Protein 1IGO (pdb70)

Solvent-accessible surface area: 16139 Å² total; per-residue (Å²): 103,71,80,21,81,67,82,79,71,25,94,33,92,40,7,19,15,27,0,77,37,88,62,23,82,8,42,0,35,4,44,86,23,3,10,0,27,8,115,3,36,75,5,18,41,0,7,0,13,0,0,70,44,26,120,21,89,105,44,10,87,116,36,27,78,0,19,0,66,9,74,11,83,28,78,28,24,6,20,0,22,0,3,0,12,0,7,0,59,121,64,26,1,14,0,9,1,0,2,11,21,12,95,64,70,1,74,21,81,106,70,29,98,26,94,26,33,86,9,42,0,28,2,25,24,31,66,83,107,96,54,85,19,51,101,33,124,19,75,10,89,20,5,17,0,0,17,93,90,107,42,53,48,27,55,1,20,0,2,47,0,0,98,66,0,71,94,64,62,0,79,20,4,88,0,46,1,0,0,1,0,0,15,0,64,24,0,67,4,36,5,54,1,88,43,3,58,0,19,34,40,52,149,90,68,99,73,79,20,82,68,82,80,71,25,94,34,91,41,7,18,15,27,0,80,37,84,65,23,84,7,42,0,34,3,44,86,23,3,11,0,29,7,116,3,36,72,5,22,38,0,7,0,13,0,1,69,48,26,120,20,88,101,52,11,83,121,36,23,78,0,19,0,66,9,77,11,84,28,79,29,24,6,21,0,23,0,3,1,12,0,6,0,57,116,58,28,0,15,0,10,1,0,2,12,20,13,94,66,68,2,71,22,82,103,70,38,80,35,90,29,34,86,11,42,0,30,1,27,27,34,78,80,112,100,53,86,21,51,100,34,124,18,72,10,67,20,0,16,0,0,17,91,93,108,41,53,48,25,51,1,21,0,2,62,0,0,111,55,0,70,89,51,60,0,66,20,4,87,0,44,1,0,0,1,0,0,14,1,65,25,0,65,4,36,5,53,0,87,43,4,59,0,18,34,42,50,150,89,68

Foldseek 3Di:
DDKDWAWDWDADQRWTWTKDFPDFTKMKADDHAFWIKIWTAPTAKIKTWIHDFDDLPAALVRQAFKKKWWAKDWDQQDWKFFWKWFFHVPPTETETATQDTDPDFDAAQFQDWDQDQNFIWTKHKHWDQQDQGPVGRHIYMYIYTHTPHHDRTTMDRVVVVQVVCVVRVNDGGGTRTITRMMMHHNGTIMMTIPGMWMDTNNHTD/DDKDWAWDWDADQRWTWTKDFPDFTKMKADDHAFWIKIWTAPGAKIKTWIFDFDPLPAALVVQAFKKKWWAKDWDQQDWKFFWKWFFHVPPTEIETATQDTDPDFDAAAFQDWAQDQNFIWTKHKHWDAQDQDPVGRHIYMYIYTHTPHHDRTTMDRVVVVQVVCVVSVNDGGGTRIITGMMMHHNGTIMMTIPGMWMDTNRHTD

CATH classification: 2.60.120.180

B-factor: mean 23.37, std 9.86, range [9.43, 102.53]

Sequence (410 aa):
ATTITSNQTGTHDGYDYELWKDSGNTSMTLNSGGAFSAQWSNIGNALFRKGKKFDSTKTHSQLGNISINYNATFNPGGNSYLCVYGWTKDPLTEYYIVDNWGTYRPTGTPKGTFTVDGGTYDIYETTRINQPSIIGIATFKQYWSVRQTKRTSGTVSVSEHFKKWESLGMPMGKMYETALTVEGYQSNGSANVTANVLTIGGKPLATTITSNQTGTHDGYDYELWKDSGNTSMTLNSGGAFSAQWSNIGNALFRKGKKFDSTKTHSQLGNISINYNATFNPGGNSYLCVYGWTKDPLTEYYIVDNWGTYRPTGTPKGTFTVDGGTYDIYETTRINQPSIIGIATFKQYWSVRQTKRTSGTVSVSEHFKKWESLGMPMGKMYETALTVEGYQSNGSANVTANVLTIGGKPL

Organism: Bacillus subtilis (NCBI:txid1423)

Radius of gyration: 24.02 Å; Cα contacts (8 Å, |Δi|>4): 1193; chains: 2; bounding box: 47×47×73 Å

Secondary structure (DSSP, 8-state):
-EEE-S-EEEEETTEEEEEEESSSEEEEEE-STT-EEEEEES-SEEEEEEEEE--S-S-HHHH--EEEEEEEEEE-SSEEEEEEEEEEETTTEEEEEEEEESS-----EEEEEEEETTEEEEEEEEEEEEE--TTSSEEEEEEEEEESS--SEEEE-HHHHHHHHHHTT----EEEEEEEEEEEES--EEEEEEEEEEEETTEE-/-EEE-SSEEEEETTEEEEEEESSSEEEEEE-STT-EEEEEES-SEEEEEEEEE--S-S-HHHH--EEEEEEEEEE-SSEEEEEEEEEEETTTEEEEEEEEESS-----EEEEEEEETTEEEEEEEEEEEEE--TTSSEEEEEEEEEESS--SEEEE-HHHHHHHHHHTT----EEEEEEEEEEEES--EEEEEEEEEEEETTEE-

InterPro domains:
  IPR001137 Glycoside hydrolase family 11 [PR00911] (81-90)
  IPR001137 Glycoside hydrolase family 11 [PR00911] (91-101)
  IPR001137 Glycoside hydrolase family 11 [PR00911] (117-123)
  IPR001137 Glycoside hydrolase family 11 [PR00911] (137-142)
  IPR001137 Glycoside hydrolase family 11 [PR00911] (142-151)
  IPR001137 Glycoside hydrolase family 11 [PR00911] (165-173)
  IPR001137 Glycoside hydrolase family 11 [PTHR46828] (2-196)
  IPR013319 Glycoside hydrolase family 11/12 [G3DSA:2.60.120.180] (1-205)
  IPR013320 Concanavalin A-like lectin/glucanase domain superfamily [SSF49899] (2-203)
  IPR018208 Glycoside hydrolase family 11, active site 1 [PS00776] (91-101)
  IPR033119 Glycoside hydrolase family 11, active site 2 [PS00777] (180-191)
  IPR033123 Glycosyl hydrolase 11 domain [PF00457] (12-194)
  IPR033123 Glycosyl hydrolase 11 domain [PS51761] (3-196)

Structure (mmCIF, N/CA/C/O backbone):
data_1IGO
#
_entry.id   1IGO
#
_cell.length_a   49.190
_cell.length_b   52.540
_cell.length_c   65.410
_cell.angle_alpha   90.00
_cell.angle_beta   97.83
_cell.angle_gamma   90.00
#
_symmetry.space_group_name_H-M   'P 1 21 1'
#
loop_
_entity.id
_entity.type
_entity.pdbx_description
1 polymer 'family 11 xylanase'
2 non-polymer 'SULFATE ION'
3 water water
#
loop_
_atom_site.group_PDB
_atom_site.id
_atom_site.type_symbol
_atom_site.label_atom_id
_atom_site.label_alt_id
_atom_site.label_comp_id
_atom_site.label_asym_id
_atom_site.label_entity_id
_atom_site.label_seq_id
_atom_site.pdbx_PDB_ins_code
_atom_site.Cartn_x
_atom_site.Cartn_y
_atom_site.Cartn_z
_atom_site.occupancy
_atom_site.B_iso_or_equiv
_atom_site.auth_seq_id
_atom_site.auth_comp_id
_atom_site.auth_asym_id
_atom_site.auth_atom_id
_atom_site.pdbx_PDB_model_num
ATOM 1 N N . ALA A 1 1 ? -13.018 -15.309 21.417 1.00 31.41 2 ALA A N 1
ATOM 2 C CA . ALA A 1 1 ? -13.856 -16.285 20.662 1.00 31.86 2 ALA A CA 1
ATOM 3 C C . ALA A 1 1 ? -14.618 -17.191 21.624 1.00 31.87 2 ALA A C 1
ATOM 4 O O . ALA A 1 1 ? -15.827 -17.020 21.819 1.00 34.04 2 ALA A O 1
ATOM 6 N N . THR A 1 2 B -13.929 -18.156 22.226 1.00 28.88 2 THR A N 1
ATOM 7 C CA . THR A 1 2 B -14.603 -19.040 23.169 1.00 26.92 2 THR A CA 1
ATOM 8 C C . THR A 1 2 B -14.148 -18.696 24.578 1.00 25.48 2 THR A C 1
ATOM 9 O O . THR A 1 2 B -12.959 -18.454 24.819 1.00 25.03 2 THR A O 1
ATOM 13 N N . THR A 1 3 ? -15.107 -18.661 25.498 1.00 24.01 3 THR A N 1
ATOM 14 C CA . THR A 1 3 ? -14.843 -18.339 26.890 1.00 21.17 3 THR A CA 1
ATOM 15 C C . THR A 1 3 ? -15.125 -19.538 27.770 1.00 20.80 3 THR A C 1
ATOM 16 O O . THR A 1 3 ? -16.180 -20.166 27.662 1.00 20.18 3 THR A O 1
ATOM 20 N N . ILE A 1 4 ? -14.177 -19.859 28.640 1.00 18.09 4 ILE A N 1
ATOM 21 C CA . ILE A 1 4 ? -14.340 -20.983 29.550 1.00 18.12 4 ILE A CA 1
ATOM 22 C C . ILE A 1 4 ? -14.274 -20.485 30.985 1.00 17.48 4 ILE A C 1
ATOM 23 O O . ILE A 1 4 ? -13.724 -19.418 31.249 1.00 16.72 4 ILE A O 1
ATOM 28 N N . THR A 1 5 ? -14.829 -21.256 31.912 1.00 17.03 5 THR A N 1
ATOM 29 C CA . THR A 1 5 ? -14.842 -20.842 33.310 1.00 17.35 5 THR A CA 1
ATOM 30 C C . THR A 1 5 ? -14.392 -21.907 34.302 1.00 18.29 5 THR A C 1
ATOM 31 O O . THR A 1 5 ? -14.305 -21.640 35.499 1.00 18.46 5 THR A O 1
ATOM 35 N N . SER A 1 6 ? -14.122 -23.111 33.814 1.00 19.22 6 SER A N 1
ATOM 36 C CA . SER A 1 6 ? -13.686 -24.194 34.692 1.00 21.31 6 SER A CA 1
ATOM 37 C C . SER A 1 6 ? -12.509 -24.934 34.086 1.00 19.68 6 SER A C 1
ATOM 38 O O . SER A 1 6 ? -12.237 -24.810 32.895 1.00 20.13 6 SER A O 1
ATOM 41 N N . ASN A 1 7 ? -11.805 -25.692 34.914 1.00 20.00 7 ASN A N 1
ATOM 42 C CA . ASN A 1 7 ? -10.629 -26.433 34.467 1.00 21.04 7 ASN A CA 1
ATOM 43 C C . ASN A 1 7 ? -10.764 -27.066 33.093 1.00 21.11 7 ASN A C 1
ATOM 44 O O . ASN A 1 7 ? -11.662 -27.865 32.849 1.00 23.24 7 ASN A O 1
ATOM 49 N N . GLN A 1 8 ? -9.859 -26.713 32.190 1.00 21.45 8 GLN A N 1
ATOM 50 C CA . GLN A 1 8 ? -9.908 -27.271 30.852 1.00 20.99 8 GLN A CA 1
ATOM 51 C C . GLN A 1 8 ? -8.605 -27.080 30.103 1.00 20.97 8 GLN A C 1
ATOM 52 O O . GLN A 1 8 ? -7.986 -26.009 30.163 1.00 21.53 8 GLN A O 1
ATOM 58 N N . THR A 1 9 ? -8.200 -28.126 29.389 1.00 18.62 9 THR A N 1
ATOM 59 C CA . THR A 1 9 ? -6.986 -28.089 28.589 1.00 17.19 9 THR A CA 1
ATOM 60 C C . THR A 1 9 ? -7.345 -28.501 27.167 1.00 19.65 9 THR A C 1
ATOM 61 O O . THR A 1 9 ? -8.229 -29.336 26.955 1.00 18.86 9 THR A O 1
ATOM 65 N N . GLY A 1 10 ? -6.660 -27.909 26.194 1.00 19.36 10 GLY A N 1
ATOM 66 C CA . GLY A 1 10 ? -6.921 -28.241 24.811 1.00 19.56 10 GLY A CA 1
ATOM 67 C C . GLY A 1 10 ? -5.985 -27.482 23.897 1.00 20.60 10 GLY A C 1
ATOM 68 O O . GLY A 1 10 ? -4.935 -26.995 24.325 1.00 22.60 10 GLY A O 1
ATOM 69 N N . THR A 1 11 ? -6.355 -27.396 22.629 1.00 18.95 11 THR A N 1
ATOM 70 C CA . THR A 1 11 ? -5.556 -26.676 21.654 1.00 18.88 11 THR A CA 1
ATOM 71 C C . THR A 1 11 ? -6.493 -25.721 20.933 1.00 19.09 11 THR A C 1
ATOM 72 O O . THR A 1 11 ? -7.539 -26.124 20.429 1.00 19.19 11 THR A O 1
ATOM 76 N N . HIS A 1 12 ? -6.122 -24.449 20.909 1.00 20.38 12 HIS A N 1
ATOM 77 C CA . HIS A 1 12 ? -6.932 -23.425 20.272 1.00 20.75 12 HIS A CA 1
ATOM 78 C C . HIS A 1 12 ? -6.075 -22.622 19.309 1.00 22.25 12 HIS A C 1
ATOM 79 O O . HIS A 1 12 ? -5.076 -22.007 19.705 1.00 20.69 12 HIS A O 1
ATOM 86 N N . ASP A 1 13 ? -6.463 -22.663 18.038 1.00 21.65 13 ASP A N 1
ATOM 87 C CA . ASP A 1 13 ? -5.776 -21.942 16.980 1.00 22.08 13 ASP A CA 1
ATOM 88 C C . ASP A 1 13 ? -4.280 -22.212 16.999 1.00 22.38 13 ASP A C 1
ATOM 89 O O . ASP A 1 13 ? -3.476 -21.286 16.897 1.00 23.15 13 ASP A O 1
ATOM 94 N N . GLY A 1 14 ? -3.915 -23.481 17.151 1.00 22.21 14 GLY A N 1
ATOM 95 C CA . GLY A 1 14 ? -2.515 -23.862 17.164 1.00 20.82 14 GLY A CA 1
ATOM 96 C C . GLY A 1 14 ? -1.818 -23.846 18.512 1.00 19.92 14 GLY A C 1
ATOM 97 O O . GLY A 1 14 ? -0.777 -24.476 18.676 1.00 19.91 14 GLY A O 1
ATOM 98 N N . TYR A 1 15 ? -2.386 -23.139 19.481 1.00 19.47 15 TYR A N 1
ATOM 99 C CA . TYR A 1 15 ? -1.767 -23.056 20.802 1.00 20.28 15 TYR A CA 1
ATOM 100 C C . TYR A 1 15 ? -2.403 -23.945 21.860 1.00 19.75 15 TYR A C 1
ATOM 101 O O . TYR A 1 15 ? -3.626 -24.073 21.931 1.00 20.05 15 TYR A O 1
ATOM 110 N N . ASP A 1 16 ? -1.562 -24.561 22.680 1.00 18.58 16 ASP A N 1
ATOM 111 C CA . ASP A 1 16 ? -2.060 -25.407 23.751 1.00 19.52 16 ASP A CA 1
ATOM 112 C C . ASP A 1 16 ? -2.461 -24.474 24.877 1.00 19.64 16 ASP A C 1
ATOM 113 O O . ASP A 1 16 ? -1.649 -23.704 25.390 1.00 21.55 16 ASP A O 1
ATOM 118 N N . TYR A 1 17 ? -3.729 -24.533 25.243 1.00 19.04 17 TYR A N 1
ATOM 119 C CA . TYR A 1 17 ? -4.239 -23.664 26.276 1.00 18.99 17 TYR A CA 1
ATOM 120 C C . TYR A 1 17 ? -4.679 -24.464 27.484 1.00 18.60 17 TYR A C 1
ATOM 121 O O . TYR A 1 17 ? -4.952 -25.661 27.388 1.00 18.36 17 TYR A O 1
ATOM 130 N N . GLU A 1 18 ? -4.745 -23.786 28.622 1.00 17.15 18 GLU A N 1
ATOM 131 C CA . GLU A 1 18 ? -5.218 -24.409 29.833 1.00 17.49 18 GLU A CA 1
ATOM 132 C C . GLU A 1 18 ? -5.667 -23.395 30.868 1.00 17.79 18 GLU A C 1
ATOM 133 O O . GLU A 1 18 ? -5.041 -22.349 31.061 1.00 18.64 18 GLU A O 1
ATOM 139 N N . LEU A 1 19 ? -6.795 -23.698 31.498 1.00 16.59 19 LEU A N 1
ATOM 140 C CA . LEU A 1 19 ? -7.319 -22.866 32.564 1.00 16.22 19 LEU A CA 1
ATOM 141 C C . LEU A 1 19 ? -7.316 -23.826 33.735 1.00 17.46 19 LEU A C 1
ATOM 142 O O . LEU A 1 19 ? -7.918 -24.894 33.664 1.00 19.65 19 LEU A O 1
ATOM 147 N N . TRP A 1 20 ? -6.606 -23.471 34.793 1.00 18.37 20 TRP A N 1
ATOM 148 C CA . TRP A 1 20 ? -6.568 -24.314 35.968 1.00 19.08 20 TRP A CA 1
ATOM 149 C C . TRP A 1 20 ? -6.726 -23.489 37.232 1.00 18.80 20 TRP A C 1
ATOM 150 O O . TRP A 1 20 ? -6.214 -22.368 37.337 1.00 20.13 20 TRP A O 1
ATOM 161 N N . LYS A 1 21 ? -7.430 -24.059 38.196 1.00 18.10 21 LYS A N 1
ATOM 162 C CA . LYS A 1 21 ? -7.658 -23.402 39.473 1.00 19.74 21 LYS A CA 1
ATOM 163 C C . LYS A 1 21 ? -8.015 -24.503 40.432 1.00 20.95 21 LYS A C 1
ATOM 164 O O . LYS A 1 21 ? -8.638 -25.488 40.040 1.00 23.06 21 LYS A O 1
ATOM 170 N N . ASP A 1 22 ? -7.616 -24.363 41.683 1.00 21.12 22 ASP A N 1
ATOM 171 C CA . ASP A 1 22 ? -7.980 -25.372 42.646 1.00 22.79 22 ASP A CA 1
ATOM 172 C C . ASP A 1 22 ? -9.386 -25.014 43.123 1.00 22.96 22 ASP A C 1
ATOM 173 O O . ASP A 1 22 ? -10.136 -25.876 43.565 1.00 23.44 22 ASP A O 1
ATOM 178 N N . SER A 1 23 ? -9.742 -23.735 42.995 1.00 24.47 23 SER A N 1
ATOM 179 C CA . SER A 1 23 ? -11.053 -23.233 43.419 1.00 25.42 23 SER A CA 1
ATOM 180 C C . SER A 1 23 ? -11.205 -21.726 43.153 1.00 25.43 23 SER A C 1
ATOM 181 O O . SER A 1 23 ? -10.214 -21.007 43.061 1.00 24.79 23 SER A O 1
ATOM 184 N N . GLY A 1 24 ? -12.444 -21.255 43.022 1.00 25.51 24 GLY A N 1
ATOM 185 C CA . GLY A 1 24 ? -12.668 -19.834 42.794 1.00 25.65 24 GLY A CA 1
ATOM 186 C C . GLY A 1 24 ? -13.266 -19.466 41.447 1.00 26.72 24 GLY A C 1
ATOM 187 O O . GLY A 1 24 ? -13.466 -20.324 40.589 1.00 27.15 24 GLY A O 1
ATOM 188 N N . ASN A 1 25 ? -13.546 -18.179 41.258 1.00 26.38 25 ASN A N 1
ATOM 189 C CA . ASN A 1 25 ? -14.128 -17.698 40.016 1.00 25.68 25 ASN A CA 1
ATOM 190 C C . ASN A 1 25 ? -13.043 -17.421 39.004 1.00 25.61 25 ASN A C 1
ATOM 191 O O . ASN A 1 25 ? -12.137 -16.623 39.252 1.00 25.38 25 ASN A O 1
ATOM 196 N N . THR A 1 26 ? -13.149 -18.073 37.853 1.00 24.41 26 THR A N 1
ATOM 197 C CA . THR A 1 26 ? -12.162 -17.910 36.802 1.00 23.23 26 THR A CA 1
ATOM 198 C C . THR A 1 26 ? -12.810 -17.829 35.431 1.00 22.92 26 THR A C 1
ATOM 199 O O . THR A 1 26 ? -13.713 -18.601 35.107 1.00 22.49 26 THR A O 1
ATOM 203 N N . SER A 1 27 ? -12.341 -16.893 34.623 1.00 20.98 27 SER A N 1
ATOM 204 C CA . SER A 1 27 ? -12.872 -16.750 33.285 1.00 19.49 27 SER A CA 1
ATOM 205 C C . SER A 1 27 ? -11.688 -16.601 32.355 1.00 17.25 27 SER A C 1
ATOM 206 O O . SER A 1 27 ? -10.759 -15.845 32.633 1.00 16.20 27 SER A O 1
ATOM 209 N N . MET A 1 28 ? -11.713 -17.341 31.259 1.00 14.62 28 MET A N 1
ATOM 210 C CA . MET A 1 28 ? -10.630 -17.277 30.298 1.00 15.79 28 MET A CA 1
ATOM 211 C C . MET A 1 28 ? -11.217 -17.208 28.897 1.00 16.43 28 MET A C 1
ATOM 212 O O . MET A 1 28 ? -12.057 -18.028 28.524 1.00 16.39 28 MET A O 1
ATOM 217 N N . THR A 1 29 ? -10.801 -16.207 28.134 1.00 16.45 29 THR A N 1
ATOM 218 C CA . THR A 1 29 ? -11.280 -16.066 26.771 1.00 17.50 29 THR A CA 1
ATOM 219 C C . THR A 1 29 ? -10.135 -16.424 25.825 1.00 17.73 29 THR A C 1
ATOM 220 O O . THR A 1 29 ? -9.047 -15.852 25.900 1.00 18.40 29 THR A O 1
ATOM 224 N N . LEU A 1 30 ? -10.386 -17.398 24.954 1.00 18.39 30 LEU A N 1
ATOM 225 C CA . LEU A 1 30 ? -9.396 -17.866 23.991 1.00 17.22 30 LEU A CA 1
ATOM 226 C C . LEU A 1 30 ? -9.501 -17.070 22.701 1.00 16.97 30 LEU A C 1
ATOM 227 O O . LEU A 1 30 ? -10.522 -17.111 22.023 1.00 18.17 30 LEU A O 1
ATOM 232 N N . ASN A 1 31 ? -8.437 -16.343 22.370 1.00 18.05 31 ASN A N 1
ATOM 233 C CA . ASN A 1 31 ? -8.391 -15.517 21.165 1.00 17.21 31 ASN A CA 1
ATOM 234 C C . ASN A 1 31 ? -7.435 -16.101 20.117 1.00 17.98 31 ASN A C 1
ATOM 235 O O . ASN A 1 31 ? -6.885 -17.186 20.301 1.00 19.75 31 ASN A O 1
ATOM 240 N N . SER A 1 32 ? -7.231 -15.375 19.026 1.00 16.89 32 SER A N 1
ATOM 241 C CA . SER A 1 32 ? -6.367 -15.838 17.938 1.00 19.05 32 SER A CA 1
ATOM 242 C C . SER A 1 32 ? -4.925 -16.140 18.354 1.00 18.50 32 SER A C 1
ATOM 243 O O . SER A 1 32 ? -4.350 -15.446 19.196 1.00 18.95 32 SER A O 1
ATOM 246 N N . GLY A 1 33 ? -4.350 -17.176 17.744 1.00 17.73 33 GLY A N 1
ATOM 247 C CA . GLY A 1 33 ? -2.984 -17.568 18.041 1.00 17.81 33 GLY A CA 1
ATOM 248 C C . GLY A 1 33 ? -2.763 -17.856 19.518 1.00 18.97 33 GLY A C 1
ATOM 249 O O . GLY A 1 33 ? -3.507 -18.632 20.135 1.00 17.07 33 GLY A O 1
ATOM 250 N N . GLY A 1 34 ? -1.735 -17.235 20.090 1.00 17.72 34 GLY A N 1
ATOM 251 C CA . GLY A 1 34 ? -1.454 -17.452 21.495 1.00 18.12 34 GLY A CA 1
ATOM 252 C C . GLY A 1 34 ? -2.165 -16.440 22.372 1.00 18.30 34 GLY A C 1
ATOM 253 O O . GLY A 1 34 ? -1.935 -16.379 23.578 1.00 17.11 34 GLY A O 1
ATOM 254 N N . ALA A 1 35 ? -3.042 -15.642 21.767 1.00 19.00 35 ALA A N 1
ATOM 255 C CA . ALA A 1 35 ? -3.759 -14.620 22.512 1.00 17.39 35 ALA A CA 1
ATOM 256 C C . ALA A 1 35 ? -4.874 -15.183 23.386 1.00 16.66 35 ALA A C 1
ATOM 257 O O . ALA A 1 35 ? -5.570 -16.121 23.010 1.00 16.62 35 ALA A O 1
ATOM 259 N N . PHE A 1 36 ? -5.017 -14.605 24.569 1.00 15.89 36 PHE A N 1
ATOM 260 C CA . PHE A 1 36 ? -6.055 -15.005 25.503 1.00 17.72 36 PHE A CA 1
ATOM 261 C C . PHE A 1 36 ? -6.193 -13.931 26.573 1.00 18.62 36 PHE A C 1
ATOM 262 O O . PHE A 1 36 ? -5.315 -13.077 26.734 1.00 19.83 36 PHE A O 1
ATOM 270 N N . SER A 1 37 ? -7.310 -13.948 27.283 1.00 18.00 37 SER A N 1
ATOM 271 C CA . SER A 1 37 ? -7.521 -12.981 28.344 1.00 18.53 37 SER A CA 1
ATOM 272 C C . SER A 1 37 ? -8.053 -13.756 29.532 1.00 16.89 37 SER A C 1
ATOM 273 O O . SER A 1 37 ? -8.442 -14.913 29.398 1.00 17.85 37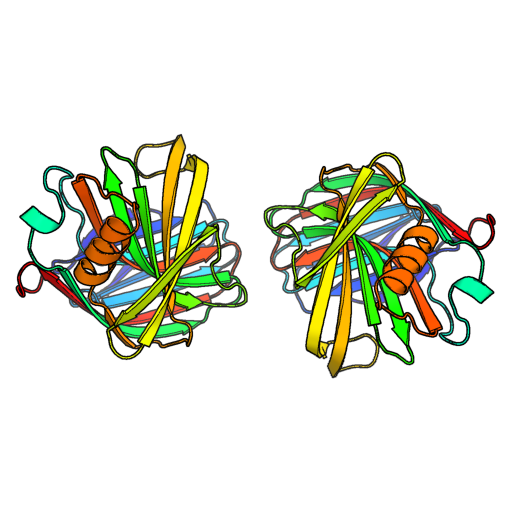 SER A O 1
ATOM 276 N N . ALA A 1 38 ? -8.055 -13.135 30.701 1.00 17.01 38 ALA A N 1
ATOM 277 C CA . ALA A 1 38 ? -8.543 -13.821 31.886 1.00 16.09 38 ALA A CA 1
ATOM 278 C C . ALA A 1 38 ? -8.816 -12.876 33.041 1.00 15.74 38 ALA A C 1
ATOM 279 O O . ALA A 1 38 ? -8.258 -11.780 33.121 1.00 16.50 38 ALA A O 1
ATOM 281 N N . GLN A 1 39 ? -9.699 -13.318 33.925 1.00 16.16 39 GLN A N 1
ATOM 282 C CA . GLN A 1 39 ? -10.056 -12.573 35.123 1.00 17.28 39 GLN A CA 1
ATOM 283 C C . GLN A 1 39 ? -10.362 -13.623 36.167 1.00 16.39 39 GLN A C 1
ATOM 284 O O . GLN A 1 39 ? -10.902 -14.682 35.849 1.00 16.61 39 GLN A O 1
ATOM 290 N N . TRP A 1 40 ? -10.006 -13.338 37.410 1.00 16.27 40 TRP A N 1
ATOM 291 C CA . TRP A 1 40 ? -10.230 -14.288 38.494 1.00 17.18 40 TRP A CA 1
ATOM 292 C C . TRP A 1 40 ? -10.421 -13.559 39.814 1.00 15.48 40 TRP A C 1
ATOM 293 O O . TRP A 1 40 ? -9.933 -12.451 39.984 1.00 16.18 40 TRP A O 1
ATOM 304 N N . SER A 1 41 ? -11.135 -14.195 40.737 1.00 15.71 41 SER A N 1
ATOM 305 C CA . SER A 1 41 ? -11.401 -13.641 42.064 1.00 17.67 41 SER A CA 1
ATOM 306 C C . SER A 1 41 ? -11.813 -14.782 42.983 1.00 18.78 41 SER A C 1
ATOM 307 O O . SER A 1 41 ? -12.232 -15.844 42.511 1.00 19.90 41 SER A O 1
ATOM 310 N N . ASN A 1 42 ? -11.690 -14.556 44.288 1.00 27.08 42 ASN A N 1
ATOM 311 C CA . ASN A 1 42 ? -12.030 -15.560 45.289 1.00 28.69 42 ASN A CA 1
ATOM 312 C C . ASN A 1 42 ? -11.388 -16.898 44.919 1.00 28.35 42 ASN A C 1
ATOM 313 O O . ASN A 1 42 ? -12.037 -17.944 44.983 1.00 27.19 42 ASN A O 1
ATOM 318 N N . ILE A 1 43 ? -10.113 -16.864 44.531 1.00 17.99 43 ILE A N 1
ATOM 319 C CA . ILE A 1 43 ? -9.412 -18.090 44.137 1.00 18.47 43 ILE A CA 1
ATOM 320 C C . ILE A 1 43 ? -8.461 -18.627 45.192 1.00 17.26 43 ILE A C 1
ATOM 321 O O . ILE A 1 43 ? -8.164 -17.963 46.187 1.00 19.38 43 ILE A O 1
ATOM 326 N N . GLY A 1 44 ? -7.994 -19.846 44.954 1.00 15.54 44 GLY A N 1
ATOM 327 C CA . GLY A 1 44 ? -7.012 -20.461 45.820 1.00 13.25 44 GLY A CA 1
ATOM 328 C C . GLY A 1 44 ? -5.764 -20.202 45.005 1.00 14.86 44 GLY A C 1
ATOM 329 O O . GLY A 1 44 ? -4.994 -19.290 45.291 1.00 16.96 44 GLY A O 1
ATOM 330 N N . ASN A 1 45 ? -5.594 -20.986 43.948 1.00 16.67 45 ASN A N 1
ATOM 331 C CA . ASN A 1 45 ? -4.460 -20.853 43.033 1.00 18.26 45 ASN A CA 1
ATOM 332 C C . ASN A 1 45 ? -5.055 -20.986 41.629 1.00 18.05 45 ASN A C 1
ATOM 333 O O . ASN A 1 45 ? -5.882 -21.866 41.390 1.00 17.46 45 ASN A O 1
ATOM 338 N N . ALA A 1 46 ? -4.653 -20.113 40.711 1.00 17.59 46 ALA A N 1
ATOM 339 C CA . ALA A 1 46 ? -5.186 -20.164 39.353 1.00 18.82 46 ALA A CA 1
ATOM 340 C C . ALA A 1 46 ? -4.174 -19.800 38.272 1.00 19.17 46 ALA A C 1
ATOM 341 O O . ALA A 1 46 ? -3.417 -18.837 38.402 1.00 20.48 46 ALA A O 1
ATOM 343 N N . LEU A 1 47 ? -4.178 -20.582 37.200 1.00 17.81 47 LEU A N 1
ATOM 344 C CA . LEU A 1 47 ? -3.275 -20.354 36.084 1.00 17.89 47 LEU A CA 1
ATOM 345 C C . LEU A 1 47 ? -4.024 -20.368 34.763 1.00 17.42 47 LEU A C 1
ATOM 346 O O . LEU A 1 47 ? -4.925 -21.181 34.547 1.00 16.15 47 LEU A O 1
ATOM 351 N N . PHE A 1 48 ? -3.639 -19.447 33.891 1.00 15.80 48 PHE A N 1
ATOM 352 C CA . PHE A 1 48 ? -4.230 -19.311 32.574 1.00 16.19 48 PHE A CA 1
ATOM 353 C C . PHE A 1 48 ? -3.038 -19.243 31.626 1.00 16.64 48 PHE A C 1
ATOM 354 O O . PHE A 1 48 ? -2.075 -18.524 31.894 1.00 15.35 48 PHE A O 1
ATOM 362 N N . ARG A 1 49 ? -3.074 -19.991 30.530 1.00 17.92 49 ARG A N 1
ATOM 363 C CA . ARG A 1 49 ? -1.936 -19.943 29.611 1.00 17.77 49 ARG A CA 1
ATOM 364 C C . ARG A 1 49 ? -2.157 -20.560 28.241 1.00 18.95 49 ARG A C 1
ATOM 365 O O . ARG A 1 49 ? -3.099 -21.331 28.015 1.00 19.06 49 ARG A O 1
ATOM 373 N N . LYS A 1 50 ? -1.268 -20.190 27.330 1.00 17.83 50 LYS A N 1
ATOM 374 C CA . LYS A 1 50 ? -1.268 -20.677 25.968 1.00 18.42 50 LYS A CA 1
ATOM 375 C C . LYS A 1 50 ? 0.183 -20.792 25.551 1.00 19.65 50 LYS A C 1
ATOM 376 O O . LYS A 1 50 ? 0.975 -19.852 25.714 1.00 18.87 50 LYS A O 1
ATOM 382 N N . GLY A 1 51 ? 0.523 -21.952 25.008 1.00 20.28 51 GLY A N 1
ATOM 383 C CA . GLY A 1 51 ? 1.881 -22.190 24.566 1.00 19.83 51 GLY A CA 1
ATOM 384 C C . GLY A 1 51 ? 1.977 -23.559 23.936 1.00 19.34 51 GLY A C 1
ATOM 385 O O . GLY A 1 51 ? 1.172 -23.922 23.079 1.00 18.81 51 GLY A O 1
ATOM 386 N N . LYS A 1 52 ? 2.959 -24.332 24.366 1.00 19.40 52 LYS A N 1
ATOM 387 C CA . LYS A 1 52 ? 3.140 -25.659 23.816 1.00 19.61 52 LYS A CA 1
ATOM 388 C C . LYS A 1 52 ? 3.303 -26.733 24.881 1.00 20.23 52 LYS A C 1
ATOM 389 O O . LYS A 1 52 ? 4.136 -26.617 25.789 1.00 18.59 52 LYS A O 1
ATOM 395 N N . LYS A 1 53 ? 2.481 -27.767 24.770 1.00 19.23 53 LYS A N 1
ATOM 396 C CA . LYS A 1 53 ? 2.580 -28.896 25.661 1.00 20.60 53 LYS A CA 1
ATOM 397 C C . LYS A 1 53 ? 3.344 -29.947 24.855 1.00 21.26 53 LYS A C 1
ATOM 398 O O . LYS A 1 53 ? 2.911 -30.361 23.780 1.00 21.37 53 LYS A O 1
ATOM 404 N N . PHE A 1 54 ? 4.506 -30.341 25.359 1.00 21.14 54 PHE A N 1
ATOM 405 C CA . PHE A 1 54 ? 5.339 -31.315 24.674 1.00 20.67 54 PHE A CA 1
ATOM 406 C C . PHE A 1 54 ? 5.016 -32.717 25.133 1.00 21.17 54 PHE A C 1
ATOM 407 O O . PHE A 1 54 ? 4.139 -32.906 25.972 1.00 23.81 54 PHE A O 1
ATOM 415 N N . ASP A 1 55 ? 5.728 -33.699 24.592 1.00 22.41 55 ASP A N 1
ATOM 416 C CA . ASP A 1 55 ? 5.495 -35.098 24.944 1.00 23.82 55 ASP A CA 1
ATOM 417 C C . ASP A 1 55 ? 6.392 -35.637 26.047 1.00 22.44 55 ASP A C 1
ATOM 418 O O . ASP A 1 55 ? 6.265 -36.801 26.433 1.00 23.24 55 ASP A O 1
ATOM 423 N N . SER A 1 56 ? 7.291 -34.801 26.551 1.00 20.13 56 SER A N 1
ATOM 424 C CA . SER A 1 56 ? 8.223 -35.215 27.595 1.00 20.92 56 SER A CA 1
ATOM 425 C C . SER A 1 56 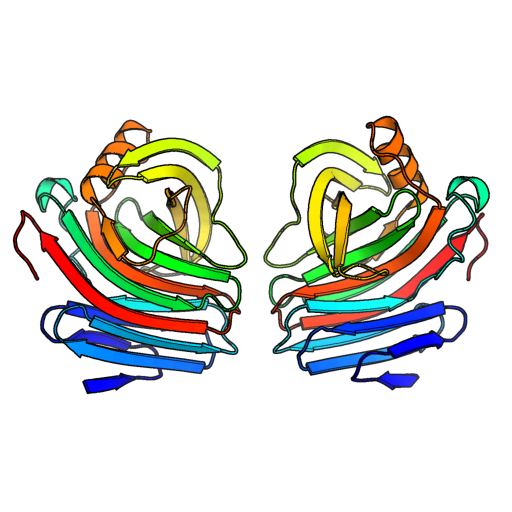? 9.138 -36.322 27.070 1.00 20.26 56 SER A C 1
ATOM 426 O O . SER A 1 56 ? 9.483 -37.253 27.785 1.00 19.36 56 SER A O 1
ATOM 429 N N . THR A 1 57 ? 9.528 -36.224 25.807 1.00 22.84 57 THR A N 1
ATOM 430 C CA . THR A 1 57 ? 10.401 -37.235 25.230 1.00 23.52 57 THR A CA 1
ATOM 431 C C . THR A 1 57 ? 11.688 -36.589 24.756 1.00 24.08 57 THR A C 1
ATOM 432 O O . THR A 1 57 ? 12.629 -37.272 24.376 1.00 24.88 57 THR A O 1
ATOM 436 N N . LYS A 1 58 ? 11.729 -35.265 24.793 1.00 24.93 58 LYS A N 1
ATOM 437 C CA . LYS A 1 58 ? 12.909 -34.547 24.347 1.00 25.56 58 LYS A CA 1
ATOM 438 C C . LYS A 1 58 ? 13.375 -33.478 25.319 1.00 24.82 58 LYS A C 1
ATOM 439 O O . LYS A 1 58 ? 12.568 -32.845 26.002 1.00 23.68 58 LYS A O 1
ATOM 445 N N . THR A 1 59 ? 14.688 -33.284 25.379 1.00 25.05 59 THR A N 1
ATOM 446 C CA . THR A 1 59 ? 15.259 -32.252 26.232 1.00 25.21 59 THR A CA 1
ATOM 447 C C . THR A 1 59 ? 15.153 -30.967 25.412 1.00 24.03 59 THR A C 1
ATOM 448 O O . THR A 1 59 ? 14.966 -31.031 24.195 1.00 23.88 59 THR A O 1
ATOM 452 N N . HIS A 1 60 ? 15.262 -29.812 26.059 1.00 22.70 60 HIS A N 1
ATOM 453 C CA . HIS A 1 60 ? 15.145 -28.551 25.336 1.00 23.60 60 HIS A CA 1
ATOM 454 C C . HIS A 1 60 ? 16.172 -28.416 24.208 1.00 23.62 60 HIS A C 1
ATOM 455 O O . HIS A 1 60 ? 15.874 -27.847 23.161 1.00 22.63 60 HIS A O 1
ATOM 462 N N . SER A 1 61 ? 17.373 -28.956 24.416 1.00 24.47 61 SER A N 1
ATOM 463 C CA . SER A 1 61 ? 18.414 -28.885 23.394 1.00 25.45 61 SER A CA 1
ATOM 464 C C . SER A 1 61 ? 18.037 -29.704 22.165 1.00 24.65 61 SER A C 1
ATOM 465 O O . SER A 1 61 ? 18.503 -29.432 21.061 1.00 24.61 61 SER A O 1
ATOM 468 N N . GLN A 1 62 ? 17.200 -30.716 22.360 1.00 24.98 62 GLN A N 1
ATOM 469 C CA . GLN A 1 62 ? 16.780 -31.558 21.248 1.00 25.56 62 GLN A CA 1
ATOM 470 C C . GLN A 1 62 ? 15.602 -30.931 20.504 1.00 24.80 62 GLN A C 1
ATOM 471 O O . GLN A 1 62 ? 15.320 -31.290 19.363 1.00 25.13 62 GLN A O 1
ATOM 477 N N . LEU A 1 63 ? 14.920 -29.995 21.156 1.00 25.25 63 LEU A N 1
ATOM 478 C CA . LEU A 1 63 ? 13.777 -29.311 20.557 1.00 25.73 63 LEU A CA 1
ATOM 479 C C . LEU A 1 63 ? 14.230 -28.127 19.725 1.00 26.51 63 LEU A C 1
ATOM 480 O O . LEU A 1 63 ? 13.577 -27.752 18.754 1.00 27.96 63 LEU A O 1
ATOM 485 N N . GLY A 1 64 ? 15.352 -27.535 20.106 1.00 26.84 64 GLY A N 1
ATOM 486 C CA . GLY A 1 64 ? 15.832 -26.379 19.377 1.00 28.43 64 GLY A CA 1
ATOM 487 C C . GLY A 1 64 ? 15.534 -25.135 20.191 1.00 29.08 64 GLY A C 1
ATOM 488 O O . GLY A 1 64 ? 14.818 -25.196 21.194 1.00 31.18 64 GLY A O 1
ATOM 489 N N . ASN A 1 65 ? 16.065 -24.002 19.756 1.00 27.91 65 ASN A N 1
ATOM 490 C CA . ASN A 1 65 ? 15.879 -22.753 20.476 1.00 27.15 65 ASN A CA 1
ATOM 491 C C . ASN A 1 65 ? 14.413 -22.397 20.687 1.00 25.55 65 ASN A C 1
ATOM 492 O O . ASN A 1 65 ? 13.631 -22.360 19.737 1.00 25.82 65 ASN A O 1
ATOM 497 N N . ILE A 1 66 ? 14.053 -22.139 21.943 1.00 24.53 66 ILE A N 1
ATOM 498 C CA . ILE A 1 66 ? 12.687 -21.765 22.303 1.00 23.94 66 ILE A CA 1
ATOM 499 C C . ILE A 1 66 ? 12.628 -20.292 22.697 1.00 23.46 66 ILE A C 1
ATOM 500 O O . ILE A 1 66 ? 13.410 -19.824 23.531 1.00 23.69 66 ILE A O 1
ATOM 505 N N . SER A 1 67 ? 11.683 -19.571 22.104 1.00 23.01 67 SER A N 1
ATOM 506 C CA . SER A 1 67 ? 11.517 -18.149 22.370 1.00 23.02 67 SER A CA 1
ATOM 507 C C . SER A 1 67 ? 10.056 -17.714 22.269 1.00 23.24 67 SER A C 1
ATOM 508 O O . SER A 1 67 ? 9.271 -18.289 21.502 1.00 23.59 67 SER A O 1
ATOM 511 N N . ILE A 1 68 ? 9.703 -16.690 23.043 1.00 21.92 68 ILE A N 1
ATOM 512 C CA . ILE A 1 68 ? 8.345 -16.158 23.057 1.00 18.89 68 ILE A CA 1
ATOM 513 C C . ILE A 1 68 ? 8.355 -14.638 22.968 1.00 19.05 68 ILE A C 1
ATOM 514 O O . ILE A 1 68 ? 9.165 -13.977 23.620 1.00 18.88 68 ILE A O 1
ATOM 519 N N . ASN A 1 69 ? 7.470 -14.099 22.135 1.00 18.61 69 ASN A N 1
ATOM 520 C CA . ASN A 1 69 ? 7.316 -12.655 21.986 1.00 20.69 69 ASN A CA 1
ATOM 521 C C . ASN A 1 69 ? 5.919 -12.400 22.498 1.00 19.47 69 ASN A C 1
ATOM 522 O O . ASN A 1 69 ? 4.969 -13.073 22.079 1.00 18.68 69 ASN A O 1
ATOM 527 N N . TYR A 1 70 ? 5.774 -11.444 23.401 1.00 17.86 70 TYR A N 1
ATOM 528 C CA . TYR A 1 70 ? 4.452 -11.191 23.928 1.00 18.81 70 TYR A CA 1
ATOM 529 C C . TYR A 1 70 ? 4.167 -9.734 24.190 1.00 19.23 70 TYR A C 1
ATOM 530 O O . TYR A 1 70 ? 5.069 -8.898 24.307 1.00 17.63 70 TYR A O 1
ATOM 539 N N . ASN A 1 71 ? 2.877 -9.461 24.297 1.00 18.87 71 ASN A N 1
ATOM 540 C CA . ASN A 1 71 ? 2.378 -8.137 24.564 1.00 17.58 71 ASN A CA 1
ATOM 541 C C . ASN A 1 71 ? 1.146 -8.374 25.427 1.00 17.57 71 ASN A C 1
ATOM 542 O O . ASN A 1 71 ? 0.247 -9.148 25.057 1.00 17.62 71 ASN A O 1
ATOM 547 N N . ALA A 1 72 ? 1.098 -7.741 26.586 1.00 14.88 72 ALA A N 1
ATOM 548 C CA . ALA A 1 72 ? -0.050 -7.951 27.444 1.00 15.40 72 ALA A CA 1
ATOM 549 C C . ALA A 1 72 ? -0.404 -6.795 28.354 1.00 15.59 72 ALA A C 1
ATOM 550 O O . ALA A 1 72 ? 0.367 -5.849 28.540 1.00 17.48 72 ALA A O 1
ATOM 552 N N . THR A 1 73 ? -1.602 -6.898 28.908 1.00 14.61 73 THR A N 1
ATOM 553 C CA . THR A 1 73 ? -2.142 -5.946 29.852 1.00 14.07 73 THR A CA 1
ATOM 554 C C . THR A 1 73 ? -2.253 -6.851 31.082 1.00 13.71 73 THR A C 1
ATOM 555 O O . THR A 1 73 ? -2.619 -8.021 30.955 1.00 12.38 73 THR A O 1
ATOM 559 N N . PHE A 1 74 ? -1.954 -6.324 32.264 1.00 12.69 74 PHE A N 1
ATOM 560 C CA . PHE A 1 74 ? -1.929 -7.170 33.448 1.00 15.34 74 PHE A CA 1
ATOM 561 C C . PHE A 1 74 ? -2.249 -6.474 34.766 1.00 15.85 74 PHE A C 1
ATOM 562 O O . PHE A 1 74 ? -1.571 -5.524 35.158 1.00 16.16 74 PHE A O 1
ATOM 570 N N . ASN A 1 75 ? -3.282 -6.956 35.447 1.00 15.70 75 ASN A N 1
ATOM 571 C CA . ASN A 1 75 ? -3.656 -6.411 36.750 1.00 16.66 75 ASN A CA 1
ATOM 572 C C . ASN A 1 75 ? -3.489 -7.478 37.834 1.00 17.11 75 ASN A C 1
ATOM 573 O O . ASN A 1 75 ? -4.336 -8.355 37.985 1.00 15.23 75 ASN A O 1
ATOM 578 N N . PRO A 1 76 ? -2.392 -7.409 38.605 1.00 17.48 76 PRO A N 1
ATOM 579 C CA . PRO A 1 76 ? -2.088 -8.353 39.688 1.00 18.20 76 PRO A CA 1
ATOM 580 C C . PRO A 1 76 ? -3.222 -8.556 40.699 1.00 17.10 76 PRO A C 1
ATOM 581 O O . PRO A 1 76 ? -3.582 -9.688 41.014 1.00 16.20 76 PRO A O 1
ATOM 585 N N . GLY A 1 77 ? -3.768 -7.453 41.207 1.00 17.55 77 GLY A N 1
ATOM 586 C CA . GLY A 1 77 ? -4.843 -7.521 42.183 1.00 15.26 77 GLY A CA 1
ATOM 587 C C . GLY A 1 77 ? -4.434 -8.357 43.379 1.00 15.24 77 GLY A C 1
ATOM 588 O O . GLY A 1 77 ? -5.254 -9.045 43.991 1.00 14.71 77 GLY A O 1
ATOM 589 N N . GLY A 1 78 ? -3.149 -8.297 43.706 1.00 13.32 78 GLY A N 1
ATOM 590 C CA . GLY A 1 78 ? -2.612 -9.058 44.816 1.00 15.54 78 GLY A CA 1
ATOM 591 C C . GLY A 1 78 ? -1.365 -9.799 44.371 1.00 16.13 78 GLY A C 1
ATOM 592 O O . GLY A 1 78 ? -0.521 -9.234 43.675 1.00 18.22 78 GLY A O 1
ATOM 593 N N . ASN A 1 79 ? -1.233 -11.057 44.775 1.00 15.40 79 ASN A N 1
ATOM 594 C CA . ASN A 1 79 ? -0.081 -11.855 44.371 1.00 15.74 79 ASN A CA 1
ATOM 595 C C . ASN A 1 79 ? -0.389 -12.600 43.066 1.00 15.85 79 ASN A C 1
ATOM 596 O O . ASN A 1 79 ? -1.131 -13.583 43.053 1.00 16.71 79 ASN A O 1
ATOM 601 N N . SER A 1 80 ? 0.172 -12.113 41.968 1.00 14.66 80 SER A N 1
ATOM 602 C CA . SER A 1 80 ? -0.032 -12.724 40.662 1.00 16.21 80 SER A CA 1
ATOM 603 C C . SER A 1 80 ? 1.232 -12.526 39.848 1.00 15.83 80 SER A C 1
ATOM 604 O O . SER A 1 80 ? 1.987 -11.578 40.084 1.00 15.04 80 SER A O 1
ATOM 607 N N . TYR A 1 81 ? 1.455 -13.409 38.882 1.00 15.83 81 TYR A N 1
ATOM 608 C CA . TYR A 1 81 ? 2.635 -13.303 38.030 1.00 16.63 81 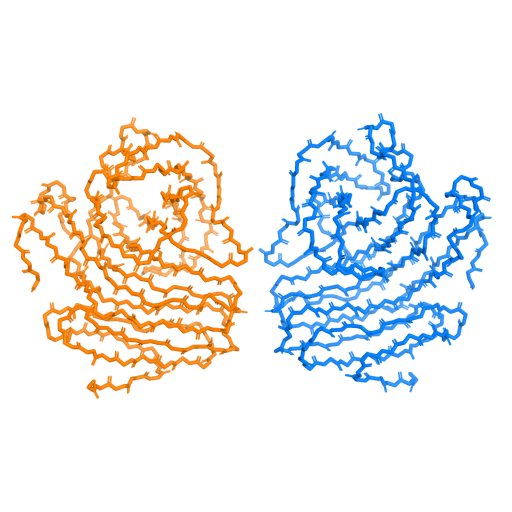TYR A CA 1
ATOM 609 C C . TYR A 1 81 ? 2.303 -13.360 36.542 1.00 14.08 81 TYR A C 1
ATOM 610 O O . TYR A 1 81 ? 1.395 -14.067 36.129 1.00 13.31 81 TYR A O 1
ATOM 619 N N . LEU A 1 82 ? 3.055 -12.597 35.757 1.00 14.34 82 LEU A N 1
ATOM 620 C CA . LEU A 1 82 ? 2.955 -12.595 34.302 1.00 14.32 82 LEU A CA 1
ATOM 621 C C . LEU A 1 82 ? 4.292 -13.268 34.003 1.00 14.16 82 LEU A C 1
ATOM 622 O O . LEU A 1 82 ? 5.339 -12.713 34.326 1.00 14.65 82 LEU A O 1
ATOM 627 N N . CYS A 1 83 ? 4.267 -14.455 33.404 1.00 15.55 83 CYS A N 1
ATOM 628 C CA . CYS A 1 83 ? 5.511 -15.195 33.187 1.00 16.78 83 CYS A CA 1
ATOM 629 C C . CYS A 1 83 ? 5.463 -16.263 32.109 1.00 17.82 83 CYS A C 1
ATOM 630 O O . CYS A 1 83 ? 4.426 -16.510 31.496 1.00 17.74 83 CYS A O 1
ATOM 633 N N . VAL A 1 84 ? 6.617 -16.896 31.897 1.00 17.46 84 VAL A N 1
ATOM 634 C CA . VAL A 1 84 ? 6.738 -18.017 30.976 1.00 16.37 84 VAL A CA 1
ATOM 635 C C . VAL A 1 84 ? 6.826 -19.148 31.993 1.00 17.33 84 VAL A C 1
ATOM 636 O O . VAL A 1 84 ? 7.676 -19.129 32.893 1.00 17.57 84 VAL A O 1
ATOM 640 N N . TYR A 1 85 ? 5.935 -20.117 31.863 1.00 16.97 85 TYR A N 1
ATOM 641 C CA . TYR A 1 85 ? 5.849 -21.220 32.805 1.00 16.29 85 TYR A CA 1
ATOM 642 C C . TYR A 1 85 ? 5.913 -22.574 32.116 1.00 17.13 85 TYR A C 1
ATOM 643 O O . TYR A 1 85 ? 5.570 -22.702 30.935 1.00 17.88 85 TYR A O 1
ATOM 652 N N . GLY A 1 86 ? 6.360 -23.582 32.858 1.00 17.20 86 GLY A N 1
ATOM 653 C CA . GLY A 1 86 ? 6.447 -24.916 32.301 1.00 16.67 86 GLY A CA 1
ATOM 654 C C . GLY A 1 86 ? 6.958 -25.945 33.286 1.00 17.10 86 GLY A C 1
ATOM 655 O O . GLY A 1 86 ? 7.169 -25.655 34.465 1.00 16.04 86 GLY A O 1
ATOM 656 N N . TRP A 1 87 ? 7.159 -27.157 32.782 1.00 17.79 87 TRP A N 1
ATOM 657 C CA . TRP A 1 87 ? 7.647 -28.272 33.581 1.00 18.31 87 TRP A CA 1
ATOM 658 C C . TRP A 1 87 ? 8.508 -29.164 32.727 1.00 17.88 87 TRP A C 1
ATOM 659 O O . TRP A 1 87 ? 8.428 -29.123 31.506 1.00 18.58 87 TRP A O 1
ATOM 670 N N . THR A 1 88 ? 9.317 -29.982 33.392 1.00 19.48 88 THR A N 1
ATOM 671 C CA . THR A 1 88 ? 10.154 -30.970 32.727 1.00 21.31 88 THR A CA 1
ATOM 672 C C . THR A 1 88 ? 9.958 -32.207 33.585 1.00 22.06 88 THR A C 1
ATOM 673 O O . THR A 1 88 ? 9.509 -32.105 34.735 1.00 20.77 88 THR A O 1
ATOM 677 N N . LYS A 1 89 ? 10.278 -33.370 33.035 1.00 22.04 89 LYS A N 1
ATOM 678 C CA . LYS A 1 89 ? 10.137 -34.607 33.785 1.00 23.63 89 LYS A CA 1
ATOM 679 C C . LYS A 1 89 ? 11.474 -35.326 33.773 1.00 24.96 89 LYS A C 1
ATOM 680 O O . LYS A 1 89 ? 12.265 -35.148 32.844 1.00 25.39 89 LYS A O 1
ATOM 686 N N . ASP A 1 90 ? 11.719 -36.135 34.803 1.00 25.98 90 ASP A N 1
ATOM 687 C CA . ASP A 1 90 ? 12.965 -36.890 34.922 1.00 27.32 90 ASP A CA 1
ATOM 688 C C . ASP A 1 90 ? 14.168 -36.005 34.608 1.00 25.95 90 ASP A C 1
ATOM 689 O O . ASP A 1 90 ? 14.858 -36.205 33.603 1.00 27.03 90 ASP A O 1
ATOM 694 N N . PRO A 1 91 ? 14.467 -35.050 35.500 1.00 23.38 91 PRO A N 1
ATOM 695 C CA . PRO A 1 91 ? 13.735 -34.804 36.745 1.00 23.81 91 PRO A CA 1
ATOM 696 C C . PRO A 1 91 ? 12.489 -33.922 36.645 1.00 25.43 91 PRO A C 1
ATOM 697 O O . PRO A 1 91 ? 12.371 -33.061 35.766 1.00 24.64 91 PRO A O 1
ATOM 701 N N . LEU A 1 92 ? 11.563 -34.146 37.571 1.00 25.18 92 LEU A N 1
ATOM 702 C CA . LEU A 1 92 ? 10.334 -33.374 37.628 1.00 25.20 92 LEU A CA 1
ATOM 703 C C . LEU A 1 92 ? 10.723 -31.984 38.096 1.00 25.32 92 LEU A C 1
ATOM 704 O O . LEU A 1 92 ? 11.231 -31.818 39.204 1.00 25.55 92 LEU A O 1
ATOM 709 N N . THR A 1 93 ? 10.485 -30.987 37.251 1.00 25.12 93 THR A N 1
ATOM 710 C CA . THR A 1 93 ? 10.842 -29.618 37.589 1.00 23.64 93 THR A CA 1
ATOM 711 C C . THR A 1 93 ? 9.818 -28.606 37.104 1.00 22.53 93 THR A C 1
ATOM 712 O O . THR A 1 93 ? 9.272 -28.730 36.011 1.00 21.78 93 THR A O 1
ATOM 716 N N . GLU A 1 94 ? 9.565 -27.599 37.930 1.00 22.38 94 GLU A N 1
ATOM 717 C CA . GLU A 1 94 ? 8.632 -26.532 37.578 1.00 22.51 94 GLU A CA 1
ATOM 718 C C . GLU A 1 94 ? 9.464 -25.261 37.437 1.00 21.72 94 GLU A C 1
ATOM 719 O O . GLU A 1 94 ? 10.261 -24.937 38.320 1.00 22.37 94 GLU A O 1
ATOM 725 N N . TYR A 1 95 ? 9.283 -24.537 36.338 1.00 20.29 95 TYR A N 1
ATOM 726 C CA . TYR A 1 95 ? 10.075 -23.337 36.124 1.00 20.03 95 TYR A CA 1
ATOM 727 C C . TYR A 1 95 ? 9.283 -22.081 35.797 1.00 20.50 95 TYR A C 1
ATOM 728 O O . TYR A 1 95 ? 8.166 -22.136 35.268 1.00 19.59 95 TYR A O 1
ATOM 737 N N . TYR A 1 96 ? 9.890 -20.945 36.124 1.00 17.71 96 TYR A N 1
ATOM 738 C CA . TYR A 1 96 ? 9.292 -19.650 35.903 1.00 16.17 96 TYR A CA 1
ATOM 739 C C . TYR A 1 96 ? 10.328 -18.661 35.391 1.00 16.90 96 TYR A C 1
ATOM 740 O O . TYR A 1 96 ? 11.499 -18.728 35.752 1.00 19.19 96 TYR A O 1
ATOM 749 N N . ILE A 1 97 ? 9.882 -17.747 34.540 1.00 17.68 97 ILE A N 1
ATOM 750 C CA . ILE A 1 97 ? 10.719 -16.666 34.023 1.00 17.20 97 ILE A CA 1
ATOM 751 C C . ILE A 1 97 ? 9.730 -15.524 34.202 1.00 16.53 97 ILE A C 1
ATOM 752 O O . ILE A 1 97 ? 8.889 -15.278 33.346 1.00 17.33 97 ILE A O 1
ATOM 757 N N . VAL A 1 98 ? 9.818 -14.855 35.346 1.00 17.51 98 VAL A N 1
ATOM 758 C CA . VAL A 1 98 ? 8.885 -13.791 35.694 1.00 16.05 98 VAL A CA 1
ATOM 759 C C . VAL A 1 98 ? 9.263 -12.388 35.264 1.00 18.57 98 VAL A C 1
ATOM 760 O O . VAL A 1 98 ? 10.311 -11.871 35.654 1.00 19.21 98 VAL A O 1
ATOM 764 N N . ASP A 1 99 ? 8.383 -11.778 34.466 1.00 18.37 99 ASP A N 1
ATOM 765 C CA . ASP A 1 99 ? 8.570 -10.419 33.972 1.00 18.75 99 ASP A CA 1
ATOM 766 C C . ASP A 1 99 ? 7.695 -9.420 34.695 1.00 19.00 99 ASP A C 1
ATOM 767 O O . ASP A 1 99 ? 7.918 -8.224 34.606 1.00 20.77 99 ASP A O 1
ATOM 772 N N . ASN A 1 100 ? 6.685 -9.896 35.403 1.00 19.70 100 ASN A N 1
ATOM 773 C CA . ASN A 1 100 ? 5.830 -8.977 36.130 1.00 19.34 100 ASN A CA 1
ATOM 774 C C . ASN A 1 100 ? 5.188 -9.695 37.313 1.00 19.43 100 ASN A C 1
ATOM 775 O O . ASN A 1 100 ? 4.982 -10.907 37.273 1.00 20.12 100 ASN A O 1
ATOM 780 N N . TRP A 1 101 ? 4.881 -8.946 38.364 1.00 19.09 101 TRP A N 1
ATOM 781 C CA . TRP A 1 101 ? 4.269 -9.516 39.558 1.00 18.30 101 TRP A CA 1
ATOM 782 C C . TRP A 1 101 ? 3.495 -8.444 40.332 1.00 18.54 101 TRP A C 1
ATOM 783 O O . TRP A 1 101 ? 3.595 -7.256 40.034 1.00 18.41 101 TRP A O 1
ATOM 794 N N . GLY A 1 102 ? 2.714 -8.874 41.318 1.00 19.20 102 GLY A N 1
ATOM 795 C CA . GLY A 1 102 ? 1.931 -7.942 42.105 1.00 18.31 102 GLY A CA 1
ATOM 796 C C . GLY A 1 102 ? 2.564 -7.616 43.444 1.00 19.75 102 GLY A C 1
ATOM 797 O O . GLY A 1 102 ? 3.745 -7.285 43.525 1.00 21.88 102 GLY A O 1
ATOM 798 N N . THR A 1 103 ? 1.778 -7.724 44.506 1.00 19.54 103 THR A N 1
ATOM 799 C CA . THR A 1 103 ? 2.255 -7.417 45.845 1.00 20.16 103 THR A CA 1
ATOM 800 C C . THR A 1 103 ? 3.368 -8.337 46.357 1.00 20.66 103 THR A C 1
ATOM 801 O O . THR A 1 103 ? 3.925 -8.085 47.423 1.00 19.86 103 THR A O 1
ATOM 805 N N . TYR A 1 104 ? 3.691 -9.396 45.617 1.00 20.68 104 TYR A N 1
ATOM 806 C CA . TYR A 1 104 ? 4.737 -10.318 46.055 1.00 21.01 104 TYR A CA 1
ATOM 807 C C . TYR A 1 104 ? 5.770 -10.664 44.977 1.00 21.63 104 TYR A C 1
ATOM 808 O O . TYR A 1 104 ? 5.432 -11.212 43.930 1.00 20.47 104 TYR A O 1
ATOM 817 N N . ARG A 1 105 ? 7.036 -10.345 45.237 1.00 21.83 105 ARG A N 1
ATOM 818 C CA . ARG A 1 105 ? 8.085 -10.665 44.281 1.00 22.81 105 ARG A CA 1
ATOM 819 C C . ARG A 1 105 ? 8.598 -12.068 44.554 1.00 23.78 105 ARG A C 1
ATOM 820 O O . ARG A 1 105 ? 9.028 -12.376 45.666 1.00 24.67 105 ARG A O 1
ATOM 828 N N . PRO A 1 106 ? 8.551 -12.945 43.542 1.00 23.67 106 PRO A N 1
ATOM 829 C CA . PRO A 1 106 ? 9.029 -14.315 43.727 1.00 24.50 106 PRO A CA 1
ATOM 830 C C . PRO A 1 106 ? 10.478 -14.329 44.218 1.00 25.59 106 PRO A C 1
ATOM 831 O O . PRO A 1 106 ? 11.335 -13.603 43.707 1.00 24.90 106 PRO A O 1
ATOM 835 N N . THR A 1 107 ? 10.748 -15.151 45.219 1.00 26.22 107 THR A N 1
ATOM 836 C CA . THR A 1 107 ? 12.095 -15.247 45.752 1.00 26.32 107 THR A CA 1
ATOM 837 C C . THR A 1 107 ? 12.389 -16.684 46.146 1.00 26.27 107 THR A C 1
ATOM 838 O O . THR A 1 107 ? 11.496 -17.527 46.159 1.00 25.11 107 THR A O 1
ATOM 842 N N . GLY A 1 108 ? 13.649 -16.959 46.460 1.00 27.30 108 GLY A N 1
ATOM 843 C CA . GLY A 1 108 ? 14.040 -18.299 46.849 1.00 26.22 108 GLY A CA 1
ATOM 844 C C . GLY A 1 108 ? 15.529 -18.365 47.103 1.00 27.04 108 GLY A C 1
ATOM 845 O O . GLY A 1 108 ? 16.170 -17.341 47.347 1.00 27.66 108 GLY A O 1
ATOM 846 N N . THR A 1 109 ? 16.088 -19.567 47.058 1.00 27.07 109 THR A N 1
ATOM 847 C CA . THR A 1 109 ? 17.519 -19.731 47.275 1.00 27.14 109 THR A CA 1
ATOM 848 C C . THR A 1 109 ? 18.240 -19.012 46.144 1.00 26.98 109 THR A C 1
ATOM 849 O O . THR A 1 109 ? 18.125 -19.397 44.979 1.00 25.20 109 THR A O 1
ATOM 853 N N . PRO A 1 110 ? 18.982 -17.944 46.473 1.00 27.30 110 PRO A N 1
ATOM 854 C CA . PRO A 1 110 ? 19.716 -17.180 45.460 1.00 27.44 110 PRO A CA 1
ATOM 855 C C . PRO A 1 110 ? 20.700 -18.098 44.759 1.00 27.62 110 PRO A C 1
ATOM 856 O O . PRO A 1 110 ? 21.382 -18.883 45.409 1.00 28.21 110 PRO A O 1
ATOM 860 N N . LYS A 1 111 ? 20.771 -18.023 43.438 1.00 27.30 111 LYS A N 1
ATOM 861 C CA . LYS A 1 111 ? 21.693 -18.887 42.715 1.00 27.62 111 LYS A CA 1
ATOM 862 C C . LYS A 1 111 ? 22.530 -18.148 41.681 1.00 27.02 111 LYS A C 1
ATOM 863 O O . LYS A 1 111 ? 23.512 -18.684 41.162 1.00 25.65 111 LYS A O 1
ATOM 869 N N . GLY A 1 112 ? 22.140 -16.913 41.387 1.00 26.43 112 GLY A N 1
ATOM 870 C CA . GLY A 1 112 ? 22.872 -16.131 40.412 1.00 26.24 112 GLY A CA 1
ATOM 871 C C . GLY A 1 112 ? 22.020 -15.046 39.795 1.00 26.31 112 GLY A C 1
ATOM 872 O O . GLY A 1 112 ? 20.914 -14.771 40.248 1.00 26.45 112 GLY A O 1
ATOM 873 N N . THR A 1 113 ? 22.546 -14.406 38.762 1.00 26.87 113 THR A N 1
ATOM 874 C CA . THR A 1 113 ? 21.817 -13.352 38.079 1.00 27.15 113 THR A CA 1
ATOM 875 C C . THR A 1 113 ? 22.172 -13.462 36.603 1.00 26.23 113 THR A C 1
ATOM 876 O O . THR A 1 113 ? 23.275 -13.879 36.242 1.00 26.68 113 THR A O 1
ATOM 880 N N . PHE A 1 114 ? 21.224 -13.094 35.755 1.00 25.04 114 PHE A N 1
ATOM 881 C CA . PHE A 1 114 ? 21.380 -13.243 34.321 1.00 24.84 114 PHE A CA 1
ATOM 882 C C . PHE A 1 114 ? 20.785 -12.055 33.573 1.00 25.63 114 PHE A C 1
ATOM 883 O O . PHE A 1 114 ? 19.679 -11.612 33.881 1.00 25.84 114 PHE A O 1
ATOM 891 N N . THR A 1 115 ? 21.520 -11.535 32.596 1.00 23.62 115 THR A N 1
ATOM 892 C CA . THR A 1 115 ? 21.045 -10.397 31.821 1.00 24.92 115 THR A CA 1
ATOM 893 C C . THR A 1 115 ? 20.740 -10.796 30.386 1.00 24.61 115 THR A C 1
ATOM 894 O O . THR A 1 115 ? 21.636 -11.137 29.617 1.00 25.39 115 THR A O 1
ATOM 898 N N . VAL A 1 116 ? 19.464 -10.745 30.030 1.00 24.21 116 VAL A N 1
ATOM 899 C CA . VAL A 1 116 ? 19.041 -11.104 28.690 1.00 22.83 116 VAL A CA 1
ATOM 900 C C . VAL A 1 116 ? 17.748 -10.373 28.338 1.00 23.81 116 VAL A C 1
ATOM 901 O O . VAL A 1 116 ? 17.035 -9.882 29.217 1.00 22.24 116 VAL A O 1
ATOM 905 N N . ASP A 1 117 ? 17.466 -10.287 27.042 1.00 23.38 117 ASP A N 1
ATOM 906 C CA . ASP A 1 117 ? 16.266 -9.636 26.563 1.00 23.94 117 ASP A CA 1
ATOM 907 C C . ASP A 1 117 ? 16.097 -8.232 27.123 1.00 23.52 117 ASP A C 1
ATOM 908 O O . ASP A 1 117 ? 15.013 -7.863 27.573 1.00 23.35 117 ASP A O 1
ATOM 913 N N . GLY A 1 118 ? 17.179 -7.456 27.088 1.00 23.22 118 GLY A N 1
ATOM 914 C CA . GLY A 1 118 ? 17.134 -6.085 27.571 1.00 21.97 118 GLY A CA 1
ATOM 915 C C . GLY A 1 118 ? 16.949 -5.930 29.070 1.00 22.35 118 GLY A C 1
ATOM 916 O O . GLY A 1 118 ? 16.774 -4.818 29.561 1.00 22.99 118 GLY A O 1
ATOM 917 N N . GLY A 1 119 ? 16.987 -7.031 29.810 1.00 22.59 119 GLY A N 1
ATOM 918 C CA . GLY A 1 119 ? 16.820 -6.928 31.246 1.00 23.48 119 GLY A CA 1
ATOM 919 C C . GLY A 1 119 ? 17.789 -7.772 32.050 1.00 23.62 119 GLY A C 1
ATOM 920 O O . GLY A 1 119 ? 18.594 -8.529 31.502 1.00 24.93 119 GLY A O 1
ATOM 921 N N . THR A 1 120 ? 17.703 -7.638 33.368 1.00 24.17 120 THR A N 1
ATOM 922 C CA . THR A 1 120 ? 18.556 -8.389 34.275 1.00 24.82 120 THR A CA 1
ATOM 923 C C . THR A 1 120 ? 17.686 -9.193 35.236 1.00 24.25 120 THR A C 1
ATOM 924 O O . THR A 1 120 ? 16.901 -8.631 35.990 1.00 24.35 120 THR A O 1
ATOM 928 N N . TYR A 1 121 ? 17.836 -10.513 35.197 1.00 22.70 121 TYR A N 1
ATOM 929 C CA . TYR A 1 121 ? 17.046 -11.405 36.036 1.00 23.24 121 TYR A CA 1
ATOM 930 C C . TYR A 1 121 ? 17.769 -11.947 37.264 1.00 23.63 121 TYR A C 1
ATOM 931 O O . TYR A 1 121 ? 18.975 -12.197 37.231 1.00 23.40 121 TYR A O 1
ATOM 940 N N . ASP A 1 122 ? 17.012 -12.119 38.345 1.00 22.68 122 ASP A N 1
ATOM 941 C CA . ASP A 1 122 ? 17.531 -12.687 39.583 1.00 23.94 122 ASP A CA 1
ATOM 942 C C . ASP A 1 122 ? 17.185 -14.163 39.492 1.00 25.26 122 ASP A C 1
ATOM 943 O O . ASP A 1 122 ? 16.040 -14.508 39.206 1.00 26.99 122 ASP A O 1
ATOM 948 N N . ILE A 1 123 ? 18.151 -15.040 39.726 1.00 25.16 123 ILE A N 1
ATOM 949 C CA . ILE A 1 123 ? 17.868 -16.461 39.6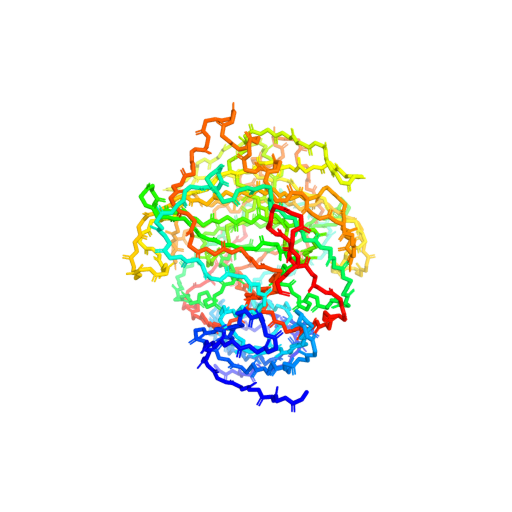39 1.00 25.04 123 ILE A CA 1
ATOM 950 C C . ILE A 1 123 ? 17.756 -17.107 41.008 1.00 26.85 123 ILE A C 1
ATOM 951 O O . ILE A 1 123 ? 18.636 -16.955 41.850 1.00 28.39 123 ILE A O 1
ATOM 956 N N . TYR A 1 124 ? 16.650 -17.812 41.232 1.00 27.26 124 TYR A N 1
ATOM 957 C CA . TYR A 1 124 ? 16.418 -18.492 42.494 1.00 26.67 124 TYR A CA 1
ATOM 958 C C . TYR A 1 124 ? 15.994 -19.924 42.254 1.00 28.13 124 TYR A C 1
ATOM 959 O O . TYR A 1 124 ? 15.522 -20.281 41.171 1.00 26.74 124 TYR A O 1
ATOM 968 N N . GLU A 1 125 ? 16.163 -20.736 43.288 1.00 29.31 125 GLU A N 1
ATOM 969 C CA . GLU A 1 125 ? 15.772 -22.129 43.251 1.00 30.88 125 GLU A CA 1
ATOM 970 C C . GLU A 1 125 ? 15.059 -22.398 44.566 1.00 30.70 125 GLU A C 1
ATOM 971 O O . GLU A 1 125 ? 15.431 -21.864 45.606 1.00 30.71 125 GLU A O 1
ATOM 977 N N . THR A 1 126 ? 14.014 -23.207 44.515 1.00 31.26 126 THR A N 1
ATOM 978 C CA . THR A 1 126 ? 13.260 -23.536 45.711 1.00 31.93 126 THR A CA 1
ATOM 979 C C . THR A 1 126 ? 12.839 -24.981 45.596 1.00 31.85 126 THR A C 1
ATOM 980 O O . THR A 1 126 ? 12.735 -25.507 44.491 1.00 32.04 126 THR A O 1
ATOM 984 N N . THR A 1 127 ? 12.610 -25.630 46.731 1.00 33.18 127 THR A N 1
ATOM 985 C CA . THR A 1 127 ? 12.196 -27.021 46.711 1.00 33.06 127 THR A CA 1
ATOM 986 C C . THR A 1 127 ? 10.757 -27.162 47.166 1.00 33.66 127 THR A C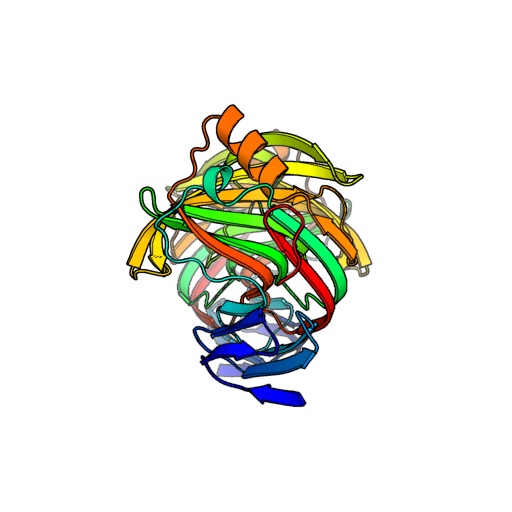 1
ATOM 987 O O . THR A 1 127 ? 10.313 -26.489 48.102 1.00 33.40 127 THR A O 1
ATOM 991 N N . ARG A 1 128 ? 10.031 -28.038 46.481 1.00 33.59 128 ARG A N 1
ATOM 992 C CA . ARG A 1 128 ? 8.632 -28.300 46.782 1.00 33.35 128 ARG A CA 1
ATOM 993 C C . ARG A 1 128 ? 8.506 -29.716 47.320 1.00 33.15 128 ARG A C 1
ATOM 994 O O . ARG A 1 128 ? 8.802 -30.679 46.608 1.00 33.40 128 ARG A O 1
ATOM 1002 N N . ILE A 1 129 ? 8.071 -29.831 48.575 1.00 32.85 129 ILE A N 1
ATOM 1003 C CA . ILE A 1 129 ? 7.911 -31.130 49.229 1.00 31.75 129 ILE A CA 1
ATOM 1004 C C . ILE A 1 129 ? 6.448 -31.560 49.242 1.00 30.40 129 ILE A C 1
ATOM 1005 O O . ILE A 1 129 ? 5.620 -30.942 49.908 1.00 30.55 129 ILE A O 1
ATOM 1010 N N . ASN A 1 130 ? 6.142 -32.622 48.503 1.00 29.26 130 ASN A N 1
ATOM 1011 C CA . ASN A 1 130 ? 4.788 -33.151 48.427 1.00 28.38 130 ASN A CA 1
ATOM 1012 C C . ASN A 1 130 ? 3.760 -32.074 48.123 1.00 27.15 130 ASN A C 1
ATOM 1013 O O . ASN A 1 130 ? 2.844 -31.829 48.909 1.00 26.38 130 ASN A O 1
ATOM 1018 N N . GLN A 1 131 ? 3.917 -31.428 46.977 1.00 26.13 131 GLN A N 1
ATOM 1019 C CA . GLN A 1 131 ? 2.996 -30.386 46.567 1.00 24.19 131 GLN A CA 1
ATOM 1020 C C . GLN A 1 131 ? 2.366 -30.831 45.258 1.00 24.03 131 GLN A C 1
ATOM 1021 O O . GLN A 1 131 ? 2.850 -31.757 44.612 1.00 22.78 131 GLN A O 1
ATOM 1027 N N . PRO A 1 132 ? 1.265 -30.184 44.855 1.00 23.84 132 PRO A N 1
ATOM 1028 C CA . PRO A 1 132 ? 0.599 -30.544 43.607 1.00 23.53 132 PRO A CA 1
ATOM 1029 C C . PRO A 1 132 ? 1.563 -30.354 42.443 1.00 24.59 132 PRO A C 1
ATOM 1030 O O . PRO A 1 132 ? 2.325 -29.386 42.418 1.00 24.52 132 PRO A O 1
ATOM 1034 N N . SER A 1 133 ? 1.539 -31.279 41.489 1.00 23.88 133 SER A N 1
ATOM 1035 C CA . SER A 1 133 ? 2.400 -31.173 40.318 1.00 21.99 133 SER A CA 1
ATOM 1036 C C . SER A 1 133 ? 1.641 -31.761 39.148 1.00 21.96 133 SER A C 1
ATOM 1037 O O . SER A 1 133 ? 0.581 -32.364 39.326 1.00 21.39 133 SER A O 1
ATOM 1040 N N . ILE A 1 134 ? 2.190 -31.587 37.952 1.00 21.62 134 ILE A N 1
ATOM 1041 C CA . ILE A 1 134 ? 1.575 -32.105 36.743 1.00 21.45 134 ILE A CA 1
ATOM 1042 C C . ILE A 1 134 ? 1.403 -33.610 36.807 1.00 22.01 134 ILE A C 1
ATOM 1043 O O . ILE A 1 134 ? 0.606 -34.169 36.061 1.00 22.51 134 ILE A O 1
ATOM 1048 N N . ILE A 1 135 ? 2.154 -34.278 37.680 1.00 20.82 135 ILE A N 1
ATOM 1049 C CA . ILE A 1 135 ? 2.002 -35.725 37.795 1.00 20.77 135 ILE A CA 1
ATOM 1050 C C . ILE A 1 135 ? 1.335 -36.134 39.106 1.00 20.64 135 ILE A C 1
ATOM 1051 O O . ILE A 1 135 ? 1.184 -37.319 39.382 1.00 20.96 135 ILE A O 1
ATOM 1056 N N . GLY A 1 136 ? 0.913 -35.151 39.897 1.00 21.24 136 GLY A N 1
ATOM 1057 C CA . GLY A 1 136 ? 0.276 -35.444 41.169 1.00 21.77 136 GLY A CA 1
ATOM 1058 C C . GLY A 1 136 ? 1.101 -34.937 42.343 1.00 23.57 136 GLY A C 1
ATOM 1059 O O . GLY A 1 136 ? 2.105 -34.244 42.149 1.00 23.05 136 GLY A O 1
ATOM 1060 N N . ILE A 1 137 ? 0.685 -35.264 43.564 1.00 22.89 137 ILE A N 1
ATOM 1061 C CA . ILE A 1 137 ? 1.427 -34.824 44.737 1.00 23.74 137 ILE A CA 1
ATOM 1062 C C . ILE A 1 137 ? 2.834 -35.391 44.602 1.00 23.89 137 ILE A C 1
ATOM 1063 O O . ILE A 1 137 ? 3.018 -36.601 44.531 1.00 25.11 137 ILE A O 1
ATOM 1068 N N . ALA A 1 138 ? 3.827 -34.513 44.556 1.00 24.32 138 ALA A N 1
ATOM 1069 C CA . ALA A 1 138 ? 5.204 -34.955 44.407 1.00 23.90 138 ALA A CA 1
ATOM 1070 C C . ALA A 1 138 ? 6.166 -33.931 44.991 1.00 23.71 138 ALA A C 1
ATOM 1071 O O . ALA A 1 138 ? 5.759 -32.850 45.421 1.00 22.04 138 ALA A O 1
ATOM 1073 N N . THR A 1 139 ? 7.444 -34.294 45.013 1.00 24.07 139 THR A N 1
ATOM 1074 C CA . THR A 1 139 ? 8.495 -33.418 45.511 1.00 24.46 139 THR A CA 1
ATOM 1075 C C . THR A 1 139 ? 9.350 -33.059 44.302 1.00 25.92 139 THR A C 1
ATOM 1076 O O . THR A 1 139 ? 9.695 -33.924 43.489 1.00 25.63 139 THR A O 1
ATOM 1080 N N . PHE A 1 140 ? 9.680 -31.778 44.179 1.00 26.39 140 PHE A N 1
ATOM 1081 C CA . PHE A 1 140 ? 10.441 -31.304 43.027 1.00 25.86 140 PHE A CA 1
ATOM 1082 C C . PHE A 1 140 ? 11.032 -29.923 43.258 1.00 23.10 140 PHE A C 1
ATOM 1083 O O . PHE A 1 140 ? 10.625 -29.203 44.162 1.00 23.01 140 PHE A O 1
ATOM 1091 N N . LYS A 1 141 ? 11.979 -29.551 42.410 1.00 29.79 141 LYS A N 1
ATOM 1092 C CA . LYS A 1 141 ? 12.620 -28.250 42.511 1.00 32.14 141 LYS A CA 1
ATOM 1093 C C . LYS A 1 141 ? 11.876 -27.246 41.638 1.00 32.52 141 LYS A C 1
ATOM 1094 O O . LYS A 1 141 ? 11.234 -27.621 40.652 1.00 32.92 141 LYS A O 1
ATOM 1100 N N . GLN A 1 142 ? 11.950 -25.975 42.024 1.00 21.92 142 GLN A N 1
ATOM 1101 C CA . GLN A 1 142 ? 11.357 -24.896 41.258 1.00 21.96 142 GLN A CA 1
ATOM 1102 C C . GLN A 1 142 ? 12.497 -23.999 40.786 1.00 22.81 142 GLN A C 1
ATOM 1103 O O . GLN A 1 142 ? 13.387 -23.649 41.565 1.00 22.42 142 GLN A O 1
ATOM 1109 N N . TYR A 1 143 ? 12.474 -23.627 39.513 1.00 22.65 143 TYR A N 1
ATOM 1110 C CA . TYR A 1 143 ? 13.499 -22.743 38.975 1.00 22.02 143 TYR A CA 1
ATOM 1111 C C . TYR A 1 143 ? 12.872 -21.370 38.717 1.00 22.60 143 TYR A C 1
ATOM 1112 O O . TYR A 1 143 ? 11.777 -21.271 38.155 1.00 22.26 143 TYR A O 1
ATOM 1121 N N . TRP A 1 144 ? 13.564 -20.315 39.143 1.00 21.30 144 TRP A N 1
ATOM 1122 C CA . TRP A 1 144 ? 13.062 -18.957 38.974 1.00 20.05 144 TRP A CA 1
ATOM 1123 C C . TRP A 1 144 ? 14.031 -17.953 38.350 1.00 20.86 144 TRP A C 1
ATOM 1124 O O . TRP A 1 144 ? 15.204 -17.862 38.738 1.00 20.09 144 TRP A O 1
ATOM 1135 N N . SER A 1 145 ? 13.515 -17.203 37.380 1.00 19.03 145 SER A N 1
ATOM 1136 C CA . SER A 1 145 ? 14.238 -16.119 36.733 1.00 18.18 145 SER A CA 1
ATOM 1137 C C . SER A 1 145 ? 13.252 -14.977 36.929 1.00 19.64 145 SER A C 1
ATOM 1138 O O . SER A 1 145 ? 12.141 -15.009 36.388 1.00 19.16 145 SER A O 1
ATOM 1141 N N . VAL A 1 146 ? 13.633 -13.984 37.718 1.00 19.02 146 VAL A N 1
ATOM 1142 C CA . VAL A 1 146 ? 12.747 -12.858 37.969 1.00 19.19 146 VAL A CA 1
ATOM 1143 C C . VAL A 1 146 ? 13.411 -11.572 37.510 1.00 21.84 146 VAL A C 1
ATOM 1144 O O . VAL A 1 146 ? 14.495 -11.223 37.971 1.00 21.20 146 VAL A O 1
ATOM 1148 N N . ARG A 1 147 ? 12.755 -10.869 36.591 1.00 22.00 147 ARG A N 1
ATOM 1149 C CA . ARG A 1 147 ? 13.300 -9.630 36.065 1.00 21.38 147 ARG A CA 1
ATOM 1150 C C . ARG A 1 147 ? 13.371 -8.640 37.222 1.00 22.02 147 ARG A C 1
ATOM 1151 O O . ARG A 1 147 ? 12.471 -8.605 38.055 1.00 23.45 147 ARG A O 1
ATOM 1159 N N . GLN A 1 148 ? 14.436 -7.847 37.290 1.00 22.21 148 GLN A N 1
ATOM 1160 C CA . GLN A 1 148 ? 14.575 -6.883 38.388 1.00 24.65 148 GLN A CA 1
ATOM 1161 C C . GLN A 1 148 ? 13.609 -5.707 38.232 1.00 25.19 148 GLN A C 1
ATOM 1162 O O . GLN A 1 148 ? 13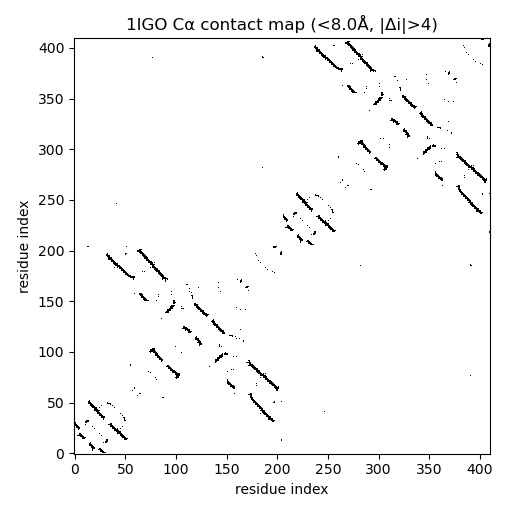.289 -5.018 39.199 1.00 25.24 148 GLN A O 1
ATOM 1168 N N . THR A 1 149 ? 13.143 -5.492 37.007 1.00 25.91 149 THR A N 1
ATOM 1169 C CA . THR A 1 149 ? 12.198 -4.423 36.713 1.00 25.60 149 THR A CA 1
ATOM 1170 C C . THR A 1 149 ? 11.030 -5.039 35.955 1.00 24.09 149 THR A C 1
ATOM 1171 O O . THR A 1 149 ? 11.227 -5.883 35.082 1.00 24.39 149 THR A O 1
ATOM 1175 N N . LYS A 1 150 ? 9.819 -4.618 36.295 1.00 22.71 150 LYS A N 1
ATOM 1176 C CA . LYS A 1 150 ? 8.618 -5.136 35.660 1.00 22.14 150 LYS A CA 1
ATOM 1177 C C . LYS A 1 150 ? 8.412 -4.651 34.222 1.00 23.43 150 LYS A C 1
ATOM 1178 O O . LYS A 1 150 ? 8.877 -3.573 33.840 1.00 23.37 150 LYS A O 1
ATOM 1184 N N . ARG A 1 151 ? 7.716 -5.467 33.431 1.00 22.78 151 ARG A N 1
ATOM 1185 C CA . ARG A 1 151 ? 7.385 -5.139 32.048 1.00 21.70 151 ARG A CA 1
ATOM 1186 C C . ARG A 1 151 ? 6.178 -5.981 31.649 1.00 22.94 151 ARG A C 1
ATOM 1187 O O . ARG A 1 151 ? 5.872 -6.981 32.305 1.00 23.81 151 ARG A O 1
ATOM 1195 N N . THR A 1 152 ? 5.484 -5.572 30.591 1.00 21.13 152 THR A N 1
ATOM 1196 C CA . THR A 1 152 ? 4.299 -6.291 30.140 1.00 20.77 152 THR A CA 1
ATOM 1197 C C . THR A 1 152 ? 4.338 -6.615 28.653 1.00 18.82 152 THR A C 1
ATOM 1198 O O . THR A 1 152 ? 3.311 -6.833 28.027 1.00 20.58 152 THR A O 1
ATOM 1202 N N . SER A 1 153 ? 5.530 -6.631 28.087 1.00 17.86 153 SER A N 1
ATOM 1203 C CA . SER A 1 153 ? 5.689 -6.964 26.686 1.00 17.55 153 SER A CA 1
ATOM 1204 C C . SER A 1 153 ? 7.176 -7.142 26.439 1.00 17.23 153 SER A C 1
ATOM 1205 O O . SER A 1 153 ? 7.999 -6.626 27.189 1.00 15.80 153 SER A O 1
ATOM 1208 N N . GLY A 1 154 ? 7.523 -7.893 25.403 1.00 17.77 154 GLY A N 1
ATOM 1209 C CA . GLY A 1 154 ? 8.925 -8.099 25.114 1.00 17.89 154 GLY A CA 1
ATOM 1210 C C . GLY A 1 154 ? 9.190 -9.506 24.655 1.00 17.38 154 GLY A C 1
ATOM 1211 O O . GLY A 1 154 ? 8.266 -10.285 24.444 1.00 18.70 154 GLY A O 1
ATOM 1212 N N . THR A 1 155 ? 10.465 -9.822 24.501 1.00 17.67 155 THR A N 1
ATOM 1213 C CA . THR A 1 155 ? 10.899 -11.140 24.065 1.00 19.19 155 THR A CA 1
ATOM 1214 C C . THR A 1 155 ? 11.545 -11.866 25.234 1.00 19.99 155 THR A C 1
ATOM 1215 O O . THR A 1 155 ? 12.348 -11.289 25.971 1.00 19.84 155 THR A O 1
ATOM 1219 N N . VAL A 1 156 ? 11.177 -13.128 25.412 1.00 20.79 156 VAL A N 1
ATOM 1220 C CA . VAL A 1 156 ? 11.755 -13.937 26.469 1.00 19.85 156 VAL A CA 1
ATOM 1221 C C . VAL A 1 156 ? 12.525 -15.069 25.796 1.00 20.75 156 VAL A C 1
ATOM 1222 O O . VAL A 1 156 ? 11.937 -15.937 25.148 1.00 21.32 156 VAL A O 1
ATOM 1226 N N . SER A 1 157 ? 13.848 -15.035 25.926 1.00 20.82 157 SER A N 1
ATOM 1227 C CA . SER A 1 157 ? 14.693 -16.073 25.342 1.00 21.14 157 SER A CA 1
ATOM 1228 C C . SER A 1 157 ? 14.705 -17.277 26.283 1.00 20.01 157 SER A C 1
ATOM 1229 O O . SER A 1 157 ? 15.688 -17.530 26.978 1.00 20.57 157 SER A O 1
ATOM 1232 N N . VAL A 1 158 ? 13.599 -18.015 26.285 1.00 18.95 158 VAL A N 1
ATOM 1233 C CA . VAL A 1 158 ? 13.425 -19.179 27.143 1.00 18.15 158 VAL A CA 1
ATOM 1234 C C . VAL A 1 158 ? 14.613 -20.137 27.199 1.00 19.16 158 VAL A C 1
ATOM 1235 O O . VAL A 1 158 ? 15.031 -20.543 28.279 1.00 19.54 158 VAL A O 1
ATOM 1239 N N . SER A 1 159 ? 15.147 -20.507 26.040 1.00 19.40 159 SER A N 1
ATOM 1240 C CA . SER A 1 159 ? 16.273 -21.428 25.999 1.00 20.35 159 SER A CA 1
ATOM 1241 C C . SER A 1 159 ? 17.534 -20.850 26.626 1.00 21.06 159 SER A C 1
ATOM 1242 O O . SER A 1 159 ? 18.324 -21.584 27.212 1.00 21.22 159 SER A O 1
ATOM 1245 N N . GLU A 1 160 ? 17.725 -19.540 26.514 1.00 21.17 160 GLU A N 1
ATOM 1246 C CA . GLU A 1 160 ? 18.902 -18.941 27.113 1.00 21.34 160 GLU A CA 1
ATOM 1247 C C . GLU A 1 160 ? 18.793 -19.075 28.624 1.00 21.09 160 GLU A C 1
ATOM 1248 O O . GLU A 1 160 ? 19.792 -19.305 29.294 1.00 21.98 160 GLU A O 1
ATOM 1254 N N . HIS A 1 161 ? 17.583 -18.944 29.164 1.00 20.06 161 HIS A N 1
ATOM 1255 C CA . HIS A 1 161 ? 17.401 -19.080 30.607 1.00 19.16 161 HIS A CA 1
ATOM 1256 C C . HIS A 1 161 ? 17.731 -20.511 31.005 1.00 19.93 161 HIS A C 1
ATOM 1257 O O . HIS A 1 161 ? 18.439 -20.746 31.986 1.00 18.79 161 HIS A O 1
ATOM 1264 N N . PHE A 1 162 ? 17.221 -21.466 30.229 1.00 19.61 162 PHE A N 1
ATOM 1265 C CA . PHE A 1 162 ? 17.466 -22.876 30.500 1.00 19.92 162 PHE A CA 1
ATOM 1266 C C . PHE A 1 162 ? 18.969 -23.159 30.564 1.00 22.05 162 PHE A C 1
ATOM 1267 O O . PHE A 1 162 ? 19.454 -23.783 31.521 1.00 18.06 162 PHE A O 1
ATOM 1275 N N . LYS A 1 163 ? 19.692 -22.707 29.534 1.00 23.05 163 LYS A N 1
ATOM 1276 C CA . LYS A 1 163 ? 21.141 -22.901 29.457 1.00 26.19 163 LYS A CA 1
ATOM 1277 C C . LYS A 1 163 ? 21.837 -22.292 30.663 1.00 25.53 163 LYS A C 1
ATOM 1278 O O . LYS A 1 163 ? 22.788 -22.856 31.190 1.00 29.97 163 LYS A O 1
ATOM 1284 N N . LYS A 1 164 ? 21.366 -21.137 31.103 1.00 30.71 164 LYS A N 1
ATOM 1285 C CA . LYS A 1 164 ? 21.981 -20.493 32.251 1.00 34.62 164 LYS A CA 1
ATOM 1286 C C . LYS A 1 164 ? 21.658 -21.208 33.547 1.00 33.78 164 LYS A C 1
ATOM 1287 O O . LYS A 1 164 ? 22.502 -21.288 34.445 1.00 35.65 164 LYS A O 1
ATOM 1293 N N . TRP A 1 165 ? 20.445 -21.735 33.651 1.00 21.33 165 TRP A N 1
ATOM 1294 C CA . TRP A 1 165 ? 20.079 -22.458 34.857 1.00 23.37 165 TRP A CA 1
ATOM 1295 C C . TRP A 1 165 ? 20.960 -23.692 34.975 1.00 22.54 165 TRP A C 1
ATOM 1296 O O . TRP A 1 165 ? 21.396 -24.058 36.065 1.00 23.21 165 TRP A O 1
ATOM 1307 N N . GLU A 1 166 ? 21.227 -24.326 33.841 1.00 23.80 166 GLU A N 1
ATOM 1308 C CA . GLU A 1 166 ? 22.053 -25.521 33.823 1.00 26.37 166 GLU A CA 1
ATOM 1309 C C . GLU A 1 166 ? 23.490 -25.198 34.210 1.00 27.20 166 GLU A C 1
ATOM 1310 O O . GLU A 1 166 ? 24.064 -25.864 35.063 1.00 28.76 166 GLU A O 1
ATOM 1316 N N . SER A 1 167 ? 24.065 -24.167 33.601 1.00 27.25 167 SER A N 1
ATOM 1317 C CA . SER A 1 167 ? 25.437 -23.786 33.922 1.00 28.61 167 SER A CA 1
ATOM 1318 C C . SER A 1 167 ? 25.572 -23.450 35.407 1.00 28.91 167 SER A C 1
ATOM 1319 O O . SER A 1 167 ? 26.682 -23.332 35.918 1.00 29.61 167 SER A O 1
ATOM 1322 N N . LEU A 1 168 ? 24.439 -23.283 36.087 1.00 28.72 168 LEU A N 1
ATOM 1323 C CA . LEU A 1 168 ? 24.427 -22.957 37.512 1.00 26.96 168 LEU A CA 1
ATOM 1324 C C . LEU A 1 168 ? 24.057 -24.157 38.367 1.00 27.70 168 LEU A C 1
ATOM 1325 O O . LEU A 1 168 ? 23.616 -23.998 39.500 1.00 28.37 168 LEU A O 1
ATOM 1330 N N . GLY A 1 169 ? 24.218 -25.355 37.820 1.00 26.87 169 GLY A N 1
ATOM 1331 C CA . GLY A 1 169 ? 23.893 -26.547 38.580 1.00 27.14 169 GLY A CA 1
ATOM 1332 C C . GLY A 1 169 ? 22.406 -26.838 38.716 1.00 28.69 169 GLY A C 1
ATOM 1333 O O . GLY A 1 169 ? 22.009 -27.590 39.606 1.00 29.89 169 GLY A O 1
ATOM 1334 N N . MET A 1 170 ? 21.584 -26.248 37.847 1.00 27.54 170 MET A N 1
ATOM 1335 C CA . MET A 1 170 ? 20.135 -26.464 37.868 1.00 26.31 170 MET A CA 1
ATOM 1336 C C . MET A 1 170 ? 19.732 -27.214 36.595 1.00 26.72 170 MET A C 1
ATOM 1337 O O . MET A 1 170 ? 19.343 -26.610 35.590 1.00 26.26 170 MET A O 1
ATOM 1342 N N . PRO A 1 171 ? 19.818 -28.553 36.630 1.00 26.31 171 PRO A N 1
ATOM 1343 C CA . PRO A 1 171 ? 19.488 -29.434 35.505 1.00 25.75 171 PRO A CA 1
ATOM 1344 C C . PRO A 1 171 ? 18.030 -29.455 35.081 1.00 25.18 171 PRO A C 1
ATOM 1345 O O . PRO A 1 171 ? 17.128 -29.304 35.898 1.00 25.07 171 PRO A O 1
ATOM 1349 N N . MET A 1 172 ? 17.821 -29.657 33.786 1.00 25.78 172 MET A N 1
ATOM 1350 C CA . MET A 1 172 ? 16.487 -29.719 33.201 1.00 24.68 172 MET A CA 1
ATOM 1351 C C . MET A 1 172 ? 16.243 -31.137 32.679 1.00 24.32 172 MET A C 1
ATOM 1352 O O . MET A 1 172 ? 17.166 -31.787 32.192 1.00 23.16 172 MET A O 1
ATOM 1357 N N . GLY A 1 173 ? 15.009 -31.617 32.782 1.00 22.75 173 GLY A N 1
ATOM 1358 C CA . GLY A 1 173 ? 14.705 -32.945 32.275 1.00 22.23 173 GLY A CA 1
ATOM 1359 C C . GLY A 1 173 ? 14.057 -32.810 30.909 1.00 22.39 173 GLY A C 1
ATOM 1360 O O . GLY A 1 173 ? 14.321 -31.844 30.185 1.00 22.66 173 GLY A O 1
ATOM 1361 N N . LYS A 1 174 ? 13.212 -33.766 30.541 1.00 21.44 174 LYS A N 1
ATOM 1362 C CA . LYS A 1 174 ? 12.533 -33.697 29.255 1.00 22.34 174 LYS A CA 1
ATOM 1363 C C . LYS A 1 174 ? 11.425 -32.641 29.345 1.00 22.64 174 LYS A C 1
ATOM 1364 O O . LYS A 1 174 ? 10.730 -32.539 30.354 1.00 23.02 174 LYS A O 1
ATOM 1370 N N . MET A 1 175 ? 11.280 -31.843 28.293 1.00 21.00 175 MET A N 1
ATOM 1371 C CA . MET A 1 175 ? 10.285 -30.778 28.273 1.00 20.06 175 MET A CA 1
ATOM 1372 C C . MET A 1 175 ? 8.853 -31.284 28.267 1.00 20.56 175 MET A C 1
ATOM 1373 O O . MET A 1 175 ? 8.485 -32.136 27.461 1.00 18.82 175 MET A O 1
ATOM 1378 N N . TYR A 1 176 ? 8.056 -30.749 29.183 1.00 19.34 176 TYR A N 1
ATOM 1379 C CA . TYR A 1 176 ? 6.652 -31.096 29.284 1.00 20.09 176 TYR A CA 1
ATOM 1380 C C . TYR A 1 176 ? 5.824 -29.937 28.735 1.00 22.00 176 TYR A C 1
ATOM 1381 O O . TYR A 1 176 ? 4.772 -30.145 28.131 1.00 21.57 176 TYR A O 1
ATOM 1390 N N . GLU A 1 177 ? 6.314 -28.715 28.922 1.00 22.06 177 GLU A N 1
ATOM 1391 C CA . GLU A 1 177 ? 5.573 -27.545 28.467 1.00 22.30 177 GLU A CA 1
ATOM 1392 C C . GLU A 1 177 ? 6.351 -26.236 28.582 1.00 21.40 177 GLU A C 1
ATOM 1393 O O . GLU A 1 177 ? 7.309 -26.132 29.342 1.00 22.44 177 GLU A O 1
ATOM 1399 N N . THR A 1 178 ? 5.928 -25.252 27.793 1.00 20.28 178 THR A N 1
ATOM 1400 C CA . THR A 1 178 ? 6.499 -23.911 27.798 1.00 19.32 178 THR A CA 1
ATOM 1401 C C . THR A 1 178 ? 5.362 -22.984 27.385 1.00 19.20 178 THR A C 1
ATOM 1402 O O . THR A 1 178 ? 4.865 -23.078 26.264 1.00 19.33 178 THR A O 1
ATOM 1406 N N . ALA A 1 179 ? 4.946 -22.086 28.272 1.00 17.58 179 ALA A N 1
ATOM 1407 C CA . ALA A 1 179 ? 3.850 -21.197 27.918 1.00 17.86 179 ALA A CA 1
ATOM 1408 C C . ALA A 1 179 ? 3.779 -19.877 28.669 1.00 16.73 179 ALA A C 1
ATOM 1409 O O . ALA A 1 179 ? 4.049 -19.807 29.874 1.00 16.70 179 ALA A O 1
ATOM 1411 N N . LEU A 1 180 ? 3.404 -18.837 27.927 1.00 15.82 180 LEU A N 1
ATOM 1412 C CA . LEU A 1 180 ? 3.211 -17.502 28.477 1.00 15.99 180 LEU A CA 1
ATOM 1413 C C . LEU A 1 180 ? 2.060 -17.768 29.439 1.00 14.61 180 LEU A C 1
ATOM 1414 O O . LEU A 1 180 ? 1.008 -18.280 29.040 1.00 11.22 180 LEU A O 1
ATOM 1419 N N . THR A 1 181 ? 2.271 -17.422 30.701 1.00 16.22 181 THR A N 1
ATOM 1420 C CA . THR A 1 181 ? 1.305 -17.712 31.745 1.00 14.68 181 THR A CA 1
ATOM 1421 C C . THR A 1 181 ? 1.011 -16.579 32.709 1.00 16.04 181 THR A C 1
ATOM 1422 O O . THR A 1 181 ? 1.880 -15.773 33.043 1.00 14.71 181 THR A O 1
ATOM 1426 N N . VAL A 1 182 ? -0.242 -16.528 33.140 1.00 16.95 182 VAL A N 1
ATOM 1427 C CA . VAL A 1 182 ? -0.688 -15.562 34.127 1.00 18.14 182 VAL A CA 1
ATOM 1428 C C . VAL A 1 182 ? -1.128 -16.458 35.272 1.00 18.83 182 VAL A C 1
ATOM 1429 O O . VAL A 1 182 ? -1.930 -17.384 35.077 1.00 16.40 182 VAL A O 1
ATOM 1433 N N . GLU A 1 183 ? -0.566 -16.212 36.449 1.00 19.72 183 GLU A N 1
ATOM 1434 C CA . GLU A 1 183 ? -0.873 -17.007 37.627 1.00 21.36 183 GLU A CA 1
ATOM 1435 C C . GLU A 1 183 ? -1.318 -16.123 38.775 1.00 23.12 183 GLU A C 1
ATOM 1436 O O . GLU A 1 183 ? -0.850 -14.990 38.921 1.00 22.71 183 GLU A O 1
ATOM 1442 N N . GLY A 1 184 ? -2.233 -16.646 39.584 1.00 23.44 184 GLY A N 1
ATOM 1443 C CA . GLY A 1 184 ? -2.734 -15.888 40.710 1.00 22.90 184 GLY A CA 1
ATOM 1444 C C . GLY A 1 184 ? -2.895 -16.751 41.938 1.00 23.84 184 GLY A C 1
ATOM 1445 O O . GLY A 1 184 ? -3.185 -17.943 41.839 1.00 24.27 184 GLY A O 1
ATOM 1446 N N . TYR A 1 185 ? -2.697 -16.144 43.101 1.00 24.32 185 TYR A N 1
ATOM 1447 C CA . TYR A 1 185 ? -2.830 -16.845 44.372 1.00 24.12 185 TYR A CA 1
ATOM 1448 C C . TYR A 1 185 ? -3.637 -15.978 45.334 1.00 21.59 185 TYR A C 1
ATOM 1449 O O . TYR A 1 185 ? -3.117 -15.006 45.873 1.00 19.18 185 TYR A O 1
ATOM 1458 N N . GLN A 1 186 ? -4.902 -16.336 45.544 1.00 20.40 186 GLN A N 1
ATOM 1459 C CA . GLN A 1 186 ? -5.791 -15.579 46.425 1.00 20.46 186 GLN A CA 1
ATOM 1460 C C . GLN A 1 186 ? -5.791 -14.096 46.059 1.00 19.96 186 GLN A C 1
ATOM 1461 O O . GLN A 1 186 ? -5.943 -13.229 46.912 1.00 19.11 186 GLN A O 1
ATOM 1467 N N . SER A 1 187 ? -5.619 -13.822 44.773 1.00 20.80 187 SER A N 1
ATOM 1468 C CA . SER A 1 187 ? -5.609 -12.463 44.260 1.00 20.53 187 SER A CA 1
ATOM 1469 C C . SER A 1 187 ? -6.885 -12.264 43.444 1.00 20.38 187 SER A C 1
ATOM 1470 O O . SER A 1 187 ? -7.598 -13.221 43.165 1.00 21.25 187 SER A O 1
ATOM 1473 N N . ASN A 1 188 ? -7.176 -11.022 43.077 1.00 19.97 188 ASN A N 1
ATOM 1474 C CA . ASN A 1 188 ? -8.355 -10.711 42.275 1.00 19.31 188 ASN A CA 1
ATOM 1475 C C . ASN A 1 188 ? -7.877 -9.819 41.153 1.00 17.54 188 ASN A C 1
ATOM 1476 O O . ASN A 1 188 ? -7.766 -8.609 41.312 1.00 17.62 188 ASN A O 1
ATOM 1481 N N . GLY A 1 189 ? -7.586 -10.422 40.014 1.00 18.10 189 GLY A N 1
ATOM 1482 C CA . GLY A 1 189 ? -7.098 -9.633 38.913 1.00 18.59 189 GLY A CA 1
ATOM 1483 C C . GLY A 1 189 ? -7.569 -10.084 37.556 1.00 18.58 189 GLY A C 1
ATOM 1484 O O . GLY A 1 189 ? -8.604 -10.745 37.403 1.00 19.29 189 GLY A O 1
ATOM 1485 N N . SER A 1 190 ? -6.788 -9.703 36.559 1.00 16.48 190 SER A N 1
ATOM 1486 C CA . SER A 1 190 ? -7.104 -10.028 35.193 1.00 17.11 190 SER A CA 1
ATOM 1487 C C . SER A 1 190 ? -5.902 -9.700 34.330 1.00 16.94 190 SER A C 1
ATOM 1488 O O . SER A 1 190 ? -4.944 -9.061 34.783 1.00 13.23 190 SER A O 1
ATOM 1491 N N . ALA A 1 191 ? -5.965 -10.139 33.081 1.00 15.35 191 ALA A N 1
ATOM 1492 C CA . ALA A 1 191 ? -4.898 -9.890 32.135 1.00 15.91 191 ALA A CA 1
ATOM 1493 C C . ALA A 1 191 ? -5.440 -10.074 30.729 1.00 15.82 191 ALA A C 1
ATOM 1494 O O . ALA A 1 191 ? -6.377 -10.839 30.508 1.00 18.46 191 ALA A O 1
ATOM 1496 N N . ASN A 1 192 ? -4.846 -9.366 29.782 1.00 15.48 192 ASN A N 1
ATOM 1497 C CA . ASN A 1 192 ? -5.249 -9.456 28.391 1.00 14.05 192 ASN A CA 1
ATOM 1498 C C . ASN A 1 192 ? -3.968 -9.608 27.601 1.00 14.98 192 ASN A C 1
ATOM 1499 O O . ASN A 1 192 ? -3.221 -8.645 27.431 1.00 14.79 192 ASN A O 1
ATOM 1504 N N . VAL A 1 193 ? -3.693 -10.829 27.158 1.00 15.58 193 VAL A N 1
ATOM 1505 C CA . VAL A 1 193 ? -2.503 -11.093 26.363 1.00 17.21 193 VAL A CA 1
ATOM 1506 C C . VAL A 1 193 ? -2.912 -10.938 24.896 1.00 17.28 193 VAL A C 1
ATOM 1507 O O . VAL A 1 193 ? -3.476 -11.853 24.298 1.00 18.55 193 VAL A O 1
ATOM 1511 N N . THR A 1 194 ? -2.637 -9.764 24.332 1.00 18.08 194 THR A N 1
ATOM 1512 C CA . THR A 1 194 ? -2.990 -9.463 22.947 1.00 19.01 194 THR A CA 1
ATOM 1513 C C . THR A 1 194 ? -2.022 -10.043 21.911 1.00 19.22 194 THR A C 1
ATOM 1514 O O . THR A 1 194 ? -2.370 -10.193 20.746 1.00 19.80 194 THR A O 1
ATOM 1518 N N . ALA A 1 195 ? -0.801 -10.347 22.333 1.00 19.78 195 ALA A N 1
ATOM 1519 C CA . ALA A 1 195 ? 0.197 -10.923 21.436 1.00 19.03 195 ALA A CA 1
ATOM 1520 C C . ALA A 1 195 ? 0.975 -11.956 22.229 1.00 17.40 195 ALA A C 1
ATOM 1521 O O . ALA A 1 195 ? 1.392 -11.700 23.358 1.00 17.52 195 ALA A O 1
ATOM 1523 N N . ASN A 1 196 ? 1.148 -13.131 21.642 1.00 18.26 196 ASN A N 1
ATOM 1524 C CA . ASN A 1 196 ? 1.857 -14.221 22.300 1.00 18.05 196 ASN A CA 1
ATOM 1525 C C . ASN A 1 196 ? 2.261 -15.243 21.261 1.00 18.93 196 ASN A C 1
ATOM 1526 O O . ASN A 1 196 ? 1.452 -16.061 20.839 1.00 19.08 196 ASN A O 1
ATOM 1531 N N . VAL A 1 197 ? 3.521 -15.187 20.846 1.00 20.55 197 VAL A N 1
ATOM 1532 C CA . VAL A 1 197 ? 4.028 -16.112 19.851 1.00 20.65 197 VAL A CA 1
ATOM 1533 C C . VAL A 1 197 ? 5.187 -16.938 20.347 1.00 20.47 197 VAL A C 1
ATOM 1534 O O . VAL A 1 197 ? 6.215 -16.412 20.767 1.00 17.13 197 VAL A O 1
ATOM 1538 N N . LEU A 1 198 ? 5.004 -18.246 20.287 1.00 20.40 198 LEU A N 1
ATOM 1539 C CA . LEU A 1 198 ? 6.026 -19.173 20.714 1.00 20.30 198 LEU A CA 1
ATOM 1540 C C . LEU A 1 198 ? 6.665 -19.813 19.483 1.00 19.85 198 LEU A C 1
ATOM 1541 O O . LEU A 1 198 ? 5.986 -20.389 18.631 1.00 19.38 198 LEU A O 1
ATOM 1546 N N . THR A 1 199 ? 7.978 -19.668 19.381 1.00 20.03 199 THR A N 1
ATOM 1547 C CA . THR A 1 199 ? 8.722 -20.250 18.277 1.00 19.65 199 THR A CA 1
ATOM 1548 C C . THR A 1 199 ? 9.620 -21.368 18.792 1.00 21.71 199 THR A C 1
ATOM 1549 O O . THR A 1 199 ? 10.156 -21.298 19.906 1.00 20.63 199 THR A O 1
ATOM 1553 N N . ILE A 1 200 ? 9.759 -22.406 17.976 1.00 22.23 200 ILE A N 1
ATOM 1554 C CA . ILE A 1 200 ? 10.612 -23.539 18.292 1.00 23.63 200 ILE A CA 1
ATOM 1555 C C . ILE A 1 200 ? 11.532 -23.658 17.085 1.00 23.82 200 ILE A C 1
ATOM 1556 O O . ILE A 1 200 ? 11.072 -23.906 15.968 1.00 20.78 200 ILE A O 1
ATOM 1561 N N . GLY A 1 201 ? 12.828 -23.457 17.304 1.00 23.78 201 GLY A N 1
ATOM 1562 C CA . GLY A 1 201 ? 13.750 -23.509 16.191 1.00 22.91 201 GLY A CA 1
ATOM 1563 C C . GLY A 1 201 ? 13.389 -22.360 15.267 1.00 25.02 201 GLY A C 1
ATOM 1564 O O . GLY A 1 201 ? 13.541 -22.451 14.045 1.00 26.41 201 GLY A O 1
ATOM 1565 N N . GLY A 1 202 ? 12.885 -21.277 15.858 1.00 24.12 202 GLY A N 1
ATOM 1566 C CA . GLY A 1 202 ? 12.510 -20.104 15.090 1.00 22.62 202 GLY A CA 1
ATOM 1567 C C . GLY A 1 202 ? 11.177 -20.227 14.377 1.00 24.45 202 GLY A C 1
ATOM 1568 O O . GLY A 1 202 ? 10.674 -19.253 13.801 1.00 23.59 202 GLY A O 1
ATOM 1569 N N . LYS A 1 203 ? 10.596 -21.422 14.414 1.00 24.52 203 LYS A N 1
ATOM 1570 C CA . LYS A 1 203 ? 9.317 -21.669 13.758 1.00 24.60 203 LYS A CA 1
ATOM 1571 C C . LYS A 1 203 ? 8.141 -21.437 14.712 1.00 23.44 203 LYS A C 1
ATOM 1572 O O . LYS A 1 203 ? 8.043 -22.082 15.754 1.00 24.20 203 LYS A O 1
ATOM 1578 N N . PRO A 1 204 ? 7.235 -20.509 14.358 1.00 21.83 204 PRO A N 1
ATOM 1579 C CA . PRO A 1 204 ? 6.056 -20.178 15.163 1.00 22.19 204 PRO A CA 1
ATOM 1580 C C . PRO A 1 204 ? 5.067 -21.348 15.257 1.00 22.18 204 PRO A C 1
ATOM 1581 O O . PRO A 1 204 ? 4.939 -22.147 14.328 1.00 20.33 204 PRO A O 1
ATOM 1585 N N . LEU A 1 205 ? 4.356 -21.424 16.376 1.00 23.17 205 LEU A N 1
ATOM 1586 C CA . LEU A 1 205 ? 3.371 -22.476 16.589 1.00 24.01 205 LEU A CA 1
ATOM 1587 C C . LEU A 1 205 ? 2.200 -22.296 15.624 1.00 25.57 205 LEU A C 1
ATOM 1588 O O . LEU A 1 205 ? 1.941 -21.144 15.224 1.00 26.67 205 LEU A O 1
ATOM 1594 N N . ALA B 1 1 ? -20.044 -11.816 72.860 1.00 32.94 2 ALA B N 1
ATOM 1595 C CA . ALA B 1 1 ? -21.077 -10.842 73.320 1.00 33.38 2 ALA B CA 1
ATOM 1596 C C . ALA B 1 1 ? -21.540 -9.977 72.150 1.00 32.90 2 ALA B C 1
ATOM 1597 O O . ALA B 1 1 ? -22.549 -10.283 71.508 1.00 35.25 2 ALA B O 1
ATOM 1599 N N . THR B 1 2 B -20.808 -8.908 71.852 1.00 30.02 2 THR B N 1
ATOM 1600 C CA . THR B 1 2 B -21.208 -8.048 70.745 1.00 26.72 2 THR B CA 1
ATOM 1601 C C . THR B 1 2 B -20.387 -8.397 69.519 1.00 25.49 2 THR B C 1
ATOM 1602 O O . THR B 1 2 B -19.186 -8.656 69.628 1.00 27.29 2 THR B O 1
ATOM 1606 N N . THR B 1 3 ? -21.038 -8.409 68.358 1.00 23.05 3 THR B N 1
ATOM 1607 C CA . THR B 1 3 ? -20.378 -8.727 67.097 1.00 20.75 3 THR B CA 1
ATOM 1608 C C . THR B 1 3 ? -20.394 -7.520 66.158 1.00 19.91 3 THR B C 1
ATOM 1609 O O . THR B 1 3 ? -21.443 -6.935 65.888 1.00 18.45 3 THR B O 1
ATOM 1613 N N . ILE B 1 4 ? -19.222 -7.141 65.666 1.00 19.35 4 ILE B N 1
ATOM 1614 C CA . ILE B 1 4 ? -19.116 -6.007 64.754 1.00 17.97 4 ILE B CA 1
ATOM 1615 C C . ILE B 1 4 ? -18.619 -6.490 63.407 1.00 18.53 4 ILE B C 1
ATOM 1616 O O . ILE B 1 4 ? -17.921 -7.496 63.323 1.00 19.11 4 ILE B O 1
ATOM 1621 N N . THR B 1 5 ? -18.969 -5.761 62.354 1.00 20.68 5 THR B N 1
ATOM 1622 C CA . THR B 1 5 ? -18.591 -6.158 61.007 1.00 19.99 5 THR B CA 1
ATOM 1623 C C . THR B 1 5 ? -17.863 -5.099 60.194 1.00 20.75 5 THR B C 1
ATOM 1624 O O . THR B 1 5 ? -17.415 -5.380 59.085 1.00 21.48 5 THR B O 1
ATOM 1628 N N . SER B 1 6 ? -17.755 -3.885 60.722 1.00 20.42 6 SER B N 1
ATOM 1629 C CA . SER B 1 6 ? -17.068 -2.821 59.998 1.00 21.26 6 SER B CA 1
ATOM 1630 C C . SER B 1 6 ? -16.107 -2.097 60.917 1.00 20.68 6 SER B C 1
ATOM 1631 O O . SER B 1 6 ? -16.198 -2.234 62.133 1.00 20.85 6 SER B O 1
ATOM 1634 N N . ASN B 1 7 ? -15.191 -1.330 60.331 1.00 21.53 7 ASN B N 1
ATOM 1635 C CA . ASN B 1 7 ? -14.182 -0.597 61.092 1.00 21.89 7 ASN B CA 1
ATOM 1636 C C . ASN B 1 7 ? -14.694 0.045 62.368 1.00 22.13 7 ASN B C 1
ATOM 1637 O O . ASN B 1 7 ? -15.592 0.884 62.339 1.00 23.14 7 ASN B O 1
ATOM 1642 N N . GLN B 1 8 ? -14.105 -0.342 63.490 1.00 20.93 8 GLN B N 1
ATOM 1643 C CA . GLN B 1 8 ? -14.527 0.202 64.761 1.00 21.82 8 GLN B CA 1
ATOM 1644 C C . GLN B 1 8 ? -13.459 0.025 65.820 1.00 21.71 8 GLN B C 1
ATOM 1645 O O . GLN B 1 8 ? -12.738 -0.980 65.837 1.00 22.88 8 GLN B O 1
ATOM 1651 N N . THR B 1 9 ? -13.362 1.010 66.703 1.00 19.84 9 THR B N 1
ATOM 1652 C CA . THR B 1 9 ? -12.403 0.961 67.791 1.00 20.56 9 THR B CA 1
ATOM 1653 C C . THR B 1 9 ? -13.105 1.363 69.073 1.00 19.70 9 THR B C 1
ATOM 1654 O O . THR B 1 9 ? -14.054 2.142 69.058 1.00 19.47 9 THR B O 1
ATOM 1658 N N . GLY B 1 10 ? -12.641 0.817 70.187 1.00 20.64 10 GLY B N 1
ATOM 1659 C CA . GLY B 1 10 ? -13.236 1.155 71.463 1.00 19.99 10 GLY B CA 1
ATOM 1660 C C . GLY B 1 10 ? -12.593 0.386 72.589 1.00 20.10 10 GLY B C 1
ATOM 1661 O O . GLY B 1 10 ? -11.467 -0.096 72.473 1.00 21.09 10 GLY B O 1
ATOM 1662 N N . THR B 1 11 ? -13.313 0.277 73.694 1.00 20.59 11 THR B N 1
ATOM 1663 C CA . THR B 1 11 ? -12.824 -0.453 74.849 1.00 20.60 11 THR B CA 1
ATOM 1664 C C . THR B 1 11 ? -13.917 -1.434 75.242 1.00 21.68 11 THR B C 1
ATOM 1665 O O . THR B 1 11 ? -15.095 -1.080 75.333 1.00 20.66 11 THR B O 1
ATOM 1669 N N . HIS B 1 12 ? -13.521 -2.680 75.450 1.00 23.54 12 HIS B N 1
ATOM 1670 C CA . HIS B 1 12 ? -14.470 -3.715 75.808 1.00 24.16 12 HIS B CA 1
ATOM 1671 C C . HIS B 1 12 ? -13.933 -4.552 76.952 1.00 25.05 12 HIS B C 1
ATOM 1672 O O . HIS B 1 12 ? -12.893 -5.208 76.832 1.00 25.39 12 HIS B O 1
ATOM 1679 N N . ASP B 1 13 ? -14.637 -4.488 78.075 1.00 23.74 13 ASP B N 1
ATOM 1680 C CA . ASP B 1 13 ? -14.282 -5.244 79.261 1.00 23.56 13 ASP B CA 1
ATOM 1681 C C . ASP B 1 13 ? -12.821 -5.039 79.639 1.00 24.59 13 ASP B C 1
ATOM 1682 O O . ASP B 1 13 ? -12.086 -6.002 79.877 1.00 25.19 13 ASP B O 1
ATOM 1687 N N . GLY B 1 14 ? -12.401 -3.778 79.685 1.00 24.72 14 GLY B N 1
ATOM 1688 C CA . GLY B 1 14 ? -11.033 -3.456 80.049 1.00 21.97 14 GLY B CA 1
ATOM 1689 C C . GLY B 1 14 ? -10.023 -3.412 78.915 1.00 20.98 14 GLY B C 1
ATOM 1690 O O . GLY B 1 14 ? -8.985 -2.767 79.043 1.00 19.72 14 GLY B O 1
ATOM 1691 N N . TYR B 1 15 ? -10.324 -4.072 77.798 1.00 20.70 15 TYR B N 1
ATOM 1692 C CA . TYR B 1 15 ? -9.398 -4.116 76.660 1.00 20.52 15 TYR B CA 1
ATOM 1693 C C . TYR B 1 15 ? -9.744 -3.198 75.490 1.00 20.43 15 TYR B C 1
ATOM 1694 O O . TYR B 1 15 ? -10.913 -3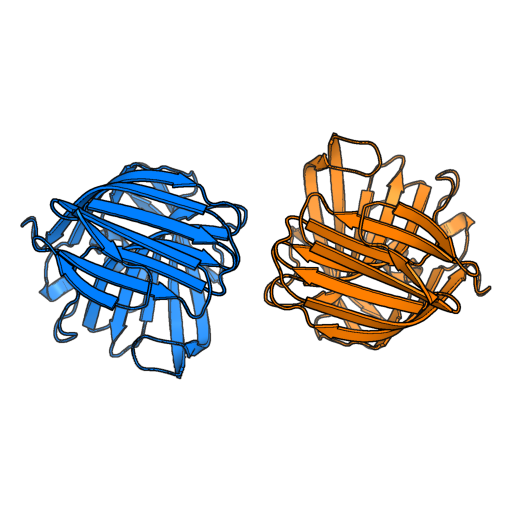.043 75.123 1.00 22.20 15 TYR B O 1
ATOM 1703 N N . ASP B 1 16 ? -8.722 -2.585 74.904 1.00 20.30 16 ASP B N 1
ATOM 1704 C CA . ASP B 1 16 ? -8.935 -1.718 73.746 1.00 20.17 16 ASP B CA 1
ATOM 1705 C C . ASP B 1 16 ? -9.019 -2.631 72.539 1.00 21.25 16 ASP B C 1
ATOM 1706 O O . ASP B 1 16 ? -8.077 -3.356 72.228 1.00 21.90 16 ASP B O 1
ATOM 1711 N N . TYR B 1 17 ? -10.157 -2.604 71.863 1.00 20.90 17 TYR B N 1
ATOM 1712 C CA . TYR B 1 17 ? -10.347 -3.471 70.722 1.00 20.32 17 TYR B CA 1
ATOM 1713 C C . TYR B 1 17 ? -10.414 -2.685 69.427 1.00 20.58 17 TYR B C 1
ATOM 1714 O O . TYR B 1 17 ? -10.651 -1.478 69.426 1.00 21.08 17 TYR B O 1
ATOM 1723 N N . GLU B 1 18 ? -10.197 -3.383 68.322 1.00 19.77 18 GLU B N 1
ATOM 1724 C CA . GLU B 1 18 ? -10.283 -2.757 67.024 1.00 20.17 18 GLU B CA 1
ATOM 1725 C C . GLU B 1 18 ? -10.421 -3.728 65.867 1.00 19.99 18 GLU B C 1
ATOM 1726 O O . GLU B 1 18 ? -9.722 -4.732 65.785 1.00 21.58 18 GLU B O 1
ATOM 1732 N N . LEU B 1 19 ? -11.363 -3.425 64.986 1.00 20.87 19 LEU B N 1
ATOM 1733 C CA . LEU B 1 19 ? -11.555 -4.210 63.788 1.00 21.79 19 LEU B CA 1
ATOM 1734 C C . LEU B 1 19 ? -11.177 -3.216 62.696 1.00 21.24 19 LEU B C 1
ATOM 1735 O O . LEU B 1 19 ? -11.672 -2.090 62.677 1.00 19.77 19 LEU B O 1
ATOM 1740 N N . TRP B 1 20 ? -10.250 -3.604 61.830 1.00 21.25 20 TRP B N 1
ATOM 1741 C CA . TRP B 1 20 ? -9.856 -2.737 60.731 1.00 22.47 20 TRP B CA 1
ATOM 1742 C C . TRP B 1 20 ? -9.644 -3.539 59.457 1.00 21.62 20 TRP B C 1
ATOM 1743 O O . TRP B 1 20 ? -9.103 -4.649 59.480 1.00 21.59 20 TRP B O 1
ATOM 1754 N N . LYS B 1 21 ? -10.066 -2.955 58.345 1.00 21.35 21 LYS B N 1
ATOM 1755 C CA . LYS B 1 21 ? -9.927 -3.579 57.037 1.00 23.06 21 LYS B CA 1
ATOM 1756 C C . LYS B 1 21 ? -10.006 -2.473 56.000 1.00 24.59 21 LYS B C 1
ATOM 1757 O O . LYS B 1 21 ? -10.706 -1.476 56.201 1.00 26.10 21 LYS B O 1
ATOM 1763 N N . ASP B 1 22 ? -9.283 -2.628 54.901 1.00 24.84 22 ASP B N 1
ATOM 1764 C CA . ASP B 1 22 ? -9.360 -1.629 53.853 1.00 26.65 22 ASP B CA 1
ATOM 1765 C C . ASP B 1 22 ? -10.572 -2.003 53.016 1.00 26.59 22 ASP B C 1
ATOM 1766 O O . ASP B 1 22 ? -11.141 -1.166 52.328 1.00 26.38 22 ASP B O 1
ATOM 1771 N N . SER B 1 23 ? -10.971 -3.270 53.101 1.00 26.56 23 SER B N 1
ATOM 1772 C CA . SER B 1 23 ? -12.106 -3.771 52.332 1.00 27.73 23 SER B CA 1
ATOM 1773 C C . SER B 1 23 ? -12.312 -5.271 52.535 1.00 27.68 23 SER B C 1
ATOM 1774 O O . SER B 1 23 ? -11.380 -5.986 52.899 1.00 28.05 23 SER B O 1
ATOM 1777 N N . GLY B 1 24 ? -13.535 -5.743 52.302 1.00 26.58 24 GLY B N 1
ATOM 1778 C CA . GLY B 1 24 ? -13.818 -7.159 52.456 1.00 26.46 24 GLY B CA 1
ATOM 1779 C C . GLY B 1 24 ? -14.807 -7.498 53.555 1.00 27.24 24 GLY B C 1
ATOM 1780 O O . GLY B 1 24 ? -15.260 -6.614 54.275 1.00 26.68 24 GLY B O 1
ATOM 1781 N N . ASN B 1 25 ? -15.138 -8.785 53.681 1.00 27.67 25 ASN B N 1
ATOM 1782 C CA . ASN B 1 25 ? -16.069 -9.259 54.704 1.00 27.03 25 ASN B CA 1
ATOM 1783 C C . ASN B 1 25 ? -15.312 -9.562 55.984 1.00 25.84 25 ASN B C 1
ATOM 1784 O O . ASN B 1 25 ? -14.416 -10.405 56.007 1.00 26.35 25 ASN B O 1
ATOM 1789 N N . THR B 1 26 ? -15.684 -8.880 57.057 1.00 25.32 26 THR B N 1
ATOM 1790 C CA . THR B 1 26 ? -15.023 -9.073 58.335 1.00 24.42 26 THR B CA 1
ATOM 1791 C C . THR B 1 26 ? -16.049 -9.147 59.451 1.00 24.30 26 THR B C 1
ATOM 1792 O O . THR B 1 26 ? -17.016 -8.380 59.477 1.00 24.51 26 THR B O 1
ATOM 1796 N N . SER B 1 27 ? -15.835 -10.073 60.374 1.00 22.55 27 SER B N 1
ATOM 1797 C CA . SER B 1 27 ? -16.735 -10.229 61.506 1.00 20.54 27 SER B CA 1
ATOM 1798 C C . SER B 1 27 ? -15.873 -10.445 62.736 1.00 18.15 27 SER B C 1
ATOM 1799 O O . SER B 1 27 ? -14.972 -11.277 62.731 1.00 18.93 27 SER B O 1
ATOM 1802 N N . MET B 1 28 ? -16.136 -9.671 63.777 1.00 16.56 28 MET B N 1
ATOM 1803 C CA . MET B 1 28 ? -15.382 -9.776 65.011 1.00 16.46 28 MET B CA 1
ATOM 1804 C C . MET B 1 28 ? -16.360 -9.800 66.166 1.00 17.33 28 MET B C 1
ATOM 1805 O O . MET B 1 28 ? -17.273 -8.968 66.241 1.00 18.12 28 MET B O 1
ATOM 1810 N N . THR B 1 29 ? -16.177 -10.772 67.049 1.00 17.50 29 THR B N 1
ATOM 1811 C CA . THR B 1 29 ? -17.030 -10.924 68.214 1.00 18.84 29 THR B CA 1
ATOM 1812 C C . THR B 1 29 ? -16.208 -10.609 69.450 1.00 18.45 29 THR B C 1
ATOM 1813 O O . THR B 1 29 ? -15.182 -11.235 69.709 1.00 19.05 29 THR B O 1
ATOM 1817 N N . LEU B 1 30 ? -16.664 -9.620 70.206 1.00 19.39 30 LEU B N 1
ATOM 1818 C CA . LEU B 1 30 ? -15.976 -9.198 71.419 1.00 19.70 30 LEU B CA 1
ATOM 1819 C C . LEU B 1 30 ? -16.418 -10.037 72.608 1.00 18.92 30 LEU B C 1
ATOM 1820 O O . LEU B 1 30 ? -17.596 -10.057 72.954 1.00 21.81 30 LEU B O 1
ATOM 1825 N N . ASN B 1 31 ? -15.469 -10.734 73.225 1.00 19.81 31 ASN B N 1
ATOM 1826 C CA . ASN B 1 31 ? -15.758 -11.590 74.376 1.00 20.36 31 ASN B CA 1
ATOM 1827 C C . ASN B 1 31 ? -15.117 -11.033 75.652 1.00 20.65 31 ASN B C 1
ATOM 1828 O O . ASN B 1 31 ? -14.520 -9.961 75.635 1.00 21.36 31 ASN B O 1
ATOM 1833 N N . SER B 1 32 ? -15.235 -11.764 76.755 1.00 20.36 32 SER B N 1
ATOM 1834 C CA . SER B 1 32 ? -14.698 -11.318 78.043 1.00 20.50 32 SER B CA 1
ATOM 1835 C C . SER B 1 32 ? -13.195 -11.025 78.062 1.00 20.16 32 SER B C 1
ATOM 1836 O O . SER B 1 32 ? -12.399 -11.733 77.440 1.00 21.19 32 SER B O 1
ATOM 1839 N N . GLY B 1 33 ? -12.817 -9.985 78.801 1.00 19.50 33 GLY B N 1
ATOM 1840 C CA . GLY B 1 33 ? -11.416 -9.617 78.914 1.00 18.81 33 GLY B CA 1
ATOM 1841 C C . GLY B 1 33 ? -10.798 -9.339 77.558 1.00 19.34 33 GLY B C 1
ATOM 1842 O O . GLY B 1 33 ? -11.341 -8.557 76.769 1.00 18.55 33 GLY B O 1
ATOM 1843 N N . GLY B 1 34 ? -9.662 -9.976 77.283 1.00 18.42 34 GLY B N 1
ATOM 1844 C CA . GLY B 1 34 ? -9.000 -9.780 76.009 1.00 17.79 34 GLY B CA 1
ATOM 1845 C C . GLY B 1 34 ? -9.451 -10.791 74.963 1.00 18.32 34 GLY B C 1
ATOM 1846 O O . GLY B 1 34 ? -8.869 -10.876 73.880 1.00 16.09 34 GLY B O 1
ATOM 1847 N N . ALA B 1 35 ? -10.499 -11.550 75.279 1.00 19.02 35 ALA B N 1
ATOM 1848 C CA . ALA B 1 35 ? -11.002 -12.572 74.370 1.00 18.11 35 ALA B CA 1
ATOM 1849 C C . ALA B 1 35 ? -11.806 -12.002 73.215 1.00 19.60 35 ALA B C 1
ATOM 1850 O O . ALA B 1 35 ? -12.538 -11.028 73.376 1.00 22.19 35 ALA B O 1
ATOM 1852 N N . PHE B 1 36 ? -11.666 -12.620 72.047 1.00 19.21 36 PHE B N 1
ATOM 1853 C CA . PHE B 1 36 ? -12.384 -12.190 70.858 1.00 19.03 36 PHE B CA 1
ATOM 1854 C C . PHE B 1 36 ? -12.222 -13.238 69.779 1.00 20.09 36 PHE B C 1
ATOM 1855 O O . PHE B 1 36 ? -11.349 -14.099 69.862 1.00 21.07 36 PHE B O 1
ATOM 1863 N N . SER B 1 37 ? -13.082 -13.190 68.776 1.00 19.43 37 SER B N 1
ATOM 1864 C CA . SER B 1 37 ? -12.995 -14.141 67.686 1.00 18.95 37 SER B CA 1
ATOM 1865 C C . SER B 1 37 ? -13.184 -13.359 66.396 1.00 17.97 37 SER B C 1
ATOM 1866 O O . SER B 1 37 ? -13.625 -12.213 66.422 1.00 15.33 37 SER B O 1
ATOM 1869 N N . ALA B 1 38 ? -12.838 -13.965 65.268 1.00 17.79 38 ALA B N 1
ATOM 1870 C CA . ALA B 1 38 ? -12.992 -13.270 64.000 1.00 17.66 38 ALA B CA 1
ATOM 1871 C C . ALA B 1 38 ? -12.934 -14.201 62.814 1.00 17.35 38 ALA B C 1
ATOM 1872 O O . ALA B 1 38 ? -12.321 -15.263 62.868 1.00 19.24 38 ALA B O 1
ATOM 1874 N N . GLN B 1 39 ? -13.588 -13.782 61.740 1.00 18.13 39 GLN B N 1
ATOM 1875 C CA . GLN B 1 39 ? -13.605 -14.513 60.487 1.00 18.68 39 GLN B CA 1
ATOM 1876 C C . GLN B 1 39 ? -13.610 -13.467 59.388 1.00 19.29 39 GLN B C 1
ATOM 1877 O O . GLN B 1 39 ? -14.227 -12.407 59.532 1.00 17.38 39 GLN B O 1
ATOM 1883 N N . TRP B 1 40 ? -12.925 -13.766 58.291 1.00 19.44 40 TRP B N 1
ATOM 1884 C CA . TRP B 1 40 ? -12.828 -12.822 57.189 1.00 19.10 40 TRP B CA 1
ATOM 1885 C C . TRP B 1 40 ? -12.631 -13.530 55.852 1.00 18.58 40 TRP B C 1
ATOM 1886 O O . TRP B 1 40 ? -12.141 -14.655 55.797 1.00 18.29 40 TRP B O 1
ATOM 1897 N N . SER B 1 41 ? -13.013 -12.852 54.777 1.00 19.10 41 SER B N 1
ATOM 1898 C CA . SER B 1 41 ? -12.878 -13.382 53.422 1.00 21.03 41 SER B CA 1
ATOM 1899 C C . SER B 1 41 ? -13.013 -12.230 52.442 1.00 20.38 41 SER B C 1
ATOM 1900 O O . SER B 1 41 ? -13.570 -11.183 52.786 1.00 22.17 41 SER B O 1
ATOM 1903 N N . ASN B 1 42 ? -12.501 -12.428 51.228 1.00 26.83 42 ASN B N 1
ATOM 1904 C CA . ASN B 1 42 ? -12.555 -11.408 50.182 1.00 28.02 42 ASN B CA 1
ATOM 1905 C C . ASN B 1 42 ? -12.054 -10.100 50.763 1.00 26.87 42 ASN B C 1
ATOM 1906 O O . ASN B 1 42 ? -12.703 -9.064 50.631 1.00 25.82 42 ASN B O 1
ATOM 1911 N N . ILE B 1 43 ? -10.899 -10.148 51.416 1.00 20.21 43 ILE B N 1
ATOM 1912 C CA . ILE B 1 43 ? -10.350 -8.947 52.031 1.00 19.88 43 ILE B CA 1
ATOM 1913 C C . ILE B 1 43 ? -9.125 -8.399 51.327 1.00 18.73 43 ILE B C 1
ATOM 1914 O O . ILE B 1 43 ? -8.517 -9.054 50.487 1.00 20.87 43 ILE B O 1
ATOM 1919 N N . GLY B 1 44 ? -8.786 -7.169 51.673 1.00 18.24 44 GLY B N 1
ATOM 1920 C CA . GLY B 1 44 ? -7.589 -6.576 51.150 1.00 17.09 44 GLY B CA 1
ATOM 1921 C C . GLY B 1 44 ? -6.678 -6.907 52.312 1.00 19.66 44 GLY B C 1
ATOM 1922 O O . GLY B 1 44 ? -6.020 -7.949 52.330 1.00 20.37 44 GLY B O 1
ATOM 1923 N N . ASN B 1 45 ? -6.688 -6.032 53.312 1.00 20.50 45 ASN B N 1
ATOM 1924 C CA . ASN B 1 45 ? -5.890 -6.197 54.521 1.00 20.07 45 ASN B CA 1
ATOM 1925 C C . ASN B 1 45 ? -6.870 -6.093 55.693 1.00 19.37 45 ASN B C 1
ATOM 1926 O O . ASN B 1 45 ? -7.792 -5.287 55.657 1.00 19.41 45 ASN B O 1
ATOM 1931 N N . ALA B 1 46 ? -6.688 -6.909 56.725 1.00 19.07 46 ALA B N 1
ATOM 1932 C CA . ALA B 1 46 ? -7.598 -6.862 57.866 1.00 19.68 46 ALA B CA 1
ATOM 1933 C C . ALA B 1 46 ? -6.932 -7.233 59.184 1.00 20.15 46 ALA B C 1
ATOM 1934 O O . ALA B 1 46 ? -6.170 -8.200 59.266 1.00 21.35 46 ALA B O 1
ATOM 1936 N N . LEU B 1 47 ? -7.240 -6.455 60.215 1.00 20.33 47 LEU B N 1
ATOM 1937 C CA . LEU B 1 47 ? -6.692 -6.676 61.543 1.00 19.55 47 LEU B CA 1
ATOM 1938 C C . LEU B 1 47 ? -7.769 -6.681 62.617 1.00 19.50 47 LEU B C 1
ATOM 1939 O O . LEU B 1 47 ? -8.668 -5.837 62.627 1.00 19.68 47 LEU B O 1
ATOM 1944 N N . PHE B 1 48 ? -7.664 -7.655 63.511 1.00 18.13 48 PHE B N 1
ATOM 1945 C CA . PHE B 1 48 ? -8.594 -7.821 64.617 1.00 18.87 48 PHE B CA 1
ATOM 1946 C C . PHE B 1 48 ? -7.724 -7.913 65.858 1.00 18.22 48 PHE B C 1
ATOM 1947 O O . PHE B 1 48 ? -6.778 -8.698 65.887 1.00 19.73 48 PHE B O 1
ATOM 1955 N N . ARG B 1 49 ? -8.015 -7.117 66.879 1.00 17.49 49 ARG B N 1
ATOM 1956 C CA . ARG B 1 49 ? -7.189 -7.190 68.078 1.00 18.71 49 ARG B CA 1
ATOM 1957 C C . ARG B 1 49 ? -7.780 -6.567 69.336 1.00 18.78 49 ARG B C 1
ATOM 1958 O O . ARG B 1 49 ? -8.709 -5.761 69.281 1.00 18.80 49 ARG B O 1
ATOM 1966 N N . LYS B 1 50 ? -7.219 -6.977 70.468 1.00 18.33 50 LYS B N 1
ATOM 1967 C CA . LYS B 1 50 ? -7.608 -6.484 71.775 1.00 18.82 50 LYS B CA 1
ATOM 1968 C C . LYS B 1 50 ? -6.337 -6.337 72.579 1.00 19.64 50 LYS B C 1
ATOM 1969 O O . LYS B 1 50 ? -5.559 -7.283 72.715 1.00 19.45 50 LYS B O 1
ATOM 1975 N N . GLY B 1 51 ? -6.126 -5.148 73.120 1.00 19.92 51 GLY B N 1
ATOM 1976 C CA . GLY B 1 51 ? -4.940 -4.922 73.911 1.00 20.65 51 GLY B CA 1
ATOM 1977 C C . GLY B 1 51 ? -5.005 -3.573 74.579 1.00 21.82 51 GLY B C 1
ATOM 1978 O O . GLY B 1 51 ? -6.044 -3.179 75.122 1.00 21.45 51 GLY B O 1
ATOM 1979 N N . LYS B 1 52 ? -3.891 -2.860 74.544 1.00 20.93 52 LYS B N 1
ATOM 1980 C CA . LYS B 1 52 ? -3.858 -1.554 75.151 1.00 21.54 52 LYS B CA 1
ATOM 1981 C C . LYS B 1 52 ? -3.430 -0.462 74.191 1.00 21.02 52 LYS B C 1
ATOM 1982 O O . LYS B 1 52 ? -2.397 -0.563 73.525 1.00 20.10 52 LYS B O 1
ATOM 1988 N N . LYS B 1 53 ? -4.258 0.571 74.108 1.00 20.66 53 LYS B N 1
ATOM 1989 C CA . LYS B 1 53 ? -3.954 1.725 73.290 1.00 21.37 53 LYS B CA 1
ATOM 1990 C C . LYS B 1 53 ? -3.417 2.767 74.266 1.00 21.38 53 LYS B C 1
ATOM 1991 O O . LYS B 1 53 ? -4.104 3.177 75.200 1.00 21.55 53 LYS B O 1
ATOM 1997 N N . PHE B 1 54 ? -2.166 3.155 74.067 1.00 21.52 54 PHE B N 1
ATOM 1998 C CA . PHE B 1 54 ? -1.521 4.121 74.941 1.00 22.44 54 PHE B CA 1
ATOM 1999 C C . PHE B 1 54 ? -1.667 5.547 74.428 1.00 22.85 54 PHE B C 1
ATOM 2000 O O . PHE B 1 54 ? -2.246 5.778 73.366 1.00 24.56 54 PHE B O 1
ATOM 2008 N N . ASP B 1 55 ? -1.136 6.498 75.189 1.00 23.06 55 ASP B N 1
ATOM 2009 C CA . ASP B 1 55 ? -1.219 7.908 74.837 1.00 23.93 55 ASP B CA 1
ATOM 2010 C C . ASP B 1 55 ? -0.016 8.433 74.076 1.00 23.08 55 ASP B C 1
ATOM 2011 O O . ASP B 1 55 ? 0.054 9.620 73.783 1.00 24.08 55 ASP B O 1
ATOM 2016 N N . SER B 1 56 ? 0.934 7.560 73.772 1.00 22.13 56 SER B N 1
ATOM 2017 C CA . SER B 1 56 ? 2.128 7.956 73.040 1.00 22.69 56 SER B CA 1
ATOM 2018 C C . SER B 1 56 ? 2.981 8.980 73.792 1.00 23.10 56 SER B C 1
ATOM 2019 O O . SER B 1 56 ? 3.749 9.723 73.177 1.00 23.43 56 SER B O 1
ATOM 2022 N N . THR B 1 57 ? 2.858 9.020 75.116 1.00 23.16 57 THR B N 1
ATOM 2023 C CA . THR B 1 57 ? 3.644 9.972 75.900 1.00 24.23 57 THR B CA 1
ATOM 2024 C C . THR B 1 57 ? 4.756 9.299 76.702 1.00 24.73 57 THR B C 1
ATOM 2025 O O . THR B 1 57 ? 5.623 9.976 77.243 1.00 24.90 57 THR B O 1
ATOM 2029 N N . LYS B 1 58 ? 4.739 7.971 76.763 1.00 25.74 58 LYS B N 1
ATOM 2030 C CA . LYS B 1 58 ? 5.728 7.233 77.541 1.00 26.61 58 LYS B CA 1
ATOM 2031 C C . LYS B 1 58 ? 6.458 6.135 76.786 1.00 25.70 58 LYS B C 1
ATOM 2032 O O . LYS B 1 58 ? 5.876 5.455 75.953 1.00 27.95 58 LYS B O 1
ATOM 2038 N N . THR B 1 59 ? 7.735 5.952 77.092 1.00 25.03 59 THR B N 1
ATOM 2039 C CA . THR B 1 59 ? 8.502 4.892 76.452 1.00 24.27 59 THR B CA 1
ATOM 2040 C C . THR B 1 59 ? 8.058 3.612 77.142 1.00 24.50 59 THR B C 1
ATOM 2041 O O . THR B 1 59 ? 7.437 3.667 78.208 1.00 22.49 59 THR B O 1
ATOM 2045 N N . HIS B 1 60 ? 8.361 2.465 76.542 1.00 23.91 60 HIS B N 1
ATOM 2046 C CA . HIS B 1 60 ? 7.954 1.198 77.131 1.00 23.41 60 HIS B CA 1
ATOM 2047 C C . HIS B 1 60 ? 8.600 1.019 78.503 1.00 24.14 60 HIS B C 1
ATOM 2048 O O . HIS B 1 60 ? 7.984 0.459 79.416 1.00 22.80 60 HIS B O 1
ATOM 2055 N N . SER B 1 61 ? 9.826 1.519 78.657 1.00 23.80 61 SER B N 1
ATOM 2056 C CA . SER B 1 61 ? 10.518 1.395 79.930 1.00 24.94 61 SER B CA 1
ATOM 2057 C C . SER B 1 61 ? 9.772 2.153 81.039 1.00 24.17 61 SER B C 1
ATOM 2058 O O . SER B 1 61 ? 9.764 1.721 82.185 1.00 23.13 61 SER B O 1
ATOM 2061 N N . GLN B 1 62 ? 9.138 3.272 80.699 1.00 23.66 62 GLN B N 1
ATOM 2062 C CA . GLN B 1 62 ? 8.383 4.049 81.683 1.00 24.07 62 GLN B CA 1
ATOM 2063 C C . GLN B 1 62 ? 7.131 3.305 82.104 1.00 24.47 62 GLN B C 1
ATOM 2064 O O . GLN B 1 62 ? 6.730 3.337 83.265 1.00 22.94 62 GLN B O 1
ATOM 2070 N N . LEU B 1 63 ? 6.496 2.655 81.137 1.00 26.18 63 LEU B N 1
ATOM 2071 C CA . LEU B 1 63 ? 5.274 1.909 81.406 1.00 26.57 63 LEU B CA 1
ATOM 2072 C C . LEU B 1 63 ? 5.538 0.691 82.277 1.00 26.49 63 LEU B C 1
ATOM 2073 O O . LEU B 1 63 ? 4.683 0.276 83.052 1.00 27.33 63 LEU B O 1
ATOM 2078 N N . GLY B 1 64 ? 6.724 0.117 82.144 1.00 26.48 64 GLY B N 1
ATOM 2079 C CA . GLY B 1 64 ? 7.046 -1.062 82.919 1.00 27.61 64 GLY B CA 1
ATOM 2080 C C . GLY B 1 64 ? 7.033 -2.277 82.012 1.00 28.21 64 GLY B C 1
ATOM 2081 O O . GLY B 1 64 ? 6.647 -2.185 80.852 1.00 29.55 64 GLY B O 1
ATOM 2082 N N . ASN B 1 65 ? 7.462 -3.413 82.538 1.00 27.71 65 ASN B N 1
ATOM 2083 C CA . ASN B 1 65 ? 7.509 -4.651 81.775 1.00 27.53 65 ASN B CA 1
ATOM 2084 C C . ASN B 1 65 ? 6.147 -5.000 81.190 1.00 25.99 65 ASN B C 1
ATOM 2085 O O . ASN B 1 65 ? 5.151 -5.064 81.914 1.00 26.05 65 ASN B O 1
ATOM 2090 N N . ILE B 1 66 ? 6.117 -5.225 79.878 1.00 24.65 66 ILE B N 1
ATOM 2091 C CA . ILE B 1 66 ? 4.894 -5.577 79.163 1.00 23.91 66 ILE B CA 1
ATOM 2092 C C . ILE B 1 66 ? 4.916 -7.048 78.765 1.00 23.84 66 ILE B C 1
ATOM 2093 O O . ILE B 1 66 ? 5.886 -7.523 78.168 1.00 23.56 66 ILE B O 1
ATOM 2098 N N . SER B 1 67 ? 3.834 -7.755 79.077 1.00 22.49 67 SER B N 1
ATOM 2099 C CA . SER B 1 67 ? 3.730 -9.173 78.764 1.00 22.71 67 SER B CA 1
ATOM 2100 C C . SER B 1 67 ? 2.300 -9.592 78.399 1.00 22.35 67 SER B C 1
ATOM 2101 O O . SER B 1 67 ? 1.320 -8.959 78.813 1.00 21.38 67 SER B O 1
ATOM 2104 N N . ILE B 1 68 ? 2.192 -10.663 77.617 1.00 22.16 68 ILE B N 1
ATOM 2105 C CA . ILE B 1 68 ? 0.898 -11.185 77.184 1.00 21.98 68 ILE B CA 1
ATOM 2106 C C . ILE B 1 68 ? 0.840 -12.717 77.227 1.00 23.10 68 ILE B C 1
ATOM 2107 O O . ILE B 1 68 ? 1.737 -13.397 76.720 1.00 24.29 68 ILE B O 1
ATOM 2112 N N . ASN B 1 69 ? -0.219 -13.245 77.837 1.00 21.85 69 ASN B N 1
ATOM 2113 C CA . ASN B 1 69 ? -0.436 -14.684 77.917 1.00 22.49 69 ASN B CA 1
ATOM 2114 C C . ASN B 1 69 ? -1.655 -14.919 77.052 1.00 21.08 69 ASN B C 1
ATOM 2115 O O . ASN B 1 69 ? -2.695 -14.283 77.245 1.00 21.19 69 ASN B O 1
ATOM 2120 N N . TYR B 1 70 ? -1.547 -15.826 76.097 1.00 20.02 70 TYR B N 1
ATOM 2121 C CA . TYR B 1 70 ? -2.691 -16.065 75.241 1.00 20.16 70 TYR B CA 1
ATOM 2122 C C . TYR B 1 70 ? -2.910 -17.522 74.900 1.00 20.24 70 TYR B C 1
ATOM 2123 O O . TYR B 1 70 ? -2.014 -18.365 75.018 1.00 19.88 70 TYR B O 1
ATOM 2132 N N . ASN B 1 71 ? -4.128 -17.792 74.462 1.00 19.22 71 ASN B N 1
ATOM 2133 C CA . ASN B 1 71 ? -4.538 -19.117 74.065 1.00 18.33 71 ASN B CA 1
ATOM 2134 C C . ASN B 1 71 ? -5.470 -18.881 72.887 1.00 17.24 71 ASN B C 1
ATOM 2135 O O . ASN B 1 71 ? -6.453 -18.147 72.997 1.00 18.21 71 ASN B O 1
ATOM 2140 N N . ALA B 1 72 ? -5.170 -19.481 71.750 1.00 16.24 72 ALA B N 1
ATOM 2141 C CA . ALA B 1 72 ? -6.023 -19.245 70.603 1.00 17.38 72 ALA B CA 1
ATOM 2142 C C . ALA B 1 72 ? -6.100 -20.361 69.588 1.00 16.93 72 ALA B C 1
ATOM 2143 O O . ALA B 1 72 ? -5.244 -21.248 69.528 1.00 17.49 72 ALA B O 1
ATOM 2145 N N . THR B 1 73 ? -7.161 -20.287 68.793 1.00 15.98 73 THR B N 1
ATOM 2146 C CA . THR B 1 73 ? -7.433 -21.213 67.718 1.00 15.70 73 THR B CA 1
ATOM 2147 C C . THR B 1 73 ? -7.202 -20.288 66.507 1.00 15.31 73 THR B C 1
ATOM 2148 O O . THR B 1 73 ? -7.648 -19.139 66.517 1.00 14.39 73 THR B O 1
ATOM 2152 N N . PHE B 1 74 ? -6.527 -20.778 65.471 1.00 14.89 74 PHE B N 1
ATOM 2153 C CA . PHE B 1 74 ? -6.168 -19.921 64.338 1.00 17.07 74 PHE B CA 1
ATOM 2154 C C . PHE B 1 74 ? -6.107 -20.613 62.972 1.00 18.46 74 PHE B C 1
ATOM 2155 O O . PHE B 1 74 ? -5.360 -21.580 62.776 1.00 19.51 74 PHE B O 1
ATOM 2163 N N . ASN B 1 75 ? -6.896 -20.116 62.028 1.00 18.45 75 ASN B N 1
ATOM 2164 C CA . ASN B 1 75 ? -6.900 -20.666 60.678 1.00 19.01 75 ASN B CA 1
ATOM 2165 C C . ASN B 1 75 ? -6.437 -19.590 59.702 1.00 19.90 75 ASN B C 1
ATOM 2166 O O . ASN B 1 75 ? -7.200 -18.693 59.344 1.00 19.35 75 ASN B O 1
ATOM 2171 N N . PRO B 1 76 ? -5.177 -19.668 59.258 1.00 19.88 76 PRO B N 1
ATOM 2172 C CA . PRO B 1 76 ? -4.628 -18.690 58.317 1.00 20.78 76 PRO B CA 1
ATOM 2173 C C . PRO B 1 76 ? -5.467 -18.518 57.042 1.00 20.89 76 PRO B C 1
ATOM 2174 O O . PRO B 1 76 ? -5.812 -17.392 56.660 1.00 20.60 76 PRO B O 1
ATOM 2178 N N . GLY B 1 77 ? -5.798 -19.632 56.392 1.00 20.89 77 GLY B N 1
ATOM 2179 C CA . GLY B 1 77 ? -6.578 -19.570 55.165 1.00 18.76 77 GLY B CA 1
ATOM 2180 C C . GLY B 1 77 ? -5.883 -18.690 54.139 1.00 17.52 77 GLY B C 1
ATOM 2181 O O . GLY B 1 77 ? -6.531 -17.948 53.409 1.00 18.51 77 GLY B O 1
ATOM 2182 N N . GLY B 1 78 ? -4.556 -18.778 54.089 1.00 15.96 78 GLY B N 1
ATOM 2183 C CA . GLY B 1 78 ? -3.777 -17.969 53.170 1.00 16.22 78 GLY B CA 1
ATOM 2184 C C . GLY B 1 78 ? -2.718 -17.227 53.961 1.00 16.65 78 GLY B C 1
ATOM 2185 O O . GLY B 1 78 ? -2.166 -17.777 54.908 1.00 16.88 78 GLY B O 1
ATOM 2186 N N . ASN B 1 79 ? -2.424 -15.988 53.586 1.00 15.63 79 ASN B N 1
ATOM 2187 C CA . ASN B 1 79 ? -1.431 -15.210 54.321 1.00 18.60 79 ASN B CA 1
ATOM 2188 C C . ASN B 1 79 ? -2.083 -14.482 55.504 1.00 18.43 79 ASN B C 1
ATOM 2189 O O . ASN B 1 79 ? -2.750 -13.462 55.323 1.00 20.47 79 ASN B O 1
ATOM 2194 N N . SER B 1 80 ? -1.888 -15.014 56.710 1.00 17.84 80 SER B N 1
ATOM 2195 C CA . SER B 1 80 ? -2.449 -14.419 57.921 1.00 16.94 80 SER B CA 1
ATOM 2196 C C . SER B 1 80 ? -1.460 -14.592 59.056 1.00 17.91 80 SER B C 1
ATOM 2197 O O . SER B 1 80 ? -0.700 -15.559 59.060 1.00 15.53 80 SER B O 1
ATOM 2200 N N . TYR B 1 81 ? -1.486 -13.670 60.022 1.00 19.01 81 TYR B N 1
ATOM 2201 C CA . TYR B 1 81 ? -0.587 -13.739 61.176 1.00 19.50 81 TYR B CA 1
ATOM 2202 C C . TYR B 1 81 ? -1.323 -13.707 62.514 1.00 19.17 81 TYR B C 1
ATOM 2203 O O . TYR B 1 81 ? -2.366 -13.061 62.646 1.00 19.59 81 TYR B O 1
ATOM 2212 N N . LEU B 1 82 ? -0.757 -14.403 63.499 1.00 18.69 82 LEU B N 1
ATOM 2213 C CA . LEU B 1 82 ? -1.272 -14.433 64.869 1.00 18.36 82 LEU B CA 1
ATOM 2214 C C . LEU B 1 82 ? -0.072 -13.847 65.601 1.00 19.46 82 LEU B C 1
ATOM 2215 O O . LEU B 1 82 ? 0.984 -14.480 65.700 1.00 18.89 82 LEU B O 1
ATOM 2220 N N . CYS B 1 83 ? -0.220 -12.638 66.121 1.00 18.90 83 CYS B N 1
ATOM 2221 C CA . CYS B 1 83 ? 0.933 -11.987 66.725 1.00 19.56 83 CYS B CA 1
ATOM 2222 C C . CYS B 1 83 ? 0.582 -10.926 67.734 1.00 18.32 83 CYS B C 1
ATOM 2223 O O . CYS B 1 83 ? -0.580 -10.715 68.051 1.00 17.92 83 CYS B O 1
ATOM 2226 N N . VAL B 1 84 ? 1.625 -10.274 68.237 1.00 18.40 84 VAL B N 1
ATOM 2227 C CA . VAL B 1 84 ? 1.482 -9.156 69.157 1.00 17.56 84 VAL B CA 1
ATOM 2228 C C . VAL B 1 84 ? 1.874 -8.019 68.222 1.00 18.31 84 VAL B C 1
ATOM 2229 O O . VAL B 1 84 ? 2.934 -8.050 67.592 1.00 19.06 84 VAL B O 1
ATOM 2233 N N . TYR B 1 85 ? 1.004 -7.030 68.116 1.00 18.37 85 TYR B N 1
ATOM 2234 C CA . TYR B 1 85 ? 1.217 -5.927 67.195 1.00 17.26 85 TYR B CA 1
ATOM 2235 C C . TYR B 1 85 ? 1.079 -4.585 67.887 1.00 17.97 85 TYR B C 1
ATOM 2236 O O . TYR B 1 85 ? 0.457 -4.483 68.944 1.00 19.06 85 TYR B O 1
ATOM 2245 N N . GLY B 1 86 ? 1.656 -3.552 67.285 1.00 16.94 86 GLY B N 1
ATOM 2246 C CA . GLY B 1 86 ? 1.567 -2.238 67.878 1.00 17.02 86 GLY B CA 1
ATOM 2247 C C . GLY B 1 86 ? 2.400 -1.206 67.155 1.00 19.46 86 GLY B C 1
ATOM 2248 O O . GLY B 1 86 ? 3.013 -1.484 66.117 1.00 20.78 86 GLY B O 1
ATOM 2249 N N . TRP B 1 87 ? 2.418 -0.001 67.714 1.00 19.56 87 TRP B N 1
ATOM 2250 C CA . TRP B 1 87 ? 3.171 1.107 67.142 1.00 19.82 87 TRP B CA 1
ATOM 2251 C C . TRP B 1 87 ? 3.753 1.961 68.237 1.00 19.66 87 TRP B C 1
ATOM 2252 O O . TRP B 1 87 ? 3.355 1.865 69.387 1.00 20.63 87 TRP B O 1
ATOM 2263 N N . THR B 1 88 ? 4.693 2.808 67.843 1.00 20.93 88 THR B N 1
ATOM 2264 C CA . THR B 1 88 ? 5.313 3.777 68.733 1.00 22.24 88 THR B CA 1
ATOM 2265 C C . THR B 1 88 ? 5.379 5.041 67.869 1.00 22.76 88 THR B C 1
ATOM 2266 O O . THR B 1 88 ? 5.269 4.969 66.639 1.00 21.16 88 THR B O 1
ATOM 2270 N N . LYS B 1 89 ? 5.550 6.193 68.506 1.00 23.77 89 LYS B N 1
ATOM 2271 C CA . LYS B 1 89 ? 5.647 7.448 67.776 1.00 24.98 89 LYS B CA 1
ATOM 2272 C C . LYS B 1 89 ? 6.927 8.153 68.193 1.00 26.22 89 LYS B C 1
ATOM 2273 O O . LYS B 1 89 ? 7.420 7.951 69.300 1.00 25.17 89 LYS B O 1
ATOM 2279 N N . ASP B 1 90 ? 7.457 8.982 67.304 1.00 28.77 90 ASP B N 1
ATOM 2280 C CA . ASP B 1 90 ? 8.686 9.717 67.576 1.00 30.28 90 ASP B CA 1
ATOM 2281 C C . ASP B 1 90 ? 9.764 8.822 68.180 1.00 29.77 90 ASP B C 1
ATOM 2282 O O . ASP B 1 90 ? 10.119 8.967 69.351 1.00 29.82 90 ASP B O 1
ATOM 2287 N N . PRO B 1 91 ? 10.320 7.906 67.375 1.00 28.00 91 PRO B N 1
ATOM 2288 C CA . PRO B 1 91 ? 9.965 7.718 65.967 1.00 27.98 91 PRO B CA 1
ATOM 2289 C C . PRO B 1 91 ? 8.715 6.859 65.745 1.00 28.65 91 PRO B C 1
ATOM 2290 O O . PRO B 1 91 ? 8.309 6.086 66.618 1.00 27.15 91 PRO B O 1
ATOM 2294 N N . LEU B 1 92 ? 8.110 7.023 64.572 1.00 28.72 92 LEU B N 1
ATOM 2295 C CA . LEU B 1 92 ? 6.929 6.262 64.190 1.00 28.73 92 LEU B CA 1
ATOM 2296 C C . LEU B 1 92 ? 7.449 4.874 63.832 1.00 28.37 92 LEU B C 1
ATOM 2297 O O . LEU B 1 92 ? 8.307 4.737 62.959 1.00 29.53 92 LEU B O 1
ATOM 2302 N N . THR B 1 93 ? 6.946 3.851 64.516 1.00 26.86 93 THR B N 1
ATOM 2303 C CA . THR B 1 93 ? 7.382 2.484 64.259 1.00 24.49 93 THR B CA 1
ATOM 2304 C C . THR B 1 93 ? 6.257 1.482 64.442 1.00 22.09 93 THR B C 1
ATOM 2305 O O . THR B 1 93 ? 5.450 1.603 65.358 1.00 21.75 93 THR B O 1
ATOM 2309 N N . GLU B 1 94 ? 6.213 0.498 63.548 1.00 22.08 94 GLU B N 1
ATOM 2310 C CA . GLU B 1 94 ? 5.222 -0.568 63.596 1.00 21.58 94 GLU B CA 1
ATOM 2311 C C . GLU B 1 94 ? 6.013 -1.821 63.946 1.00 22.63 94 GLU B C 1
ATOM 2312 O O . GLU B 1 94 ? 7.077 -2.059 63.370 1.00 22.26 94 GLU B O 1
ATOM 2318 N N . TYR B 1 95 ? 5.508 -2.622 64.882 1.00 21.53 95 TYR B N 1
ATOM 2319 C CA . TYR B 1 95 ? 6.235 -3.822 65.279 1.00 21.29 95 TYR B CA 1
ATOM 2320 C C . TYR B 1 95 ? 5.386 -5.084 65.391 1.00 20.80 95 TYR B C 1
ATOM 2321 O O . TYR B 1 95 ? 4.219 -5.048 65.790 1.00 18.64 95 TYR B O 1
ATOM 2330 N N . TYR B 1 96 ? 6.012 -6.205 65.057 1.00 18.67 96 TYR B N 1
ATOM 2331 C CA . TYR B 1 96 ? 5.373 -7.500 65.107 1.00 18.47 96 TYR B CA 1
ATOM 2332 C C . TYR B 1 96 ? 6.224 -8.504 65.876 1.00 18.81 96 TYR B C 1
ATOM 2333 O O . TYR B 1 96 ? 7.454 -8.464 65.824 1.00 20.55 96 TYR B O 1
ATOM 2342 N N . ILE B 1 97 ? 5.552 -9.402 66.584 1.00 18.49 97 ILE B N 1
ATOM 2343 C CA . ILE B 1 97 ? 6.190 -10.497 67.302 1.00 17.94 97 ILE B CA 1
ATOM 2344 C C . ILE B 1 97 ? 5.254 -11.616 66.856 1.00 18.04 97 ILE B C 1
ATOM 2345 O O . ILE B 1 97 ? 4.207 -11.848 67.463 1.00 16.85 97 ILE B O 1
ATOM 2350 N N . VAL B 1 98 ? 5.628 -12.276 65.762 1.00 19.26 98 VAL B N 1
ATOM 2351 C CA . VAL B 1 98 ? 4.822 -13.335 65.149 1.00 18.36 98 VAL B CA 1
ATOM 2352 C C . VAL B 1 98 ? 5.057 -14.744 65.682 1.00 18.98 98 VAL B C 1
ATOM 2353 O O . VAL B 1 98 ? 6.174 -15.262 65.611 1.00 19.32 98 VAL B O 1
ATOM 2357 N N . ASP B 1 99 ? 3.993 -15.356 66.203 1.00 19.21 99 ASP B N 1
ATOM 2358 C CA . ASP B 1 99 ? 4.047 -16.718 66.735 1.00 20.84 99 ASP B CA 1
ATOM 2359 C C . ASP B 1 99 ? 3.415 -17.721 65.777 1.00 21.48 99 ASP B C 1
ATOM 2360 O O . ASP B 1 99 ? 3.657 -18.926 65.876 1.00 21.08 99 ASP B O 1
ATOM 2365 N N . ASN B 1 100 ? 2.598 -17.230 64.852 1.00 21.27 100 ASN B N 1
ATOM 2366 C CA . ASN B 1 100 ? 1.974 -18.122 63.887 1.00 21.38 100 ASN B CA 1
ATOM 2367 C C . ASN B 1 100 ? 1.690 -17.390 62.575 1.00 21.53 100 ASN B C 1
ATOM 2368 O O . ASN B 1 100 ? 1.505 -16.173 62.556 1.00 21.25 100 ASN B O 1
ATOM 2373 N N . TRP B 1 101 ? 1.660 -18.140 61.479 1.00 21.27 101 TRP B N 1
ATOM 2374 C CA . TRP B 1 101 ? 1.418 -17.566 60.163 1.00 19.48 101 TRP B CA 1
ATOM 2375 C C . TRP B 1 101 ? 0.900 -18.638 59.209 1.00 19.18 101 TRP B C 1
ATOM 2376 O O . TRP B 1 101 ? 0.938 -19.827 59.516 1.00 19.58 101 TRP B O 1
ATOM 2387 N N . GLY B 1 102 ? 0.421 -18.204 58.051 1.00 19.53 102 GLY B N 1
ATOM 2388 C CA . GLY B 1 102 ? -0.113 -19.133 57.077 1.00 19.83 102 GLY B CA 1
ATOM 2389 C C . GLY B 1 102 ? 0.855 -19.485 55.967 1.00 20.80 102 GLY B C 1
ATOM 2390 O O . GLY B 1 102 ? 1.977 -19.923 56.222 1.00 24.02 102 GLY B O 1
ATOM 2391 N N . THR B 1 103 ? 0.421 -19.289 54.728 1.00 20.41 103 THR B N 1
ATOM 2392 C CA . THR B 1 103 ? 1.243 -19.614 53.575 1.00 20.09 103 THR B CA 1
ATOM 2393 C C . THR B 1 103 ? 2.456 -18.713 53.390 1.00 20.47 103 THR B C 1
ATOM 2394 O O . THR B 1 103 ? 3.315 -19.015 52.569 1.00 21.35 103 THR B O 1
ATOM 2398 N N . TYR B 1 104 ? 2.536 -17.616 54.145 1.00 20.39 104 TYR B N 1
ATOM 2399 C CA . TYR B 1 104 ? 3.680 -16.699 54.027 1.00 20.53 104 TYR B CA 1
ATOM 2400 C C . TYR B 1 104 ? 4.374 -16.390 55.361 1.00 20.90 104 TYR B C 1
ATOM 2401 O O . TYR B 1 104 ? 3.741 -15.897 56.294 1.00 20.48 104 TYR B O 1
ATOM 2410 N N . ARG B 1 105 ? 5.671 -16.675 55.449 1.00 20.49 105 ARG B N 1
ATOM 2411 C CA . ARG B 1 105 ? 6.417 -16.388 56.669 1.00 22.08 105 ARG B CA 1
ATOM 2412 C C . ARG B 1 105 ? 7.017 -14.987 56.583 1.00 24.15 105 ARG B C 1
ATOM 2413 O O . ARG B 1 105 ? 7.784 -14.680 55.664 1.00 23.44 105 ARG B O 1
ATOM 2421 N N . PRO B 1 106 ? 6.669 -14.114 57.542 1.00 24.74 106 PRO B N 1
ATOM 2422 C CA . PRO B 1 106 ? 7.189 -12.747 57.554 1.00 25.35 106 PRO B CA 1
ATOM 2423 C C . PRO B 1 106 ? 8.712 -12.732 57.497 1.00 25.81 106 PRO B C 1
ATOM 2424 O O . PRO B 1 106 ? 9.377 -13.445 58.242 1.00 25.39 106 PRO B O 1
ATOM 2428 N N . THR B 1 107 ? 9.260 -11.917 56.608 1.00 27.68 107 THR B N 1
ATOM 2429 C CA . THR B 1 107 ? 10.702 -11.811 56.477 1.00 27.84 107 THR B CA 1
ATOM 2430 C C . THR B 1 107 ? 11.115 -10.364 56.218 1.00 28.69 107 THR B C 1
ATOM 2431 O O . THR B 1 107 ? 10.269 -9.480 56.057 1.00 27.45 107 THR B O 1
ATOM 2435 N N . GLY B 1 108 ? 12.420 -10.123 56.189 1.00 30.01 108 GLY B N 1
ATOM 2436 C CA . GLY B 1 108 ? 12.907 -8.779 55.948 1.00 30.19 108 GLY B CA 1
ATOM 2437 C C . GLY B 1 108 ? 14.403 -8.727 56.109 1.00 30.20 108 GLY B C 1
ATOM 2438 O O . GLY B 1 108 ? 15.067 -9.754 56.023 1.00 32.84 108 GLY B O 1
ATOM 2439 N N . THR B 1 109 ? 14.940 -7.536 56.342 1.00 31.05 109 THR B N 1
ATOM 2440 C CA . THR B 1 109 ? 16.378 -7.387 56.522 1.00 31.09 109 THR B CA 1
ATOM 2441 C C . THR B 1 109 ? 16.766 -8.094 57.811 1.00 31.47 109 THR B C 1
ATOM 2442 O O . THR B 1 109 ? 16.396 -7.654 58.902 1.00 30.67 109 THR B O 1
ATOM 2446 N N . PRO B 1 110 ? 17.518 -9.201 57.700 1.00 31.34 110 PRO B N 1
ATOM 2447 C CA . PRO B 1 110 ? 17.950 -9.967 58.870 1.00 31.44 110 PRO B CA 1
ATOM 2448 C C . PRO B 1 110 ? 18.727 -9.073 59.820 1.00 32.57 110 PRO B C 1
ATOM 2449 O O . PRO B 1 110 ? 19.540 -8.255 59.384 1.00 33.62 110 PRO B O 1
ATOM 2453 N N . LYS B 1 111 ? 18.478 -9.215 61.117 1.00 33.10 111 LYS B N 1
ATOM 2454 C CA . LYS B 1 111 ? 19.185 -8.386 62.087 1.00 33.07 111 LYS B CA 1
ATOM 2455 C C . LYS B 1 111 ? 19.676 -9.148 63.305 1.00 31.70 111 LYS B C 1
ATOM 2456 O O . LYS B 1 111 ? 20.378 -8.592 64.149 1.00 32.77 111 LYS B O 1
ATOM 2462 N N . GLY B 1 112 ? 19.321 -10.424 63.391 1.00 31.13 112 GLY B N 1
ATOM 2463 C CA . GLY B 1 112 ? 19.758 -11.217 64.522 1.00 29.23 112 GLY B CA 1
ATOM 2464 C C . GLY B 1 112 ? 18.789 -12.316 64.896 1.00 30.03 112 GLY B C 1
ATOM 2465 O O . GLY B 1 112 ? 17.811 -12.579 64.183 1.00 29.41 112 GLY B O 1
ATOM 2466 N N . THR B 1 113 ? 19.069 -12.962 66.025 1.00 29.93 113 THR B N 1
ATOM 2467 C CA . THR B 1 113 ? 18.247 -14.055 66.525 1.00 29.53 113 THR B CA 1
ATOM 2468 C C . THR B 1 113 ? 18.027 -13.839 68.029 1.00 28.37 113 THR B C 1
ATOM 2469 O O . THR B 1 113 ? 18.879 -13.265 68.708 1.00 27.49 113 THR B O 1
ATOM 2473 N N . PHE B 1 114 ? 16.887 -14.287 68.546 1.00 26.62 114 PHE B N 1
ATOM 2474 C CA . PHE B 1 114 ? 16.563 -14.083 69.955 1.00 26.47 114 PHE B CA 1
ATOM 2475 C C . PHE B 1 114 ? 15.706 -15.230 70.496 1.00 27.20 114 PHE B C 1
ATOM 2476 O O . PHE B 1 114 ? 14.646 -15.533 69.941 1.00 27.03 114 PHE B O 1
ATOM 2484 N N . THR B 1 115 ? 16.165 -15.876 71.566 1.00 26.42 115 THR B N 1
ATOM 2485 C CA . THR B 1 115 ? 15.401 -16.973 72.147 1.00 28.13 115 THR B CA 1
ATOM 2486 C C . THR B 1 115 ? 14.751 -16.519 73.448 1.00 26.89 115 THR B C 1
ATOM 2487 O O . THR B 1 115 ? 15.419 -16.007 74.338 1.00 27.14 115 THR B O 1
ATOM 2491 N N . VAL B 1 116 ? 13.437 -16.694 73.545 1.00 25.60 116 VAL B N 1
ATOM 2492 C CA . VAL B 1 116 ? 12.702 -16.290 74.733 1.00 23.19 116 VAL B CA 1
ATOM 2493 C C . VAL B 1 116 ? 11.341 -16.986 74.716 1.00 23.98 116 VAL B C 1
ATOM 2494 O O . VAL B 1 116 ? 10.894 -17.465 73.673 1.00 24.45 116 VAL B O 1
ATOM 2498 N N . ASP B 1 117 ? 10.698 -17.057 75.876 1.00 24.37 117 ASP B N 1
ATOM 2499 C CA . ASP B 1 117 ? 9.395 -17.698 76.004 1.00 25.09 117 ASP B CA 1
ATOM 2500 C C . ASP B 1 117 ? 9.395 -19.107 75.419 1.00 25.80 117 ASP B C 1
ATOM 2501 O O . ASP B 1 117 ? 8.461 -19.507 74.716 1.00 27.55 117 ASP B O 1
ATOM 2506 N N . GLY B 1 118 ? 10.452 -19.856 75.719 1.00 25.41 118 GLY B N 1
ATOM 2507 C CA . GLY B 1 118 ? 10.559 -21.216 75.237 1.00 23.89 118 GLY B CA 1
ATOM 2508 C C . GLY B 1 118 ? 10.740 -21.316 73.737 1.00 23.55 118 GLY B C 1
ATOM 2509 O O . GLY B 1 118 ? 10.632 -22.400 73.172 1.00 23.92 118 GLY B O 1
ATOM 2510 N N . GLY B 1 119 ? 11.023 -20.195 73.084 1.00 23.80 119 GLY B N 1
ATOM 2511 C CA . GLY B 1 119 ? 11.205 -20.231 71.646 1.00 22.92 119 GLY B CA 1
ATOM 2512 C C . GLY B 1 119 ? 12.392 -19.436 71.148 1.00 23.94 119 GLY B C 1
ATOM 2513 O O . GLY B 1 119 ? 13.083 -18.755 71.911 1.00 23.80 119 GLY B O 1
ATOM 2514 N N . THR B 1 120 ? 12.635 -19.532 69.847 1.00 24.34 120 THR B N 1
ATOM 2515 C CA . THR B 1 120 ? 13.728 -18.807 69.222 1.00 24.54 120 THR B CA 1
ATOM 2516 C C . THR B 1 120 ? 13.169 -18.025 68.046 1.00 24.23 120 THR B C 1
ATOM 2517 O O . THR B 1 120 ? 12.624 -18.597 67.100 1.00 24.57 120 THR B O 1
ATOM 2521 N N . TYR B 1 121 ? 13.296 -16.707 68.123 1.00 23.98 121 TYR B N 1
ATOM 2522 C CA . TYR B 1 121 ? 12.778 -15.825 67.088 1.00 23.75 121 TYR B CA 1
ATOM 2523 C C . TYR B 1 121 ? 13.834 -15.281 66.143 1.00 24.51 121 TYR B C 1
ATOM 2524 O O . TYR B 1 121 ? 14.968 -15.019 66.540 1.00 25.44 121 TYR B O 1
ATOM 2533 N N . ASP B 1 122 ? 13.442 -15.124 64.883 1.00 24.61 122 ASP B N 1
ATOM 2534 C CA . ASP B 1 122 ? 14.300 -14.554 63.855 1.00 23.84 122 ASP B CA 1
ATOM 2535 C C . ASP B 1 122 ? 13.929 -13.082 63.869 1.00 24.61 122 ASP B C 1
ATOM 2536 O O . ASP B 1 122 ? 12.746 -12.739 63.793 1.00 26.51 122 ASP B O 1
ATOM 2541 N N . ILE B 1 123 ? 14.914 -12.207 63.975 1.00 25.35 123 ILE B N 1
ATOM 2542 C CA . ILE B 1 123 ? 14.622 -10.786 63.987 1.00 26.64 123 ILE B CA 1
ATOM 2543 C C . ILE B 1 123 ? 14.874 -10.125 62.628 1.00 27.82 123 ILE B C 1
ATOM 2544 O O . ILE B 1 123 ? 15.917 -10.327 62.013 1.00 28.89 123 ILE B O 1
ATOM 2549 N N . TYR B 1 124 ? 13.901 -9.347 62.160 1.00 29.10 124 TYR B N 1
ATOM 2550 C CA . TYR B 1 124 ? 14.026 -8.657 60.880 1.00 29.47 124 TYR B CA 1
ATOM 2551 C C . TYR B 1 124 ? 13.589 -7.212 61.009 1.00 30.67 124 TYR B C 1
ATOM 2552 O O . TYR B 1 124 ? 12.826 -6.851 61.909 1.00 31.23 124 TYR B O 1
ATOM 2561 N N . GLU B 1 125 ? 14.076 -6.392 60.085 1.00 32.30 125 GLU B N 1
ATOM 2562 C CA . GLU B 1 125 ? 13.736 -4.978 60.029 1.00 32.64 125 GLU B CA 1
ATOM 2563 C C . GLU B 1 125 ? 13.452 -4.664 58.561 1.00 33.20 125 GLU B C 1
ATOM 2564 O O . GLU B 1 125 ? 14.124 -5.180 57.662 1.00 32.78 125 GLU B O 1
ATOM 2570 N N . THR B 1 126 ? 12.446 -3.834 58.326 1.00 33.17 126 THR B N 1
ATOM 2571 C CA . THR B 1 126 ? 12.055 -3.464 56.978 1.00 33.87 126 THR B CA 1
ATOM 2572 C C . THR B 1 126 ? 11.571 -2.026 57.016 1.00 34.49 126 THR B C 1
ATOM 2573 O O . THR B 1 126 ? 11.099 -1.556 58.051 1.00 34.32 126 THR B O 1
ATOM 2577 N N . THR B 1 127 ? 11.689 -1.323 55.896 1.00 35.28 127 THR B N 1
ATOM 2578 C CA . THR B 1 127 ? 11.245 0.060 55.843 1.00 33.95 127 THR B CA 1
ATOM 2579 C C . THR B 1 127 ? 10.011 0.223 54.988 1.00 34.20 127 THR B C 1
ATOM 2580 O O . THR B 1 127 ? 9.879 -0.393 53.932 1.00 35.26 127 THR B O 1
ATOM 2584 N N . ARG B 1 128 ? 9.105 1.063 55.466 1.00 33.88 128 ARG B N 1
ATOM 2585 C CA . ARG B 1 128 ? 7.863 1.336 54.773 1.00 34.34 128 ARG B CA 1
ATOM 2586 C C . ARG B 1 128 ? 7.913 2.784 54.302 1.00 34.77 128 ARG B C 1
ATOM 2587 O O . ARG B 1 128 ? 7.967 3.705 55.116 1.00 35.05 128 ARG B O 1
ATOM 2595 N N . ILE B 1 129 ? 7.921 2.982 52.987 1.00 34.62 129 ILE B N 1
ATOM 2596 C CA . ILE B 1 129 ? 7.965 4.327 52.424 1.00 33.26 129 ILE B CA 1
ATOM 2597 C C . ILE B 1 129 ? 6.593 4.703 51.863 1.00 32.75 129 ILE B C 1
ATOM 2598 O O . ILE B 1 129 ? 6.096 4.083 50.926 1.00 32.56 129 ILE B O 1
ATOM 2603 N N . ASN B 1 130 ? 5.984 5.714 52.474 1.00 32.35 130 ASN B N 1
ATOM 2604 C CA . ASN B 1 130 ? 4.666 6.190 52.091 1.00 31.51 130 ASN B CA 1
ATOM 2605 C C . ASN B 1 130 ? 3.640 5.071 52.093 1.00 29.33 130 ASN B C 1
ATOM 2606 O O . ASN B 1 130 ? 3.052 4.754 51.062 1.00 30.46 130 ASN B O 1
ATOM 2611 N N . GLN B 1 131 ? 3.431 4.469 53.257 1.00 28.05 131 GLN B N 1
ATOM 2612 C CA . GLN B 1 131 ? 2.453 3.398 53.392 1.00 26.19 131 GLN B CA 1
ATOM 2613 C C . GLN B 1 131 ? 1.449 3.820 54.457 1.00 25.67 131 GLN B C 1
ATOM 2614 O O . GLN B 1 131 ? 1.714 4.731 55.242 1.00 24.68 131 GLN B O 1
ATOM 2620 N N . PRO B 1 132 ? 0.280 3.166 54.494 1.00 25.74 132 PRO B N 1
ATOM 2621 C CA . PRO B 1 132 ? -0.734 3.519 55.493 1.00 25.55 132 PRO B CA 1
ATOM 2622 C C . PRO B 1 132 ? -0.177 3.318 56.896 1.00 26.08 132 PRO B C 1
ATOM 2623 O O . PRO B 1 132 ? 0.521 2.338 57.149 1.00 27.90 132 PRO B O 1
ATOM 2627 N N . SER B 1 133 ? -0.470 4.241 57.803 1.00 25.90 133 SER B N 1
ATOM 2628 C CA . SER B 1 133 ? -0.004 4.109 59.182 1.00 24.45 133 SER B CA 1
ATOM 2629 C C . SER B 1 133 ? -1.079 4.674 60.100 1.00 23.70 133 SER B C 1
ATOM 2630 O O . SER B 1 133 ? -2.085 5.218 59.628 1.00 21.15 133 SER B O 1
ATOM 2633 N N . ILE B 1 134 ? -0.860 4.543 61.406 1.00 22.98 134 ILE B N 1
ATOM 2634 C CA . ILE B 1 134 ? -1.809 5.030 62.398 1.00 23.32 134 ILE B CA 1
ATOM 2635 C C . ILE B 1 134 ? -2.030 6.530 62.293 1.00 24.86 134 ILE B C 1
ATOM 2636 O O . ILE B 1 134 ? -3.051 7.044 62.749 1.00 24.82 134 ILE B O 1
ATOM 2641 N N . ILE B 1 135 ? -1.077 7.228 61.680 1.00 26.23 135 ILE B N 1
ATOM 2642 C CA . ILE B 1 135 ? -1.171 8.675 61.516 1.00 27.28 135 ILE B CA 1
ATOM 2643 C C . ILE B 1 135 ? -1.373 9.074 60.061 1.00 28.00 135 ILE B C 1
ATOM 2644 O O . ILE B 1 135 ? -1.317 10.255 59.725 1.00 29.01 135 ILE B O 1
ATOM 2649 N N . GLY B 1 136 ? -1.610 8.088 59.203 1.00 27.83 136 GLY B N 1
ATOM 2650 C CA . GLY B 1 136 ? -1.816 8.363 57.794 1.00 26.41 136 GLY B CA 1
ATOM 2651 C C . GLY B 1 136 ? -0.652 7.893 56.936 1.00 27.63 136 GLY B C 1
ATOM 2652 O O . GLY B 1 136 ? 0.282 7.238 57.425 1.00 25.83 136 GLY B O 1
ATOM 2653 N N . ILE B 1 137 ? -0.708 8.213 55.645 1.00 26.79 137 ILE B N 1
ATOM 2654 C CA . ILE B 1 137 ? 0.362 7.823 54.741 1.00 26.22 137 ILE B CA 1
ATOM 2655 C C . ILE B 1 137 ? 1.661 8.362 55.310 1.00 25.54 137 ILE B C 1
ATOM 2656 O O . ILE B 1 137 ? 1.826 9.560 55.496 1.00 26.68 137 ILE B O 1
ATOM 2661 N N . ALA B 1 138 ? 2.588 7.469 55.599 1.00 27.00 138 ALA B N 1
ATOM 2662 C CA . ALA B 1 138 ? 3.845 7.899 56.167 1.00 26.82 138 ALA B CA 1
ATOM 2663 C C . ALA B 1 138 ? 4.931 6.880 55.884 1.00 28.08 138 ALA B C 1
ATOM 2664 O O . ALA B 1 138 ? 4.655 5.783 55.385 1.00 29.46 138 ALA B O 1
ATOM 2666 N N . THR B 1 139 ? 6.167 7.260 56.192 1.00 28.29 139 THR B N 1
ATOM 2667 C CA . THR B 1 139 ? 7.312 6.388 56.007 1.00 28.66 139 THR B CA 1
ATOM 2668 C C . THR B 1 139 ? 7.799 6.020 57.404 1.00 29.37 139 THR B C 1
ATOM 2669 O O . THR B 1 139 ? 7.856 6.863 58.300 1.00 30.21 139 THR B O 1
ATOM 2673 N N . PHE B 1 140 ? 8.133 4.751 57.593 1.00 29.54 140 PHE B N 1
ATOM 2674 C CA . PHE B 1 140 ? 8.561 4.266 58.902 1.00 29.19 140 PHE B CA 1
ATOM 2675 C C . PHE B 1 140 ? 9.224 2.895 58.822 1.00 28.64 140 PHE B C 1
ATOM 2676 O O . PHE B 1 140 ? 9.119 2.195 57.811 1.00 29.55 140 PHE B O 1
ATOM 2684 N N . LYS B 1 141 ? 9.891 2.511 59.903 1.00 32.28 141 LYS B N 1
ATOM 2685 C CA . LYS B 1 141 ? 10.544 1.215 59.954 1.00 34.29 141 LYS B CA 1
ATOM 2686 C C . LYS B 1 141 ? 9.642 0.200 60.650 1.00 33.32 141 LYS B C 1
ATOM 2687 O O . LYS B 1 141 ? 8.929 0.541 61.590 1.00 33.63 141 LYS B O 1
ATOM 2693 N N . GLN B 1 142 ? 9.665 -1.037 60.158 1.00 25.62 142 GLN B N 1
ATOM 2694 C CA . GLN B 1 142 ? 8.894 -2.135 60.736 1.00 24.44 142 GLN B CA 1
ATOM 2695 C C . GLN B 1 142 ? 9.866 -3.040 61.485 1.00 23.73 142 GLN B C 1
ATOM 2696 O O . GLN B 1 142 ? 10.938 -3.361 60.974 1.00 21.49 142 GLN B O 1
ATOM 2702 N N . TYR B 1 143 ? 9.477 -3.464 62.681 1.00 23.49 143 TYR B N 1
ATOM 2703 C CA . TYR B 1 143 ? 10.302 -4.358 63.477 1.00 23.88 143 TYR B CA 1
ATOM 2704 C C . TYR B 1 143 ? 9.631 -5.720 63.528 1.00 24.48 143 TYR B C 1
ATOM 2705 O O . TYR B 1 143 ? 8.420 -5.802 63.765 1.00 26.05 143 TYR B O 1
ATOM 2714 N N . TRP B 1 144 ? 10.403 -6.782 63.295 1.00 23.41 144 TRP B N 1
ATOM 2715 C CA . TRP B 1 144 ? 9.850 -8.136 63.308 1.00 22.51 144 TRP B CA 1
ATOM 2716 C C . TRP B 1 144 ? 10.581 -9.174 64.162 1.00 22.83 144 TRP B C 1
ATOM 2717 O O . TRP B 1 144 ? 11.816 -9.290 64.119 1.00 22.24 144 TRP B O 1
ATOM 2728 N N . SER B 1 145 ? 9.793 -9.931 64.920 1.00 20.66 145 SER B N 1
ATOM 2729 C CA . SER B 1 145 ? 10.285 -11.044 65.723 1.00 20.63 145 SER B CA 1
ATOM 2730 C C . SER B 1 145 ? 9.392 -12.194 65.265 1.00 20.59 145 SER B C 1
ATOM 2731 O O . SER B 1 145 ? 8.193 -12.201 65.543 1.00 19.14 145 SER B O 1
ATOM 2734 N N . VAL B 1 146 ? 9.970 -13.145 64.536 1.00 21.44 146 VAL B N 1
ATOM 2735 C CA . VAL B 1 146 ? 9.206 -14.283 64.031 1.00 22.27 146 VAL B CA 1
ATOM 2736 C C . VAL B 1 146 ? 9.707 -15.583 64.648 1.00 23.40 146 VAL B C 1
ATOM 2737 O O . VAL B 1 146 ? 10.863 -15.968 64.445 1.00 25.71 146 VAL B O 1
ATOM 2741 N N . ARG B 1 147 ? 8.837 -16.254 65.398 1.00 22.14 147 ARG B N 1
ATOM 2742 C CA . ARG B 1 147 ? 9.196 -17.507 66.046 1.00 23.59 147 ARG B CA 1
ATOM 2743 C C . ARG B 1 147 ? 9.570 -18.498 64.938 1.00 24.72 147 ARG B C 1
ATOM 2744 O O . ARG B 1 147 ? 8.931 -18.520 63.880 1.00 24.72 147 ARG B O 1
ATOM 2752 N N . GLN B 1 148 ? 10.604 -19.305 65.166 1.00 25.17 148 GLN B N 1
ATOM 2753 C CA . GLN B 1 148 ? 11.028 -20.266 64.145 1.00 26.38 148 GLN B CA 1
ATOM 2754 C C . GLN B 1 148 ? 10.039 -21.426 64.018 1.00 26.41 148 GLN B C 1
ATOM 2755 O O . GLN B 1 148 ? 10.004 -22.120 63.006 1.00 26.75 148 GLN B O 1
ATOM 2761 N N . THR B 1 149 ? 9.225 -21.615 65.050 1.00 26.93 149 THR B N 1
ATOM 2762 C CA . THR B 1 149 ? 8.220 -22.666 65.057 1.00 26.77 149 THR B CA 1
ATOM 2763 C C . THR B 1 149 ? 6.881 -22.047 65.425 1.00 25.82 149 THR B C 1
ATOM 2764 O O . THR B 1 149 ? 6.807 -21.138 66.247 1.00 27.42 149 THR B O 1
ATOM 2768 N N . LYS B 1 150 ? 5.816 -22.533 64.807 1.00 24.44 150 LYS B N 1
ATOM 2769 C CA . LYS B 1 150 ? 4.500 -21.994 65.078 1.00 23.35 150 LYS B CA 1
ATOM 2770 C C . LYS B 1 150 ? 3.912 -22.523 66.382 1.00 23.86 150 LYS B C 1
ATOM 2771 O O . LYS B 1 150 ? 4.255 -23.611 66.830 1.00 24.66 150 LYS B O 1
ATOM 2777 N N . ARG B 1 151 ? 3.034 -21.727 66.988 1.00 22.97 151 ARG B N 1
ATOM 2778 C CA . ARG B 1 151 ? 2.342 -22.086 68.221 1.00 21.41 151 ARG B CA 1
ATOM 2779 C C . ARG B 1 151 ? 1.090 -21.225 68.286 1.00 21.58 151 ARG B C 1
ATOM 2780 O O . ARG B 1 151 ? 1.011 -20.178 67.637 1.00 22.83 151 ARG B O 1
ATOM 2788 N N . THR B 1 152 ? 0.111 -21.666 69.060 1.00 20.98 152 THR B N 1
ATOM 2789 C CA . THR B 1 152 ? -1.143 -20.938 69.176 1.00 21.11 152 THR B CA 1
ATOM 2790 C C . THR B 1 152 ? -1.504 -20.631 70.623 1.00 21.36 152 THR B C 1
ATOM 2791 O O . THR B 1 152 ? -2.669 -20.393 70.955 1.00 21.82 152 THR B O 1
ATOM 2795 N N . SER B 1 153 ? -0.501 -20.654 71.489 1.00 19.85 153 SER B N 1
ATOM 2796 C CA . SER B 1 153 ? -0.715 -20.339 72.893 1.00 19.72 153 SER B CA 1
ATOM 2797 C C . SER B 1 153 ? 0.637 -20.166 73.557 1.00 19.36 153 SER B C 1
ATOM 2798 O O . SER B 1 153 ? 1.638 -20.733 73.120 1.00 19.98 153 SER B O 1
ATOM 2801 N N . GLY B 1 154 ? 0.673 -19.364 74.608 1.00 20.22 154 GLY B N 1
ATOM 2802 C CA . GLY B 1 154 ? 1.925 -19.152 75.289 1.00 18.59 154 GLY B CA 1
ATOM 2803 C C . GLY B 1 154 ? 1.997 -17.753 75.834 1.00 20.02 154 GLY B C 1
ATOM 2804 O O . GLY B 1 154 ? 1.008 -17.020 75.850 1.00 19.65 154 GLY B O 1
ATOM 2805 N N . THR B 1 155 ? 3.186 -17.396 76.292 1.00 19.43 155 THR B N 1
ATOM 2806 C CA . THR B 1 155 ? 3.445 -16.090 76.845 1.00 18.41 155 THR B CA 1
ATOM 2807 C C . THR B 1 155 ? 4.441 -15.407 75.930 1.00 19.39 155 THR B C 1
ATOM 2808 O O . THR B 1 155 ? 5.422 -16.021 75.484 1.00 18.42 155 THR B O 1
ATOM 2812 N N . VAL B 1 156 ? 4.175 -14.136 75.650 1.00 18.82 156 VAL B N 1
ATOM 2813 C CA . VAL B 1 156 ? 5.045 -13.326 74.815 1.00 18.67 156 VAL B CA 1
ATOM 2814 C C . VAL B 1 156 ? 5.625 -12.207 75.689 1.00 20.44 156 VAL B C 1
ATOM 2815 O O . VAL B 1 156 ? 4.904 -11.292 76.110 1.00 21.01 156 VAL B O 1
ATOM 2819 N N . SER B 1 157 ? 6.922 -12.288 75.971 1.00 19.35 157 SER B N 1
ATOM 2820 C CA . SER B 1 157 ? 7.575 -11.273 76.791 1.00 20.00 157 SER B CA 1
ATOM 2821 C C . SER B 1 157 ? 7.898 -10.069 75.915 1.00 20.33 157 SER B C 1
ATOM 2822 O O . SER B 1 157 ? 9.060 -9.819 75.568 1.00 21.52 157 SER B O 1
ATOM 2825 N N . VAL B 1 158 ? 6.846 -9.335 75.566 1.00 19.36 158 VAL B N 1
ATOM 2826 C CA . VAL B 1 158 ? 6.930 -8.158 74.720 1.00 19.74 158 VAL B CA 1
ATOM 2827 C C . VAL B 1 158 ? 8.098 -7.213 75.014 1.00 21.16 158 VAL B C 1
ATOM 2828 O O . VAL B 1 158 ? 8.846 -6.850 74.111 1.00 21.14 158 VAL B O 1
ATOM 2832 N N . SER B 1 159 ? 8.253 -6.809 76.270 1.00 22.34 159 SER B N 1
ATOM 2833 C CA . SER B 1 159 ? 9.331 -5.900 76.633 1.00 21.51 159 SER B CA 1
ATOM 2834 C C . SER B 1 159 ? 10.714 -6.486 76.380 1.00 23.54 159 SER B C 1
ATOM 2835 O O . SER B 1 159 ? 11.653 -5.752 76.058 1.00 25.03 159 SER B O 1
ATOM 2838 N N . GLU B 1 160 ? 10.856 -7.800 76.529 1.00 23.29 160 GLU B N 1
ATOM 2839 C CA . GLU B 1 160 ? 12.154 -8.406 76.277 1.00 22.91 160 GLU B CA 1
ATOM 2840 C C . GLU B 1 160 ? 12.468 -8.277 74.787 1.00 22.46 160 GLU B C 1
ATOM 2841 O O . GLU B 1 160 ? 13.617 -8.076 74.407 1.00 22.52 160 GLU B O 1
ATOM 2847 N N . HIS B 1 161 ? 11.450 -8.378 73.936 1.00 21.01 161 HIS B N 1
ATOM 2848 C CA . HIS B 1 161 ? 11.692 -8.236 72.506 1.00 19.16 161 HIS B CA 1
ATOM 2849 C C . HIS B 1 161 ? 12.128 -6.809 72.259 1.00 19.79 161 HIS B C 1
ATOM 2850 O O . HIS B 1 161 ? 13.086 -6.564 71.528 1.00 20.54 161 HIS B O 1
ATOM 2857 N N . PHE B 1 162 ? 11.418 -5.863 72.867 1.00 20.25 162 PHE B N 1
ATOM 2858 C CA . PHE B 1 162 ? 11.747 -4.452 72.706 1.00 21.16 162 PHE B CA 1
ATOM 2859 C C . PHE B 1 162 ? 13.222 -4.232 73.058 1.00 23.30 162 PHE B C 1
ATOM 2860 O O . PHE B 1 162 ? 13.983 -3.668 72.265 1.00 22.60 162 PHE B O 1
ATOM 2868 N N . LYS B 1 163 ? 13.619 -4.693 74.241 1.00 24.35 163 LYS B N 1
ATOM 2869 C CA . LYS B 1 163 ? 15.001 -4.553 74.700 1.00 26.90 163 LYS B CA 1
ATOM 2870 C C . LYS B 1 163 ? 15.984 -5.200 73.722 1.00 27.99 163 LYS B C 1
ATOM 2871 O O . LYS B 1 163 ? 17.069 -4.671 73.466 1.00 30.20 163 LYS B O 1
ATOM 2877 N N . LYS B 1 164 ? 15.603 -6.353 73.182 1.00 34.53 164 LYS B N 1
ATOM 2878 C CA . LYS B 1 164 ? 16.445 -7.058 72.226 1.00 34.27 164 LYS B CA 1
ATOM 2879 C C . LYS B 1 164 ? 16.561 -6.239 70.942 1.00 32.43 164 LYS B C 1
ATOM 2880 O O . LYS B 1 164 ? 17.639 -6.120 70.362 1.00 30.74 164 LYS B O 1
ATOM 2886 N N . TRP B 1 165 ? 15.441 -5.673 70.503 1.00 24.18 165 TRP B N 1
ATOM 2887 C CA . TRP B 1 165 ? 15.435 -4.870 69.290 1.00 24.95 165 TRP B CA 1
ATOM 2888 C C . TRP B 1 165 ? 16.339 -3.655 69.449 1.00 25.51 165 TRP B C 1
ATOM 2889 O O . TRP B 1 165 ? 17.091 -3.304 68.544 1.00 26.33 165 TRP B O 1
ATOM 2900 N N . GLU B 1 166 ? 16.266 -3.018 70.609 1.00 26.17 166 GLU B N 1
ATOM 2901 C CA . GLU B 1 166 ? 17.080 -1.846 70.859 1.00 28.22 166 GLU B CA 1
ATOM 2902 C C . GLU B 1 166 ? 18.563 -2.203 70.842 1.00 29.71 166 GLU B C 1
ATOM 2903 O O . GLU B 1 166 ? 19.343 -1.570 70.133 1.00 31.00 166 GLU B O 1
ATOM 2909 N N . SER B 1 167 ? 18.955 -3.232 71.590 1.00 29.32 167 SER B N 1
ATOM 2910 C CA . SER B 1 167 ? 20.360 -3.633 71.622 1.00 29.67 167 SER B CA 1
ATOM 2911 C C . SER B 1 167 ? 20.888 -3.960 70.224 1.00 30.01 167 SER B C 1
ATOM 2912 O O . SER B 1 167 ? 22.094 -4.083 70.025 1.00 30.95 167 SER B O 1
ATOM 2915 N N . LEU B 1 168 ? 19.986 -4.098 69.258 1.00 30.05 168 LEU B N 1
ATOM 2916 C CA . LEU B 1 168 ? 20.378 -4.399 67.883 1.00 28.74 168 LEU B CA 1
ATOM 2917 C C . LEU B 1 168 ? 20.275 -3.167 66.996 1.00 28.54 168 LEU B C 1
ATOM 2918 O O . LEU B 1 168 ? 20.169 -3.285 65.775 1.00 27.78 168 LEU B O 1
ATOM 2923 N N . GLY B 1 169 ? 20.292 -1.991 67.617 1.00 27.74 169 GLY B N 1
ATOM 2924 C CA . GLY B 1 169 ? 20.200 -0.754 66.862 1.00 28.55 169 GLY B CA 1
ATOM 2925 C C . GLY B 1 169 ? 18.818 -0.475 66.301 1.00 28.88 169 GLY B C 1
ATOM 2926 O O . GLY B 1 169 ? 18.680 0.224 65.296 1.00 30.16 169 GLY B O 1
ATOM 2927 N N . MET B 1 170 ? 17.793 -1.026 66.945 1.00 29.57 170 MET B N 1
ATOM 2928 C CA . MET B 1 170 ? 16.410 -0.837 66.512 1.00 28.94 170 MET B CA 1
ATOM 2929 C C . MET B 1 170 ? 15.650 -0.099 67.616 1.00 29.09 170 MET B C 1
ATOM 2930 O O . MET B 1 170 ? 14.915 -0.707 68.397 1.00 29.86 170 MET B O 1
ATOM 2935 N N . PRO B 1 171 ? 15.816 1.233 67.680 1.00 27.66 171 PRO B N 1
ATOM 2936 C CA . PRO B 1 171 ? 15.186 2.112 68.665 1.00 26.40 171 PRO B CA 1
ATOM 2937 C C . PRO B 1 171 ? 13.670 2.178 68.603 1.00 25.79 171 PRO B C 1
ATOM 2938 O O . PRO B 1 171 ? 13.072 2.068 67.537 1.00 26.00 171 PRO B O 1
ATOM 2942 N N . MET B 1 172 ? 13.069 2.366 69.774 1.00 24.69 172 MET B N 1
ATOM 2943 C CA . MET B 1 172 ? 11.624 2.454 69.933 1.00 24.20 172 MET B CA 1
ATOM 2944 C C . MET B 1 172 ? 11.252 3.878 70.358 1.00 23.97 172 MET B C 1
ATOM 2945 O O . MET B 1 172 ? 12.042 4.570 70.988 1.00 22.54 172 MET B O 1
ATOM 2950 N N . GLY B 1 173 ? 10.044 4.313 70.026 1.00 23.72 173 GLY B N 1
ATOM 2951 C CA . GLY B 1 173 ? 9.627 5.646 70.426 1.00 23.51 173 GLY B CA 1
ATOM 2952 C C . GLY B 1 173 ? 8.635 5.523 71.564 1.00 23.28 173 GLY B C 1
ATOM 2953 O O . GLY B 1 173 ? 8.659 4.547 72.305 1.00 22.64 173 GLY B O 1
ATOM 2954 N N . LYS B 1 174 ? 7.760 6.506 71.719 1.00 23.39 174 LYS B N 1
ATOM 2955 C CA . LYS B 1 174 ? 6.764 6.434 72.768 1.00 23.42 174 LYS B CA 1
ATOM 2956 C C . LYS B 1 174 ? 5.730 5.391 72.349 1.00 23.14 174 LYS B C 1
ATOM 2957 O O . LYS B 1 174 ? 5.425 5.252 71.162 1.00 23.90 174 LYS B O 1
ATOM 2963 N N . MET B 1 175 ? 5.204 4.647 73.317 1.00 21.58 175 MET B N 1
ATOM 2964 C CA . MET B 1 175 ? 4.237 3.589 73.028 1.00 21.21 175 MET B CA 1
ATOM 2965 C C . MET B 1 175 ? 2.867 4.086 72.598 1.00 21.46 175 MET B C 1
ATOM 2966 O O . MET B 1 175 ? 2.272 4.944 73.248 1.00 18.20 175 MET B O 1
ATOM 2971 N N . TYR B 1 176 ? 2.378 3.531 71.492 1.00 21.74 176 TYR B N 1
ATOM 2972 C CA . TYR B 1 176 ? 1.061 3.867 70.972 1.00 21.73 176 TYR B CA 1
ATOM 2973 C C . TYR B 1 176 ? 0.111 2.707 71.248 1.00 21.45 176 TYR B C 1
ATOM 2974 O O . TYR B 1 176 ? -1.056 2.903 71.585 1.00 22.46 176 TYR B O 1
ATOM 2983 N N . GLU B 1 177 ? 0.618 1.491 71.123 1.00 21.69 177 GLU B N 1
ATOM 2984 C CA . GLU B 1 177 ? -0.226 0.332 71.332 1.00 22.13 177 GLU B CA 1
ATOM 2985 C C . GLU B 1 177 ? 0.549 -0.978 71.367 1.00 21.38 177 GLU B C 1
ATOM 2986 O O . GLU B 1 177 ? 1.657 -1.080 70.833 1.00 20.03 177 GLU B O 1
ATOM 2992 N N . THR B 1 178 ? -0.060 -1.963 72.024 1.00 21.16 178 THR B N 1
ATOM 2993 C CA . THR B 1 178 ? 0.462 -3.317 72.155 1.00 19.68 178 THR B CA 1
ATOM 2994 C C . THR B 1 178 ? -0.779 -4.197 72.252 1.00 19.49 178 THR B C 1
ATOM 2995 O O . THR B 1 178 ? -1.582 -4.031 73.176 1.00 20.32 178 THR B O 1
ATOM 2999 N N . ALA B 1 179 ? -0.957 -5.118 71.310 1.00 18.04 179 ALA B N 1
ATOM 3000 C CA . ALA B 1 179 ? -2.128 -5.984 71.358 1.00 17.07 179 ALA B CA 1
ATOM 3001 C C . ALA B 1 179 ? -2.000 -7.286 70.588 1.00 17.58 179 ALA B C 1
ATOM 3002 O O . ALA B 1 179 ? -1.437 -7.325 69.484 1.00 19.83 179 ALA B O 1
ATOM 3004 N N . LEU B 1 180 ? -2.526 -8.352 71.185 1.00 16.28 180 LEU B N 1
ATOM 3005 C CA . LEU B 1 180 ? -2.529 -9.660 70.544 1.00 15.83 180 LEU B CA 1
ATOM 3006 C C . LEU B 1 180 ? -3.355 -9.397 69.300 1.00 15.55 180 LEU B C 1
ATOM 3007 O O . LEU B 1 180 ? -4.470 -8.870 69.382 1.00 12.91 180 LEU B O 1
ATOM 3012 N N . THR B 1 181 ? -2.817 -9.783 68.153 1.00 17.15 181 THR B N 1
ATOM 3013 C CA . THR B 1 181 ? -3.471 -9.498 66.893 1.00 17.45 181 THR B CA 1
ATOM 3014 C C . THR B 1 181 ? -3.532 -10.619 65.862 1.00 18.17 181 THR B C 1
ATOM 3015 O O . THR B 1 181 ? -2.623 -11.431 65.726 1.00 17.43 181 THR B O 1
ATOM 3019 N N . VAL B 1 182 ? -4.642 -10.653 65.141 1.00 18.30 182 VAL B N 1
ATOM 3020 C CA . VAL B 1 182 ? -4.822 -11.609 64.069 1.00 19.84 182 VAL B CA 1
ATOM 3021 C C . VAL B 1 182 ? -4.929 -10.711 62.840 1.00 21.61 182 VAL B C 1
ATOM 3022 O O . VAL B 1 182 ? -5.793 -9.821 62.777 1.00 21.80 182 VAL B O 1
ATOM 3026 N N . GLU B 1 183 ? -4.031 -10.919 61.885 1.00 21.98 183 GLU B N 1
ATOM 3027 C CA . GLU B 1 183 ? -4.015 -10.116 60.674 1.00 22.73 183 GLU B CA 1
ATOM 3028 C C . GLU B 1 183 ? -4.127 -10.980 59.434 1.00 23.32 183 GLU B C 1
ATOM 3029 O O . GLU B 1 183 ? -3.601 -12.092 59.384 1.00 22.56 183 GLU B O 1
ATOM 3035 N N . GLY B 1 184 ? -4.818 -10.457 58.429 1.00 24.05 184 GLY B N 1
ATOM 3036 C CA . GLY B 1 184 ? -4.977 -11.193 57.193 1.00 23.79 184 GLY B CA 1
ATOM 3037 C C . GLY B 1 184 ? -4.756 -10.297 55.996 1.00 24.31 184 GLY B C 1
ATOM 3038 O O . GLY B 1 184 ? -4.993 -9.090 56.056 1.00 25.08 184 GLY B O 1
ATOM 3039 N N . TYR B 1 185 ? -4.277 -10.890 54.912 1.00 24.60 185 TYR B N 1
ATOM 3040 C CA . TYR B 1 185 ? -4.038 -10.162 53.671 1.00 25.38 185 TYR B CA 1
ATOM 3041 C C . TYR B 1 185 ? -4.564 -11.042 52.551 1.00 22.24 185 TYR B C 1
ATOM 3042 O O . TYR B 1 185 ? -3.967 -12.070 52.248 1.00 21.65 185 TYR B O 1
ATOM 3051 N N . GLN B 1 186 ? -5.684 -10.643 51.953 1.00 21.74 186 GLN B N 1
ATOM 3052 C CA . GLN B 1 186 ? -6.309 -11.402 50.863 1.00 22.09 186 GLN B CA 1
ATOM 3053 C C . GLN B 1 186 ? -6.501 -12.885 51.203 1.00 21.80 186 GLN B C 1
ATOM 3054 O O . GLN B 1 186 ? -6.538 -13.739 50.318 1.00 21.34 186 GLN B O 1
ATOM 3060 N N . SER B 1 187 ? -6.612 -13.184 52.490 1.00 22.05 187 SER B N 1
ATOM 3061 C CA . SER B 1 187 ? -6.793 -14.554 52.946 1.00 21.85 187 SER B CA 1
ATOM 3062 C C . SER B 1 187 ? -8.241 -14.765 53.353 1.00 21.43 187 SER B C 1
ATOM 3063 O O . SER B 1 187 ? -9.015 -13.816 53.430 1.00 22.08 187 SER B O 1
ATOM 3066 N N . ASN B 1 188 ? -8.605 -16.016 53.606 1.00 21.19 188 ASN B N 1
ATOM 3067 C CA . ASN B 1 188 ? -9.963 -16.355 54.022 1.00 21.13 188 ASN B CA 1
ATOM 3068 C C . ASN B 1 188 ? -9.815 -17.245 55.244 1.00 20.60 188 ASN B C 1
ATOM 3069 O O . ASN B 1 188 ? -9.631 -18.456 55.124 1.00 19.48 188 ASN B O 1
ATOM 3074 N N . GLY B 1 189 ? -9.892 -16.650 56.425 1.00 19.23 189 GLY B N 1
ATOM 3075 C CA . GLY B 1 189 ? -9.724 -17.452 57.614 1.00 18.17 189 GLY B CA 1
ATOM 3076 C C . GLY B 1 189 ? -10.559 -17.031 58.791 1.00 17.43 189 GLY B C 1
ATOM 3077 O O . GLY B 1 189 ? -11.610 -16.399 58.633 1.00 16.57 189 GLY B O 1
ATOM 3078 N N . SER B 1 190 ? -10.075 -17.397 59.974 1.00 15.31 190 SER B N 1
ATOM 3079 C CA . SER B 1 190 ? -10.745 -17.095 61.218 1.00 16.35 190 SER B CA 1
ATOM 3080 C C . SER B 1 190 ? -9.841 -17.435 62.392 1.00 18.02 190 SER B C 1
ATOM 3081 O O . SER B 1 190 ? -8.797 -18.081 62.231 1.00 15.06 190 SER B O 1
ATOM 3084 N N . ALA B 1 191 ? -10.251 -16.996 63.577 1.00 16.53 191 ALA B N 1
ATOM 3085 C CA . ALA B 1 191 ? -9.481 -17.250 64.780 1.00 16.23 191 ALA B CA 1
ATOM 3086 C C . ALA B 1 191 ? -10.378 -17.052 65.992 1.00 18.40 191 ALA B C 1
ATOM 3087 O O . ALA B 1 191 ? -11.345 -16.288 65.952 1.00 20.30 191 ALA B O 1
ATOM 3089 N N . ASN B 1 192 ? -10.058 -17.755 67.069 1.00 18.57 192 ASN B N 1
ATOM 3090 C CA . ASN B 1 192 ? -10.827 -17.660 68.300 1.00 17.26 192 ASN B CA 1
ATOM 3091 C C . ASN B 1 192 ? -9.809 -17.531 69.413 1.00 17.25 192 ASN B C 1
ATOM 3092 O O . ASN B 1 192 ? -9.131 -18.495 69.757 1.00 18.08 192 ASN B O 1
ATOM 3097 N N . VAL B 1 193 ? -9.672 -16.326 69.947 1.00 17.63 193 VAL B N 1
ATOM 3098 C CA . VAL B 1 193 ? -8.734 -16.086 71.023 1.00 18.92 193 VAL B CA 1
ATOM 3099 C C . VAL B 1 193 ? -9.529 -16.251 72.303 1.00 19.54 193 VAL B C 1
ATOM 3100 O O . VAL B 1 193 ? -10.280 -15.358 72.697 1.00 20.57 193 VAL B O 1
ATOM 3104 N N . THR B 1 194 ? -9.378 -17.410 72.942 1.00 20.91 194 THR B N 1
ATOM 3105 C CA . THR B 1 194 ? -10.112 -17.703 74.169 1.00 20.40 194 THR B CA 1
ATOM 3106 C C . THR B 1 194 ? -9.456 -17.131 75.420 1.00 19.83 194 THR B C 1
ATOM 3107 O O . THR B 1 194 ? -10.118 -16.926 76.429 1.00 20.11 194 THR B O 1
ATOM 3111 N N . ALA B 1 195 ? -8.154 -16.889 75.356 1.00 19.03 195 ALA B N 1
ATOM 3112 C CA . ALA B 1 195 ? -7.438 -16.306 76.480 1.00 18.65 195 ALA B CA 1
ATOM 3113 C C . ALA B 1 195 ? -6.448 -15.280 75.923 1.00 18.15 195 ALA B C 1
ATOM 3114 O O . ALA B 1 195 ? -5.724 -15.562 74.974 1.00 15.20 195 ALA B O 1
ATOM 3116 N N . ASN B 1 196 ? -6.436 -14.088 76.519 1.00 19.62 196 ASN B N 1
ATOM 3117 C CA . ASN B 1 196 ? -5.572 -12.991 76.087 1.00 19.00 196 ASN B CA 1
ATOM 3118 C C . ASN B 1 196 ? -5.477 -11.953 77.194 1.00 20.19 196 ASN B C 1
ATOM 3119 O O . ASN B 1 196 ? -6.340 -11.088 77.324 1.00 20.40 196 ASN B O 1
ATOM 3124 N N . VAL B 1 197 ? -4.423 -12.048 77.992 1.00 19.63 197 VAL B N 1
ATOM 3125 C CA . VAL B 1 197 ? -4.223 -11.130 79.091 1.00 19.64 197 VAL B CA 1
ATOM 3126 C C . VAL B 1 197 ? -2.957 -10.325 78.927 1.00 19.77 197 VAL B C 1
ATOM 3127 O O . VAL B 1 197 ? -1.855 -10.872 78.784 1.00 18.24 197 VAL B O 1
ATOM 3131 N N . LEU B 1 198 ? -3.130 -9.013 78.951 1.00 19.49 198 LEU B N 1
ATOM 3132 C CA . LEU B 1 198 ? -2.013 -8.097 78.824 1.00 20.67 198 LEU B CA 1
ATOM 3133 C C . LEU B 1 198 ? -1.700 -7.482 80.190 1.00 19.53 198 LEU B C 1
ATOM 3134 O O . LEU B 1 198 ? -2.577 -6.925 80.861 1.00 20.01 198 LEU B O 1
ATOM 3139 N N . THR B 1 199 ? -0.450 -7.621 80.613 1.00 18.93 199 THR B N 1
ATOM 3140 C CA . THR B 1 199 ? -0.025 -7.060 81.885 1.00 19.81 199 THR B CA 1
ATOM 3141 C C . THR B 1 199 ? 0.998 -5.961 81.671 1.00 22.60 199 THR B C 1
ATOM 3142 O O . THR B 1 199 ? 1.863 -6.037 80.788 1.00 22.64 199 THR B O 1
ATOM 3146 N N . ILE B 1 200 ? 0.884 -4.933 82.498 1.00 23.61 200 ILE B N 1
ATOM 3147 C CA . ILE B 1 200 ? 1.788 -3.801 82.464 1.00 24.47 200 ILE B CA 1
ATOM 3148 C C . ILE B 1 200 ? 2.330 -3.692 83.885 1.00 25.04 200 ILE B C 1
ATOM 3149 O O . ILE B 1 200 ? 1.574 -3.473 84.830 1.00 23.61 200 ILE B O 1
ATOM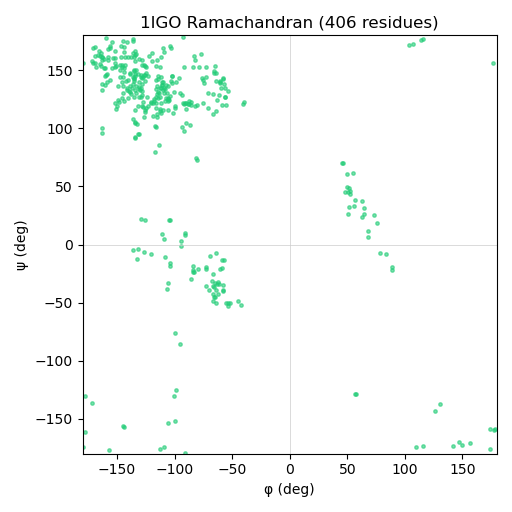 3154 N N . GLY B 1 201 ? 3.638 -3.862 84.038 1.00 25.32 201 GLY B N 1
ATOM 3155 C CA . GLY B 1 201 ? 4.211 -3.809 85.366 1.00 25.03 201 GLY B CA 1
ATOM 3156 C C . GLY B 1 201 ? 3.643 -4.971 86.155 1.00 25.06 201 GLY B C 1
ATOM 3157 O O . GLY B 1 201 ? 3.540 -4.911 87.375 1.00 27.60 201 GLY B O 1
ATOM 3158 N N . GLY B 1 202 ? 3.254 -6.027 85.445 1.00 24.81 202 GLY B N 1
ATOM 3159 C CA . GLY B 1 202 ? 2.697 -7.201 86.095 1.00 24.59 202 GLY B CA 1
ATOM 3160 C C . GLY B 1 202 ? 1.214 -7.104 86.401 1.00 24.83 202 GLY B C 1
ATOM 3161 O O . GLY B 1 202 ? 0.591 -8.087 86.799 1.00 23.89 202 GLY B O 1
ATOM 3162 N N . LYS B 1 203 ? 0.643 -5.919 86.203 1.00 25.48 203 LYS B N 1
ATOM 3163 C CA . LYS B 1 203 ? -0.776 -5.697 86.475 1.00 24.94 203 LYS B CA 1
ATOM 3164 C C . LYS B 1 203 ? -1.628 -5.912 85.227 1.00 23.79 203 LYS B C 1
ATOM 3165 O O . LYS B 1 203 ? -1.430 -5.258 84.205 1.00 24.36 203 LYS B O 1
ATOM 3171 N N . PRO B 1 204 ? -2.586 -6.844 85.297 1.00 22.33 204 PRO B N 1
ATOM 3172 C CA . PRO B 1 204 ? -3.476 -7.155 84.179 1.00 21.65 204 PRO B CA 1
ATOM 3173 C C . PRO B 1 204 ? -4.378 -5.980 83.826 1.00 21.01 204 PRO B C 1
ATOM 3174 O O . PRO B 1 204 ? -4.688 -5.147 84.669 1.00 19.45 204 PRO B O 1
ATOM 3178 N N . LEU B 1 205 ? -4.798 -5.928 82.569 1.00 22.49 205 LEU B N 1
ATOM 3179 C CA . LEU B 1 205 ? -5.685 -4.873 82.103 1.00 24.36 205 LEU B CA 1
ATOM 3180 C C . LEU B 1 205 ? -7.074 -5.061 82.702 1.00 25.41 205 LEU B C 1
ATOM 3181 O O . LEU B 1 205 ? -7.408 -6.214 83.052 1.00 25.42 205 LEU B O 1
#

Nearest PDB structures (foldseek):
  1igo-assembly2_B  TM=1.005E+00  e=1.561E-42  Bacillus subtilis
  7eo6-assembly2_B  TM=9.599E-01  e=5.182E-25  Actinomycetes bacterium
  3mf9-assembly1_A  TM=9.536E-01  e=6.378E-25  Thermopolyspora flexuosa
  3mfa-assembly1_A  TM=9.474E-01  e=6.378E-25  Thermopolyspora flexuosa
  7f1i-assembly1_A  TM=9.528E-01  e=2.218E-24  synthetic construct